Protein AF-A0A139XC52-F1 (afdb_monomer)

pLDDT: mean 80.67, std 18.05, range [28.86, 98.38]

Secondary structure (DSSP, 8-state):
-PPPPPPGGGTSPPPPTT-EEE-SS-EEEE--SS-SEE-SSEEEEEEEETTT--EEEEEEEE--TTT--HHHHHHHHHHHHHHTT-EE-----S---B---SEEE--TTSSEEEEEEPPPTT-EEHHHHHHHHTSPPPHHHHHHHHHHHHHHHHHHHHSEEEPTTS-EEE-------SSSSEEEEEETTEEEEEE---HHHHGGGS-TTSPPP---HHHHHHHHHHHHHHHHHTSSB-TTT--B--TT-GGGGTT---HHHHHHHHHHTTSSS--SSHHHHHHHHHHHHHHHHHHHHHHHHTTT-------------TTTTHHHHTSSSSSSSSSHHHHTTSSSS-----------PPPPPGGG---PPPSEEEEEEBGGG-HHHHHHH-TTSSSTT--HHHHHHTTT-SSEEEE--BS-HHHHHHHHHTTSSSEEEES--SSSS--TTTTTEEEEEEEEEEEEEEEE-S-TT-TT-HHHHTTTEEEHHHHHHHHTTS--BGGGT-TTS-S-BEEEEE-S-HHHHHHHHHHHSTT-HHHHHHHHHHHHTT-SEE--HHHIIIIIHHHHHHTTS-EEEEEEEHHHHTT-SSEEEPEEESTT--B-SEEETTSPBP-TTS-TTTTTTSEEE-HHHHHTT-STTEEEEEEEEESSTTTHHHHHHHHHHHHSHHHHHHHHHTTPEESS--

Sequence (686 aa):
MKSLPPSAKSAIPPLPKNQTLKSQKGTYRIISNVPFTELEKVRFYQGVQIVSHKSLVIKEYLLPEGEFNNTEVSDRKEKFEQLISINLKQKGGQDFRLVIPYDAIAPRDERRCYLINEPINNAITLREYLKQLNSPLTSKQVREVLKQVLQTLWFLHTQKVRLPNGQVLYGLAHGNLSLDSLLIVTNNHQFFIYLCDLAIWEDLFQSPTAKITTHSPEQDLQDLGKLSLYLLWGADRHPDNGKPIDHKNEQHWSQVKDITLKRFIRRILGMETPFADAREALHTLLATEFQSETQQAEQLIIQEVESEKKPATTTKNLLKVILICLSLGIFGSLSGRLVWSQISTAAEMSDGKTSQTAYSLIKDIINVPTGKFQYTSAKSEGTWDYLMTTPGLLSPNEKFGQVLSDREIKLQLSYKSVNSLNEALNQVENKKINFFITQHASNFGLPLQDKQLTSETIAYDGIVIFVPFSDAQRVGSIPQGLNGKISLEQLRRLYSGQITNWKELDDKLPDLPVKLYIPIEKAVVQRFKEIIFKNYPLEAERFQQLIDQKIITLQETINTLRSNILADFENRQNGGIGFGLLSKVYNQCSVYPLSVGEKGKEVQPLVQNNGEDINPQLDLCNDKGSYKPNAEAFSQKLYPFVSPIAVVYPNDEIRSQAGKSFAEILKTDEGQQLLKETGLIPQNKK

InterPro domains:
  IPR000719 Protein kinase domain [PS50011] (28-324)
  IPR011009 Protein kinase-like domain superfamily [SSF56112] (45-246)
  IPR024370 PBP domain [PF12849] (450-664)
  IPR050811 Phosphate-binding ABC transporter substrate-binding [PTHR30570] (448-684)

Radius of gyration: 31.06 Å; Cα contacts (8 Å, |Δi|>4): 1170; chains: 1; bounding box: 83×81×99 Å

Structure (mmCIF, N/CA/C/O backbone):
data_AF-A0A139XC52-F1
#
_entry.id   AF-A0A139XC52-F1
#
loop_
_atom_site.group_PDB
_atom_site.id
_atom_site.type_symbol
_atom_site.label_atom_id
_atom_site.label_alt_id
_atom_site.label_comp_id
_atom_site.label_asym_id
_atom_site.label_entity_id
_atom_site.label_seq_id
_atom_site.pdbx_PDB_ins_code
_atom_site.Cartn_x
_atom_site.Cartn_y
_atom_site.Cartn_z
_atom_site.occupancy
_atom_site.B_iso_or_equiv
_atom_site.auth_seq_id
_atom_site.auth_comp_id
_atom_site.auth_asym_id
_atom_site.auth_atom_id
_atom_site.pdbx_PDB_model_num
ATOM 1 N N . MET A 1 1 ? -9.567 26.899 -59.589 1.00 35.31 1 MET A N 1
ATOM 2 C CA . MET A 1 1 ? -8.915 26.876 -58.263 1.00 35.31 1 MET A CA 1
ATOM 3 C C . MET A 1 1 ? -9.888 26.252 -57.272 1.00 35.31 1 MET A C 1
ATOM 5 O O . MET A 1 1 ? -10.861 26.903 -56.922 1.00 35.31 1 MET A O 1
ATOM 9 N N . LYS A 1 2 ? -9.710 24.976 -56.902 1.00 31.66 2 LYS A N 1
ATOM 10 C CA . LYS A 1 2 ? -10.471 24.383 -55.790 1.00 31.66 2 LYS A CA 1
ATOM 11 C C . LYS A 1 2 ? -9.873 24.942 -54.499 1.00 31.66 2 LYS A C 1
ATOM 13 O O . LYS A 1 2 ? -8.674 24.787 -54.286 1.00 31.66 2 LYS A O 1
ATOM 18 N N . SER A 1 3 ? -10.677 25.651 -53.713 1.00 33.31 3 SER A N 1
ATOM 19 C CA . SER A 1 3 ? -10.283 26.163 -52.401 1.00 33.31 3 SER A CA 1
ATOM 20 C C . SER A 1 3 ? -9.828 25.001 -51.520 1.00 33.31 3 SER A C 1
ATOM 22 O O . SER A 1 3 ? -10.553 24.014 -51.387 1.00 33.31 3 SER A O 1
ATOM 24 N N . LEU A 1 4 ? -8.629 25.110 -50.947 1.00 36.91 4 LEU A N 1
ATOM 25 C CA . LEU A 1 4 ? -8.164 24.212 -49.890 1.00 36.91 4 LEU A CA 1
ATOM 26 C C . LEU A 1 4 ? -9.209 24.192 -48.761 1.00 36.91 4 LEU A C 1
ATOM 28 O O . LEU A 1 4 ? -9.724 25.261 -48.417 1.00 36.91 4 LEU A O 1
ATOM 32 N N . PRO A 1 5 ? -9.555 23.019 -48.202 1.00 45.38 5 PRO A N 1
ATOM 33 C CA . PRO A 1 5 ? -10.476 22.961 -47.081 1.00 45.38 5 PRO A CA 1
ATOM 34 C C . PRO A 1 5 ? -9.900 23.757 -45.895 1.00 45.38 5 PRO A C 1
ATOM 36 O O . PRO A 1 5 ? -8.685 23.716 -45.670 1.00 45.38 5 PRO A O 1
ATOM 39 N N . PRO A 1 6 ? -10.739 24.505 -45.155 1.00 44.91 6 PRO A N 1
ATOM 40 C CA . PRO A 1 6 ? -10.311 25.202 -43.948 1.00 44.91 6 PRO A CA 1
ATOM 41 C C . PRO A 1 6 ? -9.611 24.235 -42.983 1.00 44.91 6 PRO A C 1
ATOM 43 O O . PRO A 1 6 ? -10.045 23.094 -42.821 1.00 44.91 6 PRO A O 1
ATOM 46 N N . SER A 1 7 ? -8.533 24.681 -42.327 1.00 53.53 7 SER A N 1
ATOM 47 C CA . SER A 1 7 ? -7.872 23.878 -41.291 1.00 53.53 7 SER A CA 1
ATOM 48 C C . SER A 1 7 ? -8.874 23.535 -40.183 1.00 53.53 7 SER A C 1
ATOM 50 O O . SER A 1 7 ? -9.748 24.350 -39.869 1.00 53.53 7 SER A O 1
ATOM 52 N N . ALA A 1 8 ? -8.746 22.353 -39.565 1.00 52.78 8 ALA A N 1
ATOM 53 C CA . ALA A 1 8 ? -9.640 21.874 -38.500 1.00 52.78 8 ALA A CA 1
ATOM 54 C C . ALA A 1 8 ? -9.867 22.916 -37.383 1.00 52.78 8 ALA A C 1
ATOM 56 O O . ALA A 1 8 ? -10.970 23.040 -36.848 1.00 52.78 8 ALA A O 1
ATOM 57 N N . LYS A 1 9 ? -8.840 23.739 -37.115 1.00 52.78 9 LYS A N 1
ATOM 58 C CA . LYS A 1 9 ? -8.851 24.860 -36.163 1.00 52.78 9 LYS A CA 1
ATOM 59 C C . LYS A 1 9 ? -9.904 25.937 -36.463 1.00 52.78 9 LYS A C 1
ATOM 61 O O . LYS A 1 9 ? -10.324 26.626 -35.541 1.00 52.78 9 LYS A O 1
ATOM 66 N N . SER A 1 10 ? -10.329 26.089 -37.718 1.00 53.31 10 SER A N 1
ATOM 67 C CA . SER A 1 10 ? -11.256 27.148 -38.151 1.00 53.31 10 SER A CA 1
ATOM 68 C C . SER A 1 10 ? -12.729 26.726 -38.232 1.00 53.31 10 SER A C 1
ATOM 70 O O . SER A 1 10 ? -13.585 27.591 -38.387 1.00 53.31 10 SER A O 1
ATOM 72 N N . ALA A 1 11 ? -13.045 25.431 -38.085 1.00 67.75 11 ALA A N 1
ATOM 73 C CA . ALA A 1 11 ? -14.412 24.919 -38.249 1.00 67.75 11 ALA A CA 1
ATOM 74 C C . ALA A 1 11 ? -15.160 24.660 -36.924 1.00 67.75 11 ALA A C 1
ATOM 76 O O . ALA A 1 11 ? -16.384 24.753 -36.895 1.00 67.75 11 ALA A O 1
ATOM 77 N N . ILE A 1 12 ? -14.456 24.348 -35.824 1.00 84.38 12 ILE A N 1
ATOM 78 C CA . ILE A 1 12 ? -15.073 24.033 -34.519 1.00 84.38 12 ILE A CA 1
ATOM 79 C C . ILE A 1 12 ? -14.554 25.010 -33.446 1.00 84.38 12 ILE A C 1
ATOM 81 O O . ILE A 1 12 ? -13.367 24.945 -33.093 1.00 84.38 12 ILE A O 1
ATOM 85 N N . PRO A 1 13 ? -15.406 25.899 -32.891 1.00 87.88 13 PRO A N 1
ATOM 86 C CA . PRO A 1 13 ? -14.965 26.909 -31.934 1.00 87.88 13 PRO A CA 1
ATOM 87 C C . PRO A 1 13 ? -14.537 26.291 -30.585 1.00 87.88 13 PRO A C 1
ATOM 89 O O . PRO A 1 13 ? -15.092 25.256 -30.184 1.00 87.88 13 PRO A O 1
ATOM 92 N N . PRO A 1 14 ? -13.573 26.915 -29.874 1.00 90.88 14 PRO A N 1
ATOM 93 C CA . PRO A 1 14 ? -13.196 26.538 -28.511 1.00 90.88 14 PRO A CA 1
ATOM 94 C C . PRO A 1 14 ? -14.371 26.605 -27.528 1.00 90.88 14 PRO A C 1
ATOM 96 O O . PRO A 1 14 ? -15.288 27.410 -27.697 1.00 90.88 14 PRO A O 1
ATOM 99 N N . LEU A 1 15 ? -14.312 25.792 -26.473 1.00 91.38 15 LEU A N 1
ATOM 100 C CA . LEU A 1 15 ? -15.316 25.800 -25.407 1.00 91.38 15 LEU A CA 1
ATOM 101 C C . LEU A 1 15 ? -15.254 27.106 -24.590 1.00 91.38 15 LEU A C 1
ATOM 103 O O . LEU A 1 15 ? -14.171 27.455 -24.106 1.00 91.38 15 LEU A O 1
ATOM 107 N N . PRO A 1 16 ? -16.375 27.824 -24.382 1.00 91.75 16 PRO A N 1
ATOM 108 C CA . PRO A 1 16 ? -16.420 28.948 -23.455 1.00 91.75 16 PRO A CA 1
ATOM 109 C C . PRO A 1 16 ? -16.268 28.518 -21.990 1.00 91.75 16 PRO A C 1
ATOM 111 O O . PRO A 1 16 ? -16.703 27.444 -21.563 1.00 91.75 16 PRO A O 1
ATOM 114 N N . LYS A 1 17 ? -15.735 29.432 -21.172 1.00 92.50 17 LYS A N 1
ATOM 115 C CA . LYS A 1 17 ? -15.751 29.298 -19.711 1.00 92.50 17 LYS A CA 1
ATOM 116 C C . LYS A 1 17 ? -17.181 29.101 -19.203 1.00 92.50 17 LYS A C 1
ATOM 118 O O . LYS A 1 17 ? -18.123 29.711 -19.702 1.00 92.50 17 LYS A O 1
ATOM 123 N N . ASN A 1 18 ? -17.324 28.287 -18.162 1.00 91.94 18 ASN A N 1
ATOM 124 C CA . ASN A 1 18 ? -18.582 27.852 -17.555 1.00 91.94 18 ASN A CA 1
ATOM 125 C C . ASN A 1 18 ? -19.437 26.911 -18.413 1.00 91.94 18 ASN A C 1
ATOM 127 O O . ASN A 1 18 ? -20.492 26.477 -17.938 1.00 91.94 18 ASN A O 1
ATOM 131 N N . GLN A 1 19 ? -18.989 26.525 -19.614 1.00 93.56 19 GLN A N 1
ATOM 132 C CA . GLN A 1 19 ? -19.640 25.438 -20.335 1.00 93.56 19 GLN A CA 1
ATOM 133 C C . GLN A 1 19 ? -19.632 24.172 -19.481 1.00 93.56 19 GLN A C 1
ATOM 135 O O . GLN A 1 19 ? -18.656 23.859 -18.794 1.00 93.56 19 GLN A O 1
ATOM 140 N N . THR A 1 20 ? -20.762 23.473 -19.505 1.00 95.56 20 THR A N 1
ATOM 141 C CA . THR A 1 20 ? -20.988 22.274 -18.710 1.00 95.56 20 THR A CA 1
ATOM 142 C C . THR A 1 20 ? -21.022 21.047 -19.615 1.00 95.56 20 THR A C 1
ATOM 144 O O . THR A 1 20 ? -21.751 21.038 -20.602 1.00 95.56 20 THR A O 1
ATOM 147 N N . LEU A 1 21 ? -20.265 20.015 -19.253 1.00 94.00 21 LEU A N 1
ATOM 148 C CA . LEU A 1 21 ? -20.227 18.708 -19.908 1.00 94.00 21 LEU A CA 1
ATOM 149 C C . LEU A 1 21 ? -20.888 17.680 -18.985 1.00 94.00 21 LEU A C 1
ATOM 151 O O . LEU A 1 21 ? -20.667 17.708 -17.773 1.00 94.00 21 LEU A O 1
ATOM 155 N N . LYS A 1 22 ? -21.709 16.785 -19.534 1.00 91.69 22 LYS A N 1
ATOM 156 C CA . LYS A 1 22 ? -22.458 15.782 -18.762 1.00 91.69 22 LYS A CA 1
ATOM 157 C C . LYS A 1 22 ? -22.106 14.376 -19.224 1.00 91.69 22 LYS A C 1
ATOM 159 O O . LYS A 1 22 ? -22.011 14.137 -20.423 1.00 91.69 22 LYS A O 1
ATOM 164 N N . SER A 1 23 ? -21.993 13.463 -18.272 1.00 86.50 23 SER A N 1
ATOM 165 C CA . SER A 1 23 ? -21.788 12.034 -18.495 1.00 86.50 23 SER A CA 1
ATOM 166 C C . SER A 1 23 ? -22.594 11.208 -17.490 1.00 86.50 23 SER A C 1
ATOM 168 O O . SER A 1 23 ? -23.300 11.756 -16.640 1.00 86.50 23 SER A O 1
ATOM 170 N N . GLN A 1 24 ? -22.462 9.882 -17.554 1.00 76.00 24 GLN A N 1
ATOM 171 C CA . GLN A 1 24 ? -23.008 8.987 -16.530 1.00 76.00 24 GLN A CA 1
ATOM 172 C C . GLN A 1 24 ? -22.254 9.081 -15.191 1.00 76.00 24 GLN A C 1
ATOM 174 O O . GLN A 1 24 ? -22.846 8.824 -14.146 1.00 76.00 24 GLN A O 1
ATOM 179 N N . LYS A 1 25 ? -20.964 9.455 -15.201 1.00 77.44 25 LYS A N 1
ATOM 180 C CA . LYS A 1 25 ? -20.124 9.565 -13.995 1.00 77.44 25 LYS A CA 1
ATOM 181 C C . LYS A 1 25 ? -20.207 10.931 -13.315 1.00 77.44 25 LYS A C 1
ATOM 183 O O . LYS A 1 25 ? -19.831 11.060 -12.150 1.00 77.44 25 LYS A O 1
ATOM 188 N N . GLY A 1 26 ? -20.688 11.966 -14.004 1.00 87.19 26 GLY A N 1
ATOM 189 C CA . GLY A 1 26 ? -20.878 13.266 -13.380 1.00 87.19 26 GLY A CA 1
ATOM 190 C C . GLY A 1 26 ? -21.136 14.419 -14.336 1.00 87.19 26 GLY A C 1
ATOM 191 O O . GLY A 1 26 ? -21.448 14.268 -15.514 1.00 87.19 26 GLY A O 1
ATOM 192 N N . THR A 1 27 ? -21.039 15.622 -13.776 1.00 93.50 27 THR A N 1
ATOM 193 C CA . THR A 1 27 ? -21.154 16.877 -14.516 1.00 93.50 27 THR A CA 1
ATOM 194 C C . THR A 1 27 ? -19.910 17.722 -14.270 1.00 93.50 27 THR A C 1
ATOM 196 O O . THR A 1 27 ? -19.509 17.922 -13.120 1.00 93.50 27 THR A O 1
ATOM 199 N N . TYR A 1 28 ? -19.324 18.230 -15.348 1.00 94.94 28 TYR A N 1
ATOM 200 C CA . TYR A 1 28 ? -18.041 18.924 -15.365 1.00 94.94 28 TYR A CA 1
ATOM 201 C C . TYR A 1 28 ? -18.218 20.337 -15.901 1.00 94.94 28 TYR A C 1
ATOM 203 O O . TYR A 1 28 ? -19.003 20.553 -16.819 1.00 94.94 28 TYR A O 1
ATOM 211 N N . ARG A 1 29 ? -17.488 21.304 -15.349 1.00 96.25 29 ARG A N 1
ATOM 212 C CA . ARG A 1 29 ? -17.525 22.701 -15.785 1.00 96.25 29 ARG A CA 1
ATOM 213 C C . ARG A 1 29 ? -16.142 23.157 -16.225 1.00 96.25 29 ARG A C 1
ATOM 215 O O . ARG A 1 29 ? -15.188 23.001 -15.468 1.00 96.25 29 ARG A O 1
ATOM 222 N N . ILE A 1 30 ? -16.059 23.772 -17.402 1.00 96.06 30 ILE A N 1
ATOM 223 C CA . ILE A 1 30 ? -14.844 24.431 -17.896 1.00 96.06 30 ILE A CA 1
ATOM 224 C C . ILE A 1 30 ? -14.588 25.693 -17.067 1.00 96.06 30 ILE A C 1
ATOM 226 O O . ILE A 1 30 ? -15.473 26.544 -16.947 1.00 96.06 30 ILE A O 1
ATOM 230 N N . ILE A 1 31 ? -13.389 25.830 -16.500 1.00 92.81 31 ILE A N 1
ATOM 231 C CA . ILE A 1 31 ? -13.014 27.004 -15.694 1.00 92.81 31 ILE A CA 1
ATOM 232 C C . ILE A 1 31 ? -12.049 27.948 -16.416 1.00 92.81 31 ILE A C 1
ATOM 234 O O . ILE A 1 31 ? -12.020 29.139 -16.091 1.00 92.81 31 ILE A O 1
ATOM 238 N N . SER A 1 32 ? -11.296 27.455 -17.404 1.00 87.44 32 SER A N 1
ATOM 239 C CA . SER A 1 32 ? -10.387 28.280 -18.201 1.00 87.44 32 SER A CA 1
ATOM 240 C C . SER A 1 32 ? -11.132 29.066 -19.290 1.00 87.44 32 SER A C 1
ATOM 242 O O . SER A 1 32 ? -12.135 28.611 -19.831 1.00 87.44 32 SER A O 1
ATOM 244 N N . ASN A 1 33 ? -10.653 30.278 -19.597 1.00 81.56 33 ASN A N 1
ATOM 245 C CA . ASN A 1 33 ? -11.214 31.124 -20.666 1.00 81.56 33 ASN A CA 1
ATOM 246 C C . ASN A 1 33 ? -10.789 30.665 -22.068 1.00 81.56 33 ASN A C 1
ATOM 248 O O . ASN A 1 33 ? -11.481 30.928 -23.044 1.00 81.56 33 ASN A O 1
ATOM 252 N N . VAL A 1 34 ? -9.626 30.022 -22.151 1.00 87.62 34 VAL A N 1
ATOM 253 C CA . VAL A 1 34 ? -8.996 29.504 -23.366 1.00 87.62 34 VAL A CA 1
ATOM 254 C C . VAL A 1 34 ? -8.363 28.148 -23.038 1.00 87.62 34 VAL A C 1
ATOM 256 O O . VAL A 1 34 ? -8.114 27.871 -21.853 1.00 87.62 34 VAL A O 1
ATOM 259 N N . PRO A 1 35 ? -8.123 27.282 -24.035 1.00 88.69 35 PRO A N 1
ATOM 260 C CA . PRO A 1 35 ? -7.310 26.094 -23.819 1.00 88.69 35 PRO A CA 1
ATOM 261 C C . PRO A 1 35 ? -5.883 26.499 -23.428 1.00 88.69 35 PRO A C 1
ATOM 263 O O . PRO A 1 35 ? -5.330 27.444 -23.988 1.00 88.69 35 PRO A O 1
ATOM 266 N N . PHE A 1 36 ? -5.282 25.798 -22.466 1.00 86.31 36 PHE A N 1
ATOM 267 C CA . PHE A 1 36 ? -3.886 26.053 -22.078 1.00 86.31 36 PHE A CA 1
ATOM 268 C C . PHE A 1 36 ? -2.887 25.356 -23.014 1.00 86.31 36 PHE A C 1
ATOM 270 O O . PHE A 1 36 ? -1.748 25.799 -23.127 1.00 86.31 36 PHE A O 1
ATOM 277 N N . THR A 1 37 ? -3.345 24.327 -23.734 1.00 84.50 37 THR A N 1
ATOM 278 C CA . THR A 1 37 ? -2.614 23.669 -24.822 1.00 84.50 37 THR A CA 1
ATOM 279 C C . THR A 1 37 ? -3.559 23.475 -26.004 1.00 84.50 37 THR A C 1
ATOM 281 O O . THR A 1 37 ? -4.656 22.937 -25.839 1.00 84.50 37 THR A O 1
ATOM 284 N N . GLU A 1 38 ? -3.141 23.898 -27.199 1.00 85.81 38 GLU A N 1
ATOM 285 C CA . GLU A 1 38 ? -3.922 23.773 -28.435 1.00 85.81 38 GLU A CA 1
ATOM 286 C C . GLU A 1 38 ? -3.075 23.180 -29.569 1.00 85.81 38 GLU A C 1
ATOM 288 O O . GLU A 1 38 ? -2.155 23.805 -30.103 1.00 85.81 38 GLU A O 1
ATOM 293 N N . LEU A 1 39 ? -3.420 21.953 -29.949 1.00 84.00 39 LEU A N 1
ATOM 294 C CA . LEU A 1 39 ? -2.866 21.218 -31.081 1.00 84.00 39 LEU A CA 1
ATOM 295 C C . LEU A 1 39 ? -3.860 21.250 -32.252 1.00 84.00 39 LEU A C 1
ATOM 297 O O . LEU A 1 39 ? -4.905 21.892 -32.191 1.00 84.00 39 LEU A O 1
ATOM 301 N N . GLU A 1 40 ? -3.535 20.600 -33.369 1.00 81.69 40 GLU A N 1
ATOM 302 C CA . GLU A 1 40 ? -4.382 20.633 -34.571 1.00 81.69 40 GLU A CA 1
ATOM 303 C C . GLU A 1 40 ? -5.796 20.071 -34.343 1.00 81.69 40 GLU A C 1
ATOM 305 O O . GLU A 1 40 ? -6.765 20.646 -34.836 1.00 81.69 40 GLU A O 1
ATOM 310 N N . LYS A 1 41 ? -5.908 18.982 -33.572 1.00 87.12 41 LYS A N 1
ATOM 311 C CA . LYS A 1 41 ? -7.171 18.268 -33.302 1.00 87.12 41 LYS A CA 1
ATOM 312 C C . LYS A 1 41 ? -7.449 18.040 -31.820 1.00 87.12 41 LYS A C 1
ATOM 314 O O . LYS A 1 41 ? -8.416 17.364 -31.483 1.00 87.12 41 LYS A O 1
ATOM 319 N N . VAL A 1 42 ? -6.592 18.567 -30.948 1.00 91.25 42 VAL A N 1
ATOM 320 C CA . VAL A 1 42 ? -6.659 18.335 -29.505 1.00 91.25 42 VAL A CA 1
ATOM 321 C C . VAL A 1 42 ? -6.528 19.658 -28.773 1.00 91.25 42 VAL A C 1
ATOM 323 O O . VAL A 1 42 ? -5.641 20.454 -29.088 1.00 91.25 42 VAL A O 1
ATOM 326 N N . ARG A 1 43 ? -7.383 19.889 -27.780 1.00 93.94 43 ARG A N 1
ATOM 327 C CA . ARG A 1 43 ? -7.321 21.061 -26.901 1.00 93.94 43 ARG A CA 1
ATOM 328 C C . ARG A 1 43 ? -7.399 20.638 -25.443 1.00 93.94 43 ARG A C 1
ATOM 330 O O . ARG A 1 43 ? -8.124 19.708 -25.111 1.00 93.94 43 ARG A O 1
ATOM 337 N N . PHE A 1 44 ? -6.687 21.335 -24.566 1.00 92.69 44 PHE A N 1
ATOM 338 C CA . PHE A 1 44 ? -6.684 21.041 -23.135 1.00 92.69 44 PHE A CA 1
ATOM 339 C C . PHE A 1 44 ? -7.257 22.201 -22.333 1.00 92.69 44 PHE A C 1
ATOM 341 O O . PHE A 1 44 ? -6.839 23.349 -22.486 1.00 92.69 44 PHE A O 1
ATOM 348 N N . TYR A 1 45 ? -8.185 21.885 -21.437 1.00 94.62 45 TYR A N 1
ATOM 349 C CA . TYR A 1 45 ? -8.870 22.837 -20.574 1.00 94.62 45 TYR A CA 1
ATOM 350 C C . TYR A 1 45 ? -8.714 22.450 -19.110 1.00 94.62 45 TYR A C 1
ATOM 352 O O . TYR A 1 45 ? -8.628 21.270 -18.765 1.00 94.62 45 TYR A O 1
ATOM 360 N N . GLN A 1 46 ? -8.732 23.452 -18.237 1.00 93.19 46 GLN A N 1
ATOM 361 C CA . GLN A 1 46 ? -8.941 23.211 -16.814 1.00 93.19 46 GLN A CA 1
ATOM 362 C C . GLN A 1 46 ? -10.444 23.116 -16.549 1.00 93.19 46 GLN A C 1
ATOM 364 O O . GLN A 1 46 ? -11.226 23.938 -17.044 1.00 93.19 46 GLN A O 1
ATOM 369 N N . GLY A 1 47 ? -10.845 22.134 -15.747 1.00 92.69 47 GLY A N 1
ATOM 370 C CA . GLY A 1 47 ? -12.234 21.917 -15.369 1.00 92.69 47 GLY A CA 1
ATOM 371 C C . GLY A 1 47 ? -12.408 21.540 -13.905 1.00 92.69 47 GLY A C 1
ATOM 372 O O . GLY A 1 47 ? -11.449 21.254 -13.194 1.00 92.69 47 GLY A O 1
ATOM 373 N N . VAL A 1 48 ? -13.662 21.534 -13.459 1.00 90.88 48 VAL A N 1
ATOM 374 C CA . VAL A 1 48 ? -14.056 21.045 -12.132 1.00 90.88 48 VAL A CA 1
ATOM 375 C C . VAL A 1 48 ? -15.270 20.132 -12.229 1.00 90.88 48 VAL A C 1
ATOM 377 O O . VAL A 1 48 ? -16.187 20.402 -13.007 1.00 90.88 48 VAL A O 1
ATOM 380 N N . GLN A 1 49 ? -15.317 19.069 -11.430 1.00 91.38 49 GLN A N 1
ATOM 381 C CA . GLN A 1 49 ? -16.540 18.286 -11.245 1.00 91.38 49 GLN A CA 1
ATOM 382 C C . GLN A 1 49 ? -17.474 19.049 -10.300 1.00 91.38 49 GLN A C 1
ATOM 384 O O . GLN A 1 49 ? -17.076 19.425 -9.201 1.00 91.38 49 GLN A O 1
ATOM 389 N N . ILE A 1 50 ? -18.716 19.295 -10.720 1.00 88.38 50 ILE A N 1
ATOM 390 C CA . ILE A 1 50 ? -19.625 20.212 -10.012 1.00 88.38 50 ILE A CA 1
ATOM 391 C C . ILE A 1 50 ? -19.979 19.710 -8.606 1.00 88.38 50 ILE A C 1
ATOM 393 O O . ILE A 1 50 ? -20.061 20.519 -7.691 1.00 88.38 50 ILE A O 1
ATOM 397 N N . VAL A 1 51 ? -20.181 18.399 -8.436 1.00 79.12 51 VAL A N 1
ATOM 398 C CA . VAL A 1 51 ? -20.650 17.809 -7.167 1.00 79.12 51 VAL A CA 1
ATOM 399 C C . VAL A 1 51 ? -19.536 17.731 -6.121 1.00 79.12 51 VAL A C 1
ATOM 401 O O . VAL A 1 51 ? -19.743 18.098 -4.973 1.00 79.12 51 VAL A O 1
ATOM 404 N N . SER A 1 52 ? -18.352 17.257 -6.511 1.00 77.75 52 SER A N 1
ATOM 405 C CA . SER A 1 52 ? -17.222 17.034 -5.596 1.00 77.75 52 SER A CA 1
ATOM 406 C C . SER A 1 52 ? -16.275 18.233 -5.491 1.00 77.75 52 SER A C 1
ATOM 408 O O . SER A 1 52 ? -15.347 18.211 -4.688 1.00 77.75 52 SER A O 1
ATOM 410 N N . HIS A 1 53 ? -16.449 19.247 -6.347 1.00 80.38 53 HIS A N 1
ATOM 411 C CA . HIS A 1 53 ? -15.505 20.350 -6.554 1.00 80.38 53 HIS A CA 1
ATOM 412 C C . HIS A 1 53 ? -14.075 19.909 -6.922 1.00 80.38 53 HIS A C 1
ATOM 414 O O . HIS A 1 53 ? -13.129 20.691 -6.813 1.00 80.38 53 HIS A O 1
ATOM 420 N N . LYS A 1 54 ? -13.901 18.670 -7.396 1.00 82.44 54 LYS A N 1
ATOM 421 C CA . LYS A 1 54 ? -12.601 18.121 -7.789 1.00 82.44 54 LYS A CA 1
ATOM 422 C C . LYS A 1 54 ? -12.055 18.821 -9.037 1.00 82.44 54 LYS A C 1
ATOM 424 O O . LYS A 1 54 ? -12.774 18.939 -10.029 1.00 82.44 54 LYS A O 1
ATOM 429 N N . SER A 1 55 ? -10.791 19.251 -8.990 1.00 86.75 55 SER A N 1
ATOM 430 C CA . SER A 1 55 ? -10.065 19.823 -10.137 1.00 86.75 55 SER A CA 1
ATOM 431 C C . SER A 1 55 ? -9.679 18.739 -11.145 1.00 86.75 55 SER A C 1
ATOM 433 O O . SER A 1 55 ? -9.270 17.648 -10.747 1.00 86.75 55 SER A O 1
ATOM 435 N N . LEU A 1 56 ? -9.832 19.031 -12.437 1.00 90.31 56 LEU A N 1
ATOM 436 C CA . LEU A 1 56 ? -9.702 18.082 -13.543 1.00 90.31 56 LEU A CA 1
ATOM 437 C C . LEU A 1 56 ? -9.037 18.731 -14.765 1.00 90.31 56 LEU A C 1
ATOM 439 O O . LEU A 1 56 ? -9.144 19.940 -14.986 1.00 90.31 56 LEU A O 1
ATOM 443 N N . VAL A 1 57 ? -8.402 17.905 -15.596 1.00 92.00 57 VAL A N 1
ATOM 444 C CA . VAL A 1 57 ? -7.953 18.270 -16.945 1.00 92.00 57 VAL A CA 1
ATOM 445 C C . VAL A 1 57 ? -8.929 17.676 -17.951 1.00 92.00 57 VAL A C 1
ATOM 447 O O . VAL A 1 57 ? -9.237 16.487 -17.903 1.00 92.00 57 VAL A O 1
ATOM 450 N N . ILE A 1 58 ? -9.422 18.510 -18.861 1.00 95.00 58 ILE A N 1
ATOM 451 C CA . ILE A 1 58 ? -10.359 18.114 -19.912 1.00 95.00 58 ILE A CA 1
ATOM 452 C C . ILE A 1 58 ? -9.618 18.181 -21.241 1.00 95.00 58 ILE A C 1
ATOM 454 O O . ILE A 1 58 ? -9.267 19.268 -21.703 1.00 95.00 58 ILE A O 1
ATOM 458 N N . LYS A 1 59 ? -9.380 17.017 -21.844 1.00 95.12 59 LYS A N 1
ATOM 459 C CA . LYS A 1 59 ? -8.783 16.875 -23.172 1.00 95.12 59 LYS A CA 1
ATOM 460 C C . LYS A 1 59 ? -9.905 16.734 -24.200 1.00 95.12 59 LYS A C 1
ATOM 462 O O . LYS A 1 59 ? -10.632 15.746 -24.202 1.00 95.12 59 LYS A O 1
ATOM 467 N N . GLU A 1 60 ? -10.083 17.755 -25.027 1.00 96.00 60 GLU A N 1
ATOM 468 C CA . GLU A 1 60 ? -11.040 17.802 -26.133 1.00 96.00 60 GLU A CA 1
ATOM 469 C C . GLU A 1 60 ? -10.388 17.254 -27.405 1.00 96.00 60 GLU A C 1
ATOM 471 O O . GLU A 1 60 ? -9.318 17.719 -27.789 1.00 96.00 60 GLU A O 1
ATOM 476 N N . TYR A 1 61 ? -11.071 16.334 -28.085 1.00 95.19 61 TYR A N 1
ATOM 477 C CA . TYR A 1 61 ? -10.723 15.843 -29.417 1.00 95.19 61 TYR A CA 1
ATOM 478 C C . TYR A 1 61 ? -11.713 16.350 -30.463 1.00 95.19 61 TYR A C 1
ATOM 480 O O . TYR A 1 61 ? -12.923 16.334 -30.230 1.00 95.19 61 TYR A O 1
ATOM 488 N N . LEU A 1 62 ? -11.214 16.748 -31.633 1.00 93.69 62 LEU A N 1
ATOM 489 C CA . LEU A 1 62 ? -12.000 17.341 -32.719 1.00 93.69 62 LEU A CA 1
ATOM 490 C C . LEU A 1 62 ? -12.180 16.374 -33.900 1.00 93.69 62 LEU A C 1
ATOM 492 O O . LEU A 1 62 ? -11.228 15.722 -34.325 1.00 93.69 62 LEU A O 1
ATOM 496 N N . LEU A 1 63 ? -13.388 16.343 -34.477 1.00 92.88 63 LEU A N 1
ATOM 497 C CA . LEU A 1 63 ? -13.760 15.512 -35.634 1.00 92.88 63 LEU A CA 1
ATOM 498 C C . LEU A 1 63 ? -14.305 16.376 -36.802 1.00 92.88 63 LEU A C 1
ATOM 500 O O . LEU A 1 63 ? -15.514 16.391 -37.063 1.00 92.88 63 LEU A O 1
ATOM 504 N N . PRO A 1 64 ? -13.451 17.137 -37.511 1.00 90.50 64 PRO A N 1
ATOM 505 C CA . PRO A 1 64 ? -13.874 18.091 -38.544 1.00 90.50 64 PRO A CA 1
ATOM 506 C C . PRO A 1 64 ? -14.573 17.435 -39.753 1.00 90.50 64 PRO A C 1
ATOM 508 O O . PRO A 1 64 ? -14.217 16.339 -40.183 1.00 90.50 64 PRO A O 1
ATOM 511 N N . GLU A 1 65 ? -15.552 18.135 -40.340 1.00 85.31 65 GLU A N 1
ATOM 512 C CA . GLU A 1 65 ? -16.363 17.662 -41.487 1.00 85.31 65 GLU A CA 1
ATOM 513 C C . GLU A 1 65 ? -15.565 17.387 -42.760 1.00 85.31 65 GLU A C 1
ATOM 515 O O . GLU A 1 65 ? -15.908 16.476 -43.507 1.00 85.31 65 GLU A O 1
ATOM 520 N N . GLY A 1 66 ? -14.476 18.124 -42.988 1.00 83.19 66 GLY A N 1
ATOM 521 C CA . GLY A 1 66 ? -13.608 17.918 -44.150 1.00 83.19 66 GLY A CA 1
ATOM 522 C C . GLY A 1 66 ? -12.772 16.636 -44.097 1.00 83.19 66 GLY A C 1
ATOM 523 O O . GLY A 1 66 ? -12.121 16.311 -45.085 1.00 83.19 66 GLY A O 1
ATOM 524 N N . GLU A 1 67 ? -12.767 15.929 -42.965 1.00 86.25 67 GLU A N 1
ATOM 525 C CA . GLU A 1 67 ? -11.892 14.778 -42.740 1.00 86.25 67 GLU A CA 1
ATOM 526 C C . GLU A 1 67 ? -12.631 13.526 -42.266 1.00 86.25 67 GLU A C 1
ATOM 528 O O . GLU A 1 67 ? -12.259 12.431 -42.672 1.00 86.25 67 GLU A O 1
ATOM 533 N N . PHE A 1 68 ? -13.673 13.680 -41.444 1.00 88.75 68 PHE A N 1
ATOM 534 C CA . PHE A 1 68 ? -14.464 12.564 -40.927 1.00 88.75 68 PHE A CA 1
ATOM 535 C C . PHE A 1 68 ? -15.902 12.648 -41.429 1.00 88.75 68 PHE A C 1
ATOM 537 O O . PHE A 1 68 ? -16.602 13.638 -41.180 1.00 88.75 68 PHE A O 1
ATOM 544 N N . ASN A 1 69 ? -16.382 11.591 -42.080 1.00 91.00 69 ASN A N 1
ATOM 545 C CA . ASN A 1 69 ? -17.789 11.493 -42.464 1.00 91.00 69 ASN A CA 1
ATOM 546 C C . ASN A 1 69 ? -18.688 11.144 -41.254 1.00 91.00 69 ASN A C 1
ATOM 548 O O . ASN A 1 69 ? -18.208 10.820 -40.171 1.00 91.00 69 ASN A O 1
ATOM 552 N N . ASN A 1 70 ? -20.013 11.243 -41.403 1.00 90.06 70 ASN A N 1
ATOM 553 C CA . ASN A 1 70 ? -20.939 11.066 -40.273 1.00 90.06 70 ASN A CA 1
ATOM 554 C C . ASN A 1 70 ? -20.923 9.648 -39.681 1.00 90.06 70 ASN A C 1
ATOM 556 O O . ASN A 1 70 ? -21.012 9.500 -38.463 1.00 90.06 70 ASN A O 1
ATOM 560 N N . THR A 1 71 ? -20.775 8.622 -40.521 1.00 90.69 71 THR A N 1
ATOM 561 C CA . THR A 1 71 ? -20.659 7.228 -40.073 1.00 90.69 71 THR A CA 1
ATOM 562 C C . THR A 1 71 ? -19.381 7.038 -39.261 1.00 90.69 71 THR A C 1
ATOM 564 O O . THR A 1 71 ? -19.421 6.558 -38.134 1.00 90.69 71 THR A O 1
ATOM 567 N N . GLU A 1 72 ? -18.257 7.537 -39.774 1.00 91.06 72 GLU A N 1
ATOM 568 C CA . GLU A 1 72 ? -16.959 7.499 -39.102 1.00 91.06 72 GLU A CA 1
ATOM 569 C C . GLU A 1 72 ? -16.959 8.195 -37.741 1.00 91.06 72 GLU A C 1
ATOM 571 O O . GLU A 1 72 ? -16.312 7.705 -36.813 1.00 91.06 72 GLU A O 1
ATOM 576 N N . VAL A 1 73 ? -17.656 9.331 -37.632 1.00 92.38 73 VAL A N 1
ATOM 577 C CA . VAL A 1 73 ? -17.834 10.067 -36.375 1.00 92.38 73 VAL A CA 1
ATOM 578 C C . VAL A 1 73 ? -18.632 9.237 -35.378 1.00 92.38 73 VAL A C 1
ATOM 580 O O . VAL A 1 73 ? -18.212 9.121 -34.229 1.00 92.38 73 VAL A O 1
ATOM 583 N N . SER A 1 74 ? -19.751 8.646 -35.805 1.00 91.25 74 SER A N 1
ATOM 584 C CA . SER A 1 74 ? -20.583 7.806 -34.938 1.00 91.25 74 SER A CA 1
ATOM 585 C C . SER A 1 74 ? -19.795 6.610 -34.398 1.00 91.25 74 SER A C 1
ATOM 587 O O . SER A 1 74 ? -19.724 6.425 -33.184 1.00 91.25 74 SER A O 1
ATOM 589 N N . ASP A 1 75 ? -19.120 5.868 -35.279 1.00 90.12 75 ASP A N 1
ATOM 590 C CA . ASP A 1 75 ? -18.355 4.670 -34.915 1.00 90.12 75 ASP A CA 1
ATOM 591 C C . ASP A 1 75 ? -17.208 4.985 -33.942 1.00 90.12 75 ASP A C 1
ATOM 593 O O . ASP A 1 75 ? -16.927 4.226 -33.014 1.00 90.12 75 ASP A O 1
ATOM 597 N N . ARG A 1 76 ? -16.517 6.115 -34.144 1.00 91.56 76 ARG A N 1
ATOM 598 C CA . ARG A 1 76 ? -15.421 6.553 -33.265 1.00 91.56 76 ARG A CA 1
ATOM 599 C C . ARG A 1 76 ? -15.921 6.972 -31.897 1.00 91.56 76 ARG A C 1
ATOM 601 O O . ARG A 1 76 ? -15.295 6.612 -30.909 1.00 91.56 76 ARG A O 1
ATOM 608 N N . LYS A 1 77 ? -17.033 7.704 -31.837 1.00 92.81 77 LYS A N 1
ATOM 609 C CA . LYS A 1 77 ? -17.650 8.148 -30.581 1.00 92.81 77 LYS A CA 1
ATOM 610 C C . LYS A 1 77 ? -18.133 6.966 -29.751 1.00 92.81 77 LYS A C 1
ATOM 612 O O . LYS A 1 77 ? -17.862 6.920 -28.556 1.00 92.81 77 LYS A O 1
ATOM 617 N N . GLU A 1 78 ? -18.758 5.983 -30.396 1.00 88.75 78 GLU A N 1
ATOM 618 C CA . GLU A 1 78 ? -19.176 4.750 -29.732 1.00 88.75 78 GLU A CA 1
ATOM 619 C C . GLU A 1 78 ? -17.971 3.988 -29.164 1.00 88.75 78 GLU A C 1
ATOM 621 O O . GLU A 1 78 ? -17.956 3.651 -27.979 1.00 88.75 78 GLU A O 1
ATOM 626 N N . LYS A 1 79 ? -16.924 3.778 -29.975 1.00 87.94 79 LYS A N 1
ATOM 627 C CA . LYS A 1 79 ? -15.679 3.155 -29.501 1.00 87.94 79 LYS A CA 1
ATOM 628 C C . LYS A 1 79 ? -15.074 3.951 -28.346 1.00 87.94 79 LYS A C 1
ATOM 630 O O . LYS A 1 79 ? -14.761 3.371 -27.317 1.00 87.94 79 LYS A O 1
ATOM 635 N N . PHE A 1 80 ? -14.959 5.268 -28.477 1.00 90.31 80 PHE A N 1
ATOM 636 C CA . PHE A 1 80 ? -14.382 6.145 -27.459 1.00 90.31 80 PHE A CA 1
ATOM 637 C C . PHE A 1 80 ? -15.086 6.029 -26.098 1.00 90.31 80 PHE A C 1
ATOM 639 O O . PHE A 1 80 ? -14.421 5.930 -25.070 1.00 90.31 80 PHE A O 1
ATOM 646 N N . GLU A 1 81 ? -16.420 5.983 -26.072 1.00 84.69 81 GLU A N 1
ATOM 647 C CA . GLU A 1 81 ? -17.170 5.815 -24.820 1.00 84.69 81 GLU A CA 1
ATOM 648 C C . GLU A 1 81 ? -17.059 4.396 -24.256 1.00 84.69 81 GLU A C 1
ATOM 650 O O . GLU A 1 81 ? -16.922 4.229 -23.047 1.00 84.69 81 GLU A O 1
ATOM 655 N N . GLN A 1 82 ? -17.059 3.361 -25.100 1.00 80.62 82 GLN A N 1
ATOM 656 C CA . GLN A 1 82 ? -16.869 1.973 -24.655 1.00 80.62 82 GLN A CA 1
ATOM 657 C C . GLN A 1 82 ? -15.538 1.799 -23.910 1.00 80.62 82 GLN A C 1
ATOM 659 O O . GLN A 1 82 ? -15.440 1.104 -22.895 1.00 80.62 82 GLN A O 1
ATOM 664 N N . LEU A 1 83 ? -14.516 2.487 -24.388 1.00 79.38 83 LEU A N 1
ATOM 665 C CA . LEU A 1 83 ? -13.148 2.397 -23.924 1.00 79.38 83 LEU A CA 1
ATOM 666 C C . LEU A 1 83 ? -12.935 2.863 -22.464 1.00 79.38 83 LEU A C 1
ATOM 668 O O . LEU A 1 83 ? -12.053 2.337 -21.786 1.00 79.38 83 LEU A O 1
ATOM 672 N N . ILE A 1 84 ? -13.815 3.697 -21.890 1.00 73.25 84 ILE A N 1
ATOM 673 C CA . ILE A 1 84 ? -13.760 4.045 -20.451 1.00 73.25 84 ILE A CA 1
ATOM 674 C C . ILE A 1 84 ? -14.041 2.858 -19.520 1.00 73.25 84 ILE A C 1
ATOM 676 O O . ILE A 1 84 ? -13.673 2.876 -18.345 1.00 73.25 84 ILE A O 1
ATOM 680 N N . SER A 1 85 ? -14.712 1.826 -20.040 1.00 60.94 85 SER A N 1
ATOM 681 C CA . SER A 1 85 ? -15.011 0.593 -19.311 1.00 60.94 85 SER A CA 1
ATOM 682 C C . SER A 1 85 ? -13.881 -0.432 -19.421 1.00 60.94 85 SER A C 1
ATOM 684 O O . SER A 1 85 ? -14.029 -1.547 -18.913 1.00 60.94 85 SER A O 1
ATOM 686 N N . ILE A 1 86 ? -12.752 -0.077 -20.062 1.00 63.22 86 ILE A N 1
ATOM 687 C CA . ILE A 1 86 ? -11.538 -0.881 -19.971 1.00 63.22 86 ILE A CA 1
ATOM 688 C C . ILE A 1 86 ? -11.123 -0.935 -18.504 1.00 63.22 86 ILE A C 1
ATOM 690 O O . ILE A 1 86 ? -10.596 0.010 -17.919 1.00 63.22 86 ILE A O 1
ATOM 694 N N . ASN A 1 87 ? -11.350 -2.101 -17.913 1.00 52.69 87 ASN A N 1
ATOM 695 C CA . ASN A 1 87 ? -10.861 -2.415 -16.591 1.00 52.69 87 ASN A CA 1
ATOM 696 C C . ASN A 1 87 ? -9.405 -2.858 -16.743 1.00 52.69 87 ASN A C 1
ATOM 698 O O . ASN A 1 87 ? -9.108 -4.053 -16.833 1.00 52.69 87 ASN A O 1
ATOM 702 N N . LEU A 1 88 ? -8.498 -1.879 -16.801 1.00 55.16 88 LEU A N 1
ATOM 703 C CA . LEU A 1 88 ? -7.127 -2.092 -16.356 1.00 55.16 88 LEU A CA 1
ATOM 704 C C . LEU A 1 88 ? -7.264 -2.363 -14.866 1.00 55.16 88 LEU A C 1
ATOM 706 O O . LEU A 1 88 ? -7.342 -1.418 -14.083 1.00 55.16 88 LEU A O 1
ATOM 710 N N . LYS A 1 89 ? -7.452 -3.632 -14.481 1.00 41.59 89 LYS A N 1
ATOM 711 C CA . LYS A 1 89 ? -7.607 -3.989 -13.074 1.00 41.59 89 LYS A CA 1
ATOM 712 C C . LYS A 1 89 ? -6.476 -3.304 -12.317 1.00 41.59 89 LYS A C 1
ATOM 714 O O . LYS A 1 89 ? -5.343 -3.757 -12.393 1.00 41.59 89 LYS A O 1
ATOM 719 N N . GLN A 1 90 ? -6.805 -2.298 -11.506 1.00 43.19 90 GLN A N 1
ATOM 720 C CA . GLN A 1 90 ? -6.021 -1.930 -10.329 1.00 43.19 90 GLN A CA 1
ATOM 721 C C . GLN A 1 90 ? -6.172 -3.048 -9.284 1.00 43.19 90 GLN A C 1
ATOM 723 O O . GLN A 1 90 ? -6.420 -2.813 -8.104 1.00 43.19 90 GLN A O 1
ATOM 728 N N . LYS A 1 91 ? -6.023 -4.310 -9.708 1.00 33.25 91 LYS A N 1
ATOM 729 C CA . LYS A 1 91 ? -5.375 -5.273 -8.841 1.00 33.25 91 LYS A CA 1
ATOM 730 C C . LYS A 1 91 ? -3.986 -4.696 -8.748 1.00 33.25 91 LYS A C 1
ATOM 732 O O . LYS A 1 91 ? -3.301 -4.627 -9.766 1.00 33.25 91 LYS A O 1
ATOM 737 N N . GLY A 1 92 ? -3.745 -4.057 -7.600 1.00 33.84 92 GLY A N 1
ATOM 738 C CA . GLY A 1 92 ? -2.540 -3.295 -7.332 1.00 33.84 92 GLY A CA 1
ATOM 739 C C . GLY A 1 92 ? -1.350 -4.050 -7.868 1.00 33.84 92 GLY A C 1
ATOM 740 O O . GLY A 1 92 ? -1.411 -5.263 -7.935 1.00 33.84 92 GLY A O 1
ATOM 741 N N . GLY A 1 93 ? -0.351 -3.302 -8.291 1.00 34.62 93 GLY A N 1
ATOM 742 C CA . GLY A 1 93 ? 0.966 -3.744 -8.695 1.00 34.62 93 GLY A CA 1
ATOM 743 C C . GLY A 1 93 ? 1.957 -2.725 -8.181 1.00 34.62 93 GLY A C 1
ATOM 744 O O . GLY A 1 93 ? 1.562 -1.804 -7.462 1.00 34.62 93 GLY A O 1
ATOM 745 N N . GLN A 1 94 ? 3.234 -2.865 -8.519 1.00 36.44 94 GLN A N 1
ATOM 746 C CA . GLN A 1 94 ? 4.216 -1.795 -8.304 1.00 36.44 94 GLN A CA 1
ATOM 747 C C . GLN A 1 94 ? 3.664 -0.431 -8.764 1.00 36.44 94 GLN A C 1
ATOM 749 O O . GLN A 1 94 ? 2.750 -0.410 -9.578 1.00 36.44 94 GLN A O 1
ATOM 754 N N . ASP A 1 95 ? 4.195 0.683 -8.249 1.00 44.94 95 ASP A N 1
ATOM 755 C CA . ASP A 1 95 ? 3.804 2.061 -8.601 1.00 44.94 95 ASP A CA 1
ATOM 756 C C . ASP A 1 95 ? 3.890 2.291 -10.129 1.00 44.94 95 ASP A C 1
ATOM 758 O O . ASP A 1 95 ? 4.892 2.784 -10.647 1.00 44.94 95 ASP A O 1
ATOM 762 N N . PHE A 1 96 ? 2.877 1.833 -10.874 1.00 60.94 96 PHE A N 1
ATOM 763 C CA . PHE A 1 96 ? 2.780 1.948 -12.317 1.00 60.94 96 PHE A CA 1
ATOM 764 C C . PHE A 1 96 ? 2.116 3.287 -12.566 1.00 60.94 96 PHE A C 1
ATOM 766 O O . PHE A 1 96 ? 0.952 3.530 -12.243 1.00 60.94 96 PHE A O 1
ATOM 773 N N . ARG A 1 97 ? 2.916 4.209 -13.078 1.00 73.56 97 ARG A N 1
ATOM 774 C CA . ARG A 1 97 ? 2.583 5.627 -13.119 1.00 73.56 97 ARG A CA 1
ATOM 775 C C . ARG A 1 97 ? 1.781 5.928 -14.376 1.00 73.56 97 ARG A C 1
ATOM 777 O O . ARG A 1 97 ? 2.135 6.798 -15.154 1.00 73.56 97 ARG A O 1
ATOM 784 N N . LEU A 1 98 ? 0.721 5.163 -14.610 1.00 84.06 98 LEU A N 1
ATOM 785 C CA . LEU A 1 98 ? -0.158 5.337 -15.758 1.00 84.06 98 LEU A CA 1
ATOM 786 C C . LEU A 1 98 ? -1.304 6.285 -15.399 1.00 84.06 98 LEU A C 1
ATOM 788 O O . LEU A 1 98 ? -2.066 6.028 -14.468 1.00 84.06 98 LEU A O 1
ATOM 792 N N . VAL A 1 99 ? -1.460 7.358 -16.166 1.00 83.38 99 VAL A N 1
ATOM 793 C CA . VAL A 1 99 ? -2.604 8.265 -16.063 1.00 83.38 99 VAL A CA 1
ATOM 794 C C . VAL A 1 99 ? -3.803 7.610 -16.731 1.00 83.38 99 VAL A C 1
ATOM 796 O O . VAL A 1 99 ? -3.921 7.596 -17.956 1.00 83.38 99 VAL A O 1
ATOM 799 N N . ILE A 1 100 ? -4.697 7.058 -15.914 1.00 79.94 100 ILE A N 1
ATOM 800 C CA . ILE A 1 100 ? -5.946 6.462 -16.386 1.00 79.94 100 ILE A CA 1
ATOM 801 C C . ILE A 1 100 ? -7.033 7.544 -16.414 1.00 79.94 100 ILE A C 1
ATOM 803 O O . ILE A 1 100 ? -7.224 8.240 -15.412 1.00 79.94 100 ILE A O 1
ATOM 807 N N . PRO A 1 101 ? -7.774 7.683 -17.524 1.00 84.44 101 PRO A N 1
ATOM 808 C CA . PRO A 1 101 ? -8.888 8.614 -17.596 1.00 84.44 101 PRO A CA 1
ATOM 809 C C . PRO A 1 101 ? -9.977 8.319 -16.568 1.00 84.44 101 PRO A C 1
ATOM 811 O O . PRO A 1 101 ? -10.423 7.183 -16.403 1.00 84.44 101 PRO A O 1
ATOM 814 N N . TYR A 1 102 ? -10.434 9.373 -15.901 1.00 82.00 102 TYR A N 1
ATOM 815 C CA . TYR A 1 102 ? -11.539 9.331 -14.951 1.00 82.00 102 TYR A CA 1
ATOM 816 C C . TYR A 1 102 ? -12.874 9.109 -15.672 1.00 82.00 102 TYR A C 1
ATOM 818 O O . TYR A 1 102 ? -13.713 8.324 -15.214 1.00 82.00 102 TYR A O 1
ATOM 826 N N . ASP A 1 103 ? -13.067 9.770 -16.816 1.00 87.56 103 ASP A N 1
ATOM 827 C CA . ASP A 1 103 ? -14.304 9.707 -17.593 1.00 87.56 103 ASP A CA 1
ATOM 828 C C . ASP A 1 103 ? -14.092 9.988 -19.092 1.00 87.56 103 ASP A C 1
ATOM 830 O O . ASP A 1 103 ? -13.079 10.574 -19.480 1.00 87.56 103 ASP A O 1
ATOM 834 N N . ALA A 1 104 ? -15.052 9.582 -19.927 1.00 90.44 104 ALA A N 1
ATOM 835 C CA . ALA A 1 104 ? -15.072 9.823 -21.370 1.00 90.44 104 ALA A CA 1
ATOM 836 C C . ALA A 1 104 ? -16.478 10.251 -21.814 1.00 90.44 104 ALA A C 1
ATOM 838 O O . ALA A 1 104 ? -17.473 9.662 -21.399 1.00 90.44 104 ALA A O 1
ATOM 839 N N . ILE A 1 105 ? -16.563 11.287 -22.648 1.00 93.69 105 ILE A N 1
ATOM 840 C CA . ILE A 1 105 ? -17.828 11.911 -23.051 1.00 93.69 105 ILE A CA 1
ATOM 841 C C . ILE A 1 105 ? -17.832 12.119 -24.566 1.00 93.69 105 ILE A C 1
ATOM 843 O O . ILE A 1 105 ? -16.948 12.802 -25.085 1.00 93.69 105 ILE A O 1
ATOM 847 N N . ALA A 1 106 ? -18.842 11.611 -25.274 1.00 94.19 106 ALA A N 1
ATOM 848 C CA . ALA A 1 106 ? -19.019 11.847 -26.706 1.00 94.19 106 ALA A CA 1
ATOM 849 C C . ALA A 1 106 ? -20.450 12.337 -27.028 1.00 94.19 106 ALA A C 1
ATOM 851 O O . ALA A 1 106 ? -21.307 11.555 -27.449 1.00 94.19 106 ALA A O 1
ATOM 852 N N . PRO A 1 107 ? -20.745 13.646 -26.882 1.00 91.81 107 PRO A N 1
ATOM 853 C CA . PRO A 1 107 ? -22.105 14.168 -27.049 1.00 91.81 107 PRO A CA 1
ATOM 854 C C . PRO A 1 107 ? -22.623 13.929 -28.464 1.00 91.81 107 PRO A C 1
ATOM 856 O O . PRO A 1 107 ? -21.958 14.322 -29.415 1.00 91.81 107 PRO A O 1
ATOM 859 N N . ARG A 1 108 ? -23.807 13.324 -28.631 1.00 86.81 108 ARG A N 1
ATOM 860 C CA . ARG A 1 108 ? -24.338 12.869 -29.937 1.00 86.81 108 ARG A CA 1
ATOM 861 C C . ARG A 1 108 ? -24.347 13.948 -31.022 1.00 86.81 108 ARG A C 1
ATOM 863 O O . ARG A 1 108 ? -23.884 13.667 -32.124 1.00 86.81 108 ARG A O 1
ATOM 870 N N . ASP A 1 109 ? -24.740 15.165 -30.666 1.00 87.56 109 ASP A N 1
ATOM 871 C CA . ASP A 1 109 ? -24.939 16.275 -31.608 1.00 87.56 109 ASP A CA 1
ATOM 872 C C . ASP A 1 109 ? -23.670 17.105 -31.863 1.00 87.56 109 ASP A C 1
ATOM 874 O O . ASP A 1 109 ? -23.690 18.077 -32.614 1.00 87.56 109 ASP A O 1
ATOM 878 N N . GLU A 1 110 ? -22.544 16.725 -31.253 1.00 90.88 110 GLU A N 1
ATOM 879 C CA . GLU A 1 110 ? -21.279 17.438 -31.388 1.00 90.88 110 GLU A CA 1
ATOM 880 C C . GLU A 1 110 ? -20.229 16.625 -32.151 1.00 90.88 110 GLU A C 1
ATOM 882 O O . GLU A 1 110 ? -20.110 15.403 -32.018 1.00 90.88 110 GLU A O 1
ATOM 887 N N . ARG A 1 111 ? -19.395 17.325 -32.925 1.00 92.44 111 ARG A N 1
ATOM 888 C CA . ARG A 1 111 ? -18.233 16.761 -33.629 1.00 92.44 111 ARG A CA 1
ATOM 889 C C . ARG A 1 111 ? -16.960 16.811 -32.780 1.00 92.44 111 ARG A C 1
ATOM 891 O O . ARG A 1 111 ? -15.892 17.211 -33.242 1.00 92.44 111 ARG A O 1
ATOM 898 N N . ARG A 1 112 ? -17.096 16.414 -31.515 1.00 93.62 112 ARG A N 1
ATOM 899 C CA . ARG A 1 112 ? -16.004 16.340 -30.543 1.00 93.62 112 ARG A CA 1
ATOM 900 C C . ARG A 1 112 ? -16.251 15.304 -29.461 1.00 93.62 112 ARG A C 1
ATOM 902 O O . ARG A 1 112 ? -17.382 14.873 -29.251 1.00 93.62 112 ARG A O 1
ATOM 909 N N . CYS A 1 113 ? -15.165 14.915 -28.809 1.00 95.94 113 CYS A N 1
ATOM 910 C CA . CYS A 1 113 ? -15.148 14.019 -27.659 1.00 95.94 113 CYS A CA 1
ATOM 911 C C . CYS A 1 113 ? -14.309 14.636 -26.543 1.00 95.94 113 CYS A C 1
ATOM 913 O O . CYS A 1 113 ? -13.424 15.448 -26.811 1.00 95.94 113 CYS A O 1
ATOM 915 N N . TYR A 1 114 ? -14.551 14.223 -25.304 1.00 95.62 114 TYR A N 1
ATOM 916 C CA . TYR A 1 114 ? -13.830 14.719 -24.140 1.00 95.62 114 TYR A CA 1
ATOM 917 C C . TYR A 1 114 ? -13.325 13.567 -23.291 1.00 95.62 114 TYR A C 1
ATOM 919 O O . TYR A 1 114 ? -14.093 12.682 -22.918 1.00 95.62 114 TYR A O 1
ATOM 927 N N . LEU A 1 115 ? -12.045 13.617 -22.951 1.00 93.62 115 LEU A N 1
ATOM 928 C CA . LEU A 1 115 ? -11.424 12.726 -21.987 1.00 93.62 115 LEU A CA 1
ATOM 929 C C . LEU A 1 115 ? -11.109 13.516 -20.722 1.00 93.62 115 LEU A C 1
ATOM 931 O O . LEU A 1 115 ? -10.490 14.583 -20.778 1.00 93.62 115 LEU A O 1
ATOM 935 N N . ILE A 1 116 ? -11.582 13.013 -19.590 1.00 91.94 116 ILE A N 1
ATOM 936 C CA . ILE A 1 116 ? -11.483 13.682 -18.299 1.00 91.94 116 ILE A CA 1
ATOM 937 C C . ILE A 1 116 ? -10.403 12.984 -17.487 1.00 91.94 116 ILE A C 1
ATOM 939 O O . ILE A 1 116 ? -10.558 11.817 -17.138 1.00 91.94 116 ILE A O 1
ATOM 943 N N . ASN A 1 117 ? -9.338 13.705 -17.151 1.00 87.06 117 ASN A N 1
ATOM 944 C CA . ASN A 1 117 ? -8.206 13.178 -16.397 1.00 87.06 117 ASN A CA 1
ATOM 945 C C . ASN A 1 117 ? -8.047 13.931 -15.076 1.00 87.06 117 ASN A C 1
ATOM 947 O O . ASN A 1 117 ? -8.341 15.125 -14.971 1.00 87.06 117 ASN A O 1
ATOM 951 N N . GLU A 1 118 ? -7.537 13.240 -14.063 1.00 84.31 118 GLU A N 1
ATOM 952 C CA . GLU A 1 118 ? -7.106 13.895 -12.831 1.00 84.31 118 GLU A CA 1
ATOM 953 C C . GLU A 1 118 ? -5.745 14.568 -13.059 1.00 84.31 118 GLU A C 1
ATOM 955 O O . GLU A 1 118 ? -4.854 13.946 -13.644 1.00 84.31 118 GLU A O 1
ATOM 960 N N . PRO A 1 119 ? -5.559 15.833 -12.643 1.00 79.81 119 PRO A N 1
ATOM 961 C CA . PRO A 1 119 ? -4.274 16.494 -12.772 1.00 79.81 119 PRO A CA 1
ATOM 962 C C . PRO A 1 119 ? -3.258 15.839 -11.840 1.00 79.81 119 PRO A C 1
ATOM 964 O O . PRO A 1 119 ? -3.530 15.613 -10.660 1.00 79.81 119 PRO A O 1
ATOM 967 N N . ILE A 1 120 ? -2.053 15.610 -12.353 1.00 80.12 120 ILE A N 1
ATOM 968 C CA . ILE A 1 120 ? -0.897 15.302 -11.516 1.00 80.12 120 ILE A CA 1
ATOM 969 C C . ILE A 1 120 ? -0.276 16.635 -11.099 1.00 80.12 120 ILE A C 1
ATOM 971 O O . ILE A 1 120 ? 0.142 17.433 -11.940 1.00 80.12 120 ILE A O 1
ATOM 975 N N . ASN A 1 121 ? -0.236 16.894 -9.793 1.00 74.19 121 ASN A N 1
ATOM 976 C CA . ASN A 1 121 ? 0.296 18.147 -9.261 1.00 74.19 121 ASN A CA 1
ATOM 977 C C . ASN A 1 121 ? 1.760 18.343 -9.680 1.00 74.19 121 ASN A C 1
ATOM 979 O O . ASN A 1 121 ? 2.588 17.455 -9.481 1.00 74.19 121 ASN A O 1
ATOM 983 N N . ASN A 1 122 ? 2.075 19.531 -10.205 1.00 78.69 122 ASN A N 1
ATOM 984 C CA . ASN A 1 122 ? 3.416 19.931 -10.654 1.00 78.69 122 ASN A CA 1
ATOM 985 C C . ASN A 1 122 ? 4.018 19.046 -11.759 1.00 78.69 122 ASN A C 1
ATOM 987 O O . ASN A 1 122 ? 5.236 19.020 -11.923 1.00 78.69 122 ASN A O 1
ATOM 991 N N . ALA A 1 123 ? 3.184 18.319 -12.504 1.00 86.19 123 ALA A N 1
ATOM 992 C CA . ALA A 1 123 ? 3.633 17.569 -13.664 1.00 86.19 123 ALA A CA 1
ATOM 993 C C . ALA A 1 123 ? 3.753 18.477 -14.894 1.00 86.19 123 ALA A C 1
ATOM 995 O O . ALA A 1 123 ? 2.854 19.270 -15.176 1.00 86.19 123 ALA A O 1
ATOM 996 N N . ILE A 1 124 ? 4.838 18.312 -15.645 1.00 90.81 124 ILE A N 1
ATOM 997 C CA . ILE A 1 124 ? 5.017 18.864 -16.995 1.00 90.81 124 ILE A CA 1
ATOM 998 C C . ILE A 1 124 ? 5.472 17.751 -17.934 1.00 90.81 124 ILE A C 1
ATOM 1000 O O . ILE A 1 124 ? 5.956 16.717 -17.474 1.00 90.81 124 ILE A O 1
ATOM 1004 N N . THR A 1 125 ? 5.335 17.930 -19.244 1.00 93.94 125 THR A N 1
ATOM 1005 C CA . THR A 1 125 ? 5.844 16.934 -20.205 1.00 93.94 125 THR A CA 1
ATOM 1006 C C . THR A 1 125 ? 7.375 16.869 -20.167 1.00 93.94 125 THR A C 1
ATOM 1008 O O . THR A 1 125 ? 8.043 17.863 -19.869 1.00 93.94 125 THR A O 1
ATOM 1011 N N . LEU A 1 126 ? 7.973 15.727 -20.521 1.00 94.81 126 LEU A N 1
ATOM 1012 C CA . LEU A 1 126 ? 9.428 15.631 -20.683 1.00 94.81 126 LEU A CA 1
ATOM 1013 C C . LEU A 1 126 ? 9.941 16.618 -21.736 1.00 94.81 126 LEU A C 1
ATOM 1015 O O . LEU A 1 126 ? 11.038 17.152 -21.585 1.00 94.81 126 LEU A O 1
ATOM 1019 N N . ARG A 1 127 ? 9.143 16.924 -22.767 1.00 93.88 127 ARG A N 1
ATOM 1020 C CA . ARG A 1 127 ? 9.468 17.973 -23.740 1.00 93.88 127 ARG A CA 1
ATOM 1021 C C . ARG A 1 127 ? 9.603 19.344 -23.083 1.00 93.88 127 ARG A C 1
ATOM 1023 O O . ARG A 1 127 ? 10.568 20.058 -23.351 1.00 93.88 127 ARG A O 1
ATOM 1030 N N . GLU A 1 128 ? 8.633 19.740 -22.266 1.00 92.62 128 GLU A N 1
ATOM 1031 C CA . GLU A 1 128 ? 8.674 21.011 -21.538 1.00 92.62 128 GLU A CA 1
ATOM 1032 C C . GLU A 1 128 ? 9.819 21.037 -20.532 1.00 92.62 128 GLU A C 1
ATOM 1034 O O . GLU A 1 128 ? 10.531 22.035 -20.451 1.00 92.62 128 GLU A O 1
ATOM 1039 N N . TYR A 1 129 ? 10.052 19.929 -19.831 1.00 94.12 129 TYR A N 1
ATOM 1040 C CA . TYR A 1 129 ? 11.157 19.803 -18.891 1.00 94.12 129 TYR A CA 1
ATOM 1041 C C . TYR A 1 129 ? 12.517 19.985 -19.571 1.00 94.12 129 TYR A C 1
ATOM 1043 O O . TYR A 1 129 ? 13.328 20.774 -19.099 1.00 94.12 129 TYR A O 1
ATOM 1051 N N . LEU A 1 130 ? 12.747 19.338 -20.718 1.00 92.75 130 LEU A N 1
ATOM 1052 C CA . LEU A 1 130 ? 13.964 19.524 -21.516 1.00 92.75 130 LEU A CA 1
ATOM 1053 C C . LEU A 1 130 ? 14.146 20.979 -21.965 1.00 92.75 130 LEU A C 1
ATOM 1055 O O . LEU A 1 130 ? 15.243 21.528 -21.860 1.00 92.75 130 LEU A O 1
ATOM 1059 N N . LYS A 1 131 ? 13.063 21.626 -22.417 1.00 91.62 131 LYS A N 1
ATOM 1060 C CA . LYS A 1 131 ? 13.085 23.047 -22.797 1.00 91.62 131 LYS A CA 1
ATOM 1061 C C . LYS A 1 131 ? 13.442 23.954 -21.617 1.00 91.62 131 LYS A C 1
ATOM 1063 O O . LYS A 1 131 ? 14.188 24.907 -21.805 1.00 91.62 131 LYS A O 1
ATOM 1068 N N . GLN A 1 132 ? 12.918 23.673 -20.423 1.00 92.25 132 GLN A N 1
ATOM 1069 C CA . GLN A 1 132 ? 13.208 24.446 -19.210 1.00 92.25 132 GLN A CA 1
ATOM 1070 C C . GLN A 1 132 ? 14.630 24.204 -18.694 1.00 92.25 132 GLN A C 1
ATOM 1072 O O . GLN A 1 132 ? 15.299 25.142 -18.270 1.00 92.25 132 GLN A O 1
ATOM 1077 N N . LEU A 1 133 ? 15.095 22.954 -18.747 1.00 89.62 133 LEU A N 1
ATOM 1078 C CA . LEU A 1 133 ? 16.430 22.556 -18.312 1.00 89.62 133 LEU A CA 1
ATOM 1079 C C . LEU A 1 133 ? 17.525 23.093 -19.250 1.00 89.62 133 LEU A C 1
ATOM 1081 O O . LEU A 1 133 ? 18.661 23.287 -18.817 1.00 89.62 133 LEU A O 1
ATOM 1085 N N . ASN A 1 134 ? 17.186 23.316 -20.528 1.00 87.31 134 ASN A N 1
ATOM 1086 C CA . ASN A 1 134 ? 18.075 23.795 -21.592 1.00 87.31 134 ASN A CA 1
ATOM 1087 C C . ASN A 1 134 ? 19.412 23.029 -21.661 1.00 87.31 134 ASN A C 1
ATOM 1089 O O . ASN A 1 134 ? 20.465 23.583 -21.978 1.00 87.31 134 ASN A O 1
ATOM 1093 N N . SER A 1 135 ? 19.384 21.746 -21.300 1.00 89.19 135 SER A N 1
ATOM 1094 C CA . SER A 1 135 ? 20.534 20.851 -21.343 1.00 89.19 135 SER A CA 1
ATOM 1095 C C . SER A 1 135 ? 20.079 19.387 -21.402 1.00 89.19 135 SER A C 1
ATOM 1097 O O . SER A 1 135 ? 18.952 19.078 -21.001 1.00 89.19 135 SER A O 1
ATOM 1099 N N . PRO A 1 136 ? 20.924 18.476 -21.921 1.00 91.75 136 PRO A N 1
ATOM 1100 C CA . PRO A 1 136 ? 20.623 17.051 -21.931 1.00 91.75 136 PRO A CA 1
ATOM 1101 C C . PRO A 1 136 ? 20.585 16.451 -20.525 1.00 91.75 136 PRO A C 1
ATOM 1103 O O . PRO A 1 136 ? 21.287 16.904 -19.619 1.00 91.75 136 PRO A O 1
ATOM 1106 N N . LEU A 1 137 ? 19.826 15.369 -20.357 1.00 93.19 137 LEU A N 1
ATOM 1107 C CA . LEU A 1 137 ? 19.871 14.581 -19.129 1.00 93.19 137 LEU A CA 1
ATOM 1108 C C . LEU A 1 137 ? 21.183 13.795 -19.062 1.00 93.19 137 LEU A C 1
ATOM 1110 O O . LEU A 1 137 ? 21.686 13.268 -20.056 1.00 93.19 137 LEU A O 1
ATOM 1114 N N . THR A 1 138 ? 21.715 13.654 -17.851 1.00 92.81 138 THR A N 1
ATOM 1115 C CA . THR A 1 138 ? 22.866 12.782 -17.594 1.00 92.81 138 THR A CA 1
ATOM 1116 C C . THR A 1 138 ? 22.495 11.309 -17.778 1.00 92.81 138 THR A C 1
ATOM 1118 O O . THR A 1 138 ? 21.342 10.920 -17.587 1.00 92.81 138 THR A O 1
ATOM 1121 N N . SER A 1 139 ? 23.484 10.445 -18.040 1.00 93.50 139 SER A N 1
ATOM 1122 C CA . SER A 1 139 ? 23.269 8.992 -18.136 1.00 93.50 139 SER A CA 1
ATOM 1123 C C . SER A 1 139 ? 22.548 8.410 -16.915 1.00 93.50 139 SER A C 1
ATOM 1125 O O . SER A 1 139 ? 21.690 7.548 -17.068 1.00 93.50 139 SER A O 1
ATOM 1127 N N . LYS A 1 140 ? 22.838 8.914 -15.707 1.00 90.25 140 LYS A N 1
ATOM 1128 C CA . LYS A 1 140 ? 22.164 8.490 -14.470 1.00 90.25 140 LYS A CA 1
ATOM 1129 C C . LYS A 1 140 ? 20.677 8.852 -14.479 1.00 90.25 140 LYS A C 1
ATOM 1131 O O . LYS A 1 140 ? 19.841 8.024 -14.143 1.00 90.25 140 LYS A O 1
ATOM 1136 N N . GLN A 1 141 ? 20.340 10.069 -14.899 1.00 92.50 141 GLN A N 1
ATOM 1137 C CA . GLN A 1 141 ? 18.943 10.493 -15.007 1.00 92.50 141 GLN A CA 1
ATOM 1138 C C . GLN A 1 141 ? 18.205 9.706 -16.097 1.00 92.50 141 GLN A C 1
ATOM 1140 O O . GLN A 1 141 ? 17.066 9.306 -15.890 1.00 92.50 141 GLN A O 1
ATOM 1145 N N . VAL A 1 142 ? 18.850 9.418 -17.232 1.00 95.38 142 VAL A N 1
ATOM 1146 C CA . VAL A 1 142 ? 18.238 8.608 -18.300 1.00 95.38 142 VAL A CA 1
ATOM 1147 C C . VAL A 1 142 ? 18.008 7.162 -17.858 1.00 95.38 142 VAL A C 1
ATOM 1149 O O . VAL A 1 142 ? 16.959 6.607 -18.170 1.00 95.38 142 VAL A O 1
ATOM 1152 N N . ARG A 1 143 ? 18.922 6.565 -17.080 1.00 91.69 143 ARG A N 1
ATOM 1153 C CA . ARG A 1 143 ? 18.706 5.250 -16.446 1.00 91.69 143 ARG A CA 1
ATOM 1154 C C . ARG A 1 143 ? 17.499 5.260 -15.511 1.00 91.69 143 ARG A C 1
ATOM 1156 O O . ARG A 1 143 ? 16.690 4.341 -15.564 1.00 91.69 143 ARG A O 1
ATOM 1163 N N . GLU A 1 144 ? 17.327 6.324 -14.730 1.00 87.19 144 GLU A N 1
ATOM 1164 C CA . GLU A 1 144 ? 16.168 6.470 -13.845 1.00 87.19 144 GLU A CA 1
ATOM 1165 C C . GLU A 1 144 ? 14.850 6.598 -14.630 1.00 87.19 144 GLU A C 1
ATOM 1167 O O . GLU A 1 144 ? 13.873 5.930 -14.294 1.00 87.19 144 GLU A O 1
ATOM 1172 N N . VAL A 1 145 ? 14.829 7.373 -15.725 1.00 93.88 145 VAL A N 1
ATOM 1173 C CA . VAL A 1 145 ? 13.671 7.426 -16.639 1.00 93.88 145 VAL A CA 1
ATOM 1174 C C . VAL A 1 145 ? 13.382 6.041 -17.218 1.00 93.88 145 VAL A C 1
ATOM 1176 O O . VAL A 1 145 ? 12.253 5.563 -17.129 1.00 93.88 145 VAL A O 1
ATOM 1179 N N . LEU A 1 146 ? 14.401 5.373 -17.770 1.00 94.75 146 LEU A N 1
ATOM 1180 C CA . LEU A 1 146 ? 14.286 4.030 -18.339 1.00 94.75 146 LEU A CA 1
ATOM 1181 C C . LEU A 1 146 ? 13.710 3.038 -17.328 1.00 94.75 146 LEU A C 1
ATOM 1183 O O . LEU A 1 146 ? 12.785 2.308 -17.665 1.00 94.75 146 LEU A O 1
ATOM 1187 N N . LYS A 1 147 ? 14.203 3.048 -16.086 1.00 86.88 147 LYS A N 1
ATOM 1188 C CA . LYS A 1 147 ? 13.720 2.186 -15.003 1.00 86.88 147 LYS A CA 1
ATOM 1189 C C . LYS A 1 147 ? 12.218 2.368 -14.773 1.00 86.88 147 LYS A C 1
ATOM 1191 O O . LYS A 1 147 ? 11.474 1.392 -14.790 1.00 86.88 147 LYS A O 1
ATOM 1196 N N . GLN A 1 148 ? 11.767 3.611 -14.599 1.00 87.69 148 GLN A N 1
ATOM 1197 C CA . GLN A 1 148 ? 10.365 3.912 -14.289 1.00 87.69 148 GLN A CA 1
ATOM 1198 C C . GLN A 1 148 ? 9.418 3.645 -15.472 1.00 87.69 148 GLN A C 1
ATOM 1200 O O . GLN A 1 148 ? 8.305 3.147 -15.280 1.00 87.69 148 GLN A O 1
ATOM 1205 N N . VAL A 1 149 ? 9.855 3.938 -16.703 1.00 94.00 149 VAL A N 1
ATOM 1206 C CA . VAL A 1 149 ? 9.049 3.677 -17.904 1.00 94.00 149 VAL A CA 1
ATOM 1207 C C . VAL A 1 149 ? 8.978 2.178 -18.192 1.00 94.00 149 VAL A C 1
ATOM 1209 O O . VAL A 1 149 ? 7.879 1.667 -18.380 1.00 94.00 149 VAL A O 1
ATOM 1212 N N . LEU A 1 150 ? 10.098 1.445 -18.146 1.00 89.00 150 LEU A N 1
ATOM 1213 C CA . LEU A 1 150 ? 10.114 -0.014 -18.341 1.00 89.00 150 LEU A CA 1
ATOM 1214 C C . LEU A 1 150 ? 9.261 -0.744 -17.303 1.00 89.00 150 LEU A C 1
ATOM 1216 O O . LEU A 1 150 ? 8.580 -1.703 -17.647 1.00 89.00 150 LEU A O 1
ATOM 1220 N N . GLN A 1 151 ? 9.247 -0.268 -16.058 1.00 81.94 151 GLN A N 1
ATOM 1221 C CA . GLN A 1 151 ? 8.365 -0.785 -15.014 1.00 81.94 151 GLN A CA 1
ATOM 1222 C C . GLN A 1 151 ? 6.880 -0.627 -15.381 1.00 81.94 151 GLN A C 1
ATOM 1224 O O . GLN A 1 151 ? 6.103 -1.574 -15.260 1.00 81.94 151 GLN A O 1
ATOM 1229 N N . THR A 1 152 ? 6.484 0.546 -15.885 1.00 84.62 152 THR A N 1
ATOM 1230 C CA . THR A 1 152 ? 5.095 0.797 -16.306 1.00 84.62 152 THR A CA 1
ATOM 1231 C C . THR A 1 152 ? 4.738 0.024 -17.583 1.00 84.62 152 THR A C 1
ATOM 1233 O O . THR A 1 152 ? 3.630 -0.498 -17.697 1.00 84.62 152 THR A O 1
ATOM 1236 N N . LEU A 1 153 ? 5.674 -0.107 -18.528 1.00 90.38 153 LEU A N 1
ATOM 1237 C CA . LEU A 1 153 ? 5.487 -0.902 -19.743 1.00 90.38 153 LEU A CA 1
ATOM 1238 C C . LEU A 1 153 ? 5.383 -2.392 -19.443 1.00 90.38 153 LEU A C 1
ATOM 1240 O O . LEU A 1 153 ? 4.493 -3.043 -19.968 1.00 90.38 153 LEU A O 1
ATOM 1244 N N . TRP A 1 154 ? 6.212 -2.926 -18.545 1.00 83.88 154 TRP A N 1
ATOM 1245 C CA . TRP A 1 154 ? 6.097 -4.314 -18.108 1.00 83.88 154 TRP A CA 1
ATOM 1246 C C . TRP A 1 154 ? 4.698 -4.609 -17.559 1.00 83.88 154 TRP A C 1
ATOM 1248 O O . TRP A 1 154 ? 4.091 -5.611 -17.946 1.00 83.88 154 TRP A O 1
ATOM 1258 N N . PHE A 1 155 ? 4.147 -3.708 -16.738 1.00 77.81 155 PHE A N 1
ATOM 1259 C CA . PHE A 1 155 ? 2.758 -3.808 -16.295 1.00 77.81 155 PHE A CA 1
ATOM 1260 C C . PHE A 1 155 ? 1.798 -3.819 -17.494 1.00 77.81 155 PHE A C 1
ATOM 1262 O O . PHE A 1 155 ? 1.062 -4.783 -17.686 1.00 77.81 155 PHE A O 1
ATOM 1269 N N . LEU A 1 156 ? 1.839 -2.798 -18.350 1.00 82.44 156 LEU A N 1
ATOM 1270 C CA . LEU A 1 156 ? 0.951 -2.701 -19.512 1.00 82.44 156 LEU A CA 1
ATOM 1271 C C . LEU A 1 156 ? 1.011 -3.945 -20.415 1.00 82.44 156 LEU A C 1
ATOM 1273 O O . LEU A 1 156 ? -0.026 -4.501 -20.768 1.00 82.44 156 LEU A O 1
ATOM 1277 N N . HIS A 1 157 ? 2.209 -4.442 -20.715 1.00 86.62 157 HIS A N 1
ATOM 1278 C CA . HIS A 1 157 ? 2.460 -5.553 -21.637 1.00 86.62 157 HIS A CA 1
ATOM 1279 C C . HIS A 1 157 ? 2.051 -6.922 -21.091 1.00 86.62 157 HIS A C 1
ATOM 1281 O O . HIS A 1 157 ? 1.897 -7.856 -21.871 1.00 86.62 157 HIS A O 1
ATOM 1287 N N . THR A 1 158 ? 1.854 -7.065 -19.779 1.00 70.12 158 THR A N 1
ATOM 1288 C CA . THR A 1 158 ? 1.564 -8.369 -19.149 1.00 70.12 158 THR A CA 1
ATOM 1289 C C . THR A 1 158 ? 0.177 -8.461 -18.516 1.00 70.12 158 THR A C 1
ATOM 1291 O O . THR A 1 158 ? -0.295 -9.560 -18.209 1.00 70.12 158 THR A O 1
ATOM 1294 N N . GLN A 1 159 ? -0.514 -7.333 -18.350 1.00 65.62 159 GLN A N 1
ATOM 1295 C CA . GLN A 1 159 ? -1.819 -7.294 -17.698 1.00 65.62 159 GLN A CA 1
ATOM 1296 C C . GLN A 1 159 ? -2.947 -7.863 -18.558 1.00 65.62 159 GLN A C 1
ATOM 1298 O O . GLN A 1 159 ? -2.973 -7.747 -19.783 1.00 65.62 159 GLN A O 1
ATOM 1303 N N . LYS A 1 160 ? -3.939 -8.456 -17.884 1.00 60.38 160 LYS A N 1
ATOM 1304 C CA . LYS A 1 160 ? -5.179 -8.898 -18.532 1.00 60.38 160 LYS A CA 1
ATOM 1305 C C . LYS A 1 160 ? -6.147 -7.731 -18.614 1.00 60.38 160 LYS A C 1
ATOM 1307 O O . LYS A 1 160 ? -6.667 -7.280 -17.593 1.00 60.38 160 LYS A O 1
ATOM 1312 N N . VAL A 1 161 ? -6.443 -7.300 -19.829 1.00 63.66 161 VAL A N 1
ATOM 1313 C CA . VAL A 1 161 ? -7.347 -6.190 -20.102 1.00 63.66 161 VAL A CA 1
ATOM 1314 C C . VAL A 1 161 ? -8.685 -6.747 -20.556 1.00 63.66 161 VAL A C 1
ATOM 1316 O O . VAL A 1 161 ? -8.765 -7.453 -21.556 1.00 63.66 161 VAL A O 1
ATOM 1319 N N . ARG A 1 162 ? -9.757 -6.456 -19.816 1.00 54.28 162 ARG A N 1
ATOM 1320 C CA . ARG A 1 162 ? -11.107 -6.858 -20.226 1.00 54.28 162 ARG A CA 1
ATOM 1321 C C . ARG A 1 162 ? -11.763 -5.719 -20.994 1.00 54.28 162 ARG A C 1
ATOM 1323 O O . ARG A 1 162 ? -11.957 -4.638 -20.442 1.00 54.28 162 ARG A O 1
ATOM 1330 N N . LEU A 1 163 ? -12.103 -5.987 -22.248 1.00 55.75 163 LEU A N 1
ATOM 1331 C CA . LEU A 1 163 ? -12.863 -5.087 -23.099 1.00 55.75 163 LEU A CA 1
ATOM 1332 C C . LEU A 1 163 ? -14.366 -5.143 -22.760 1.00 55.75 163 LEU A C 1
ATOM 1334 O O . LEU A 1 163 ? -14.845 -6.147 -22.218 1.00 55.75 163 LEU A O 1
ATOM 1338 N N . PRO A 1 164 ? -15.138 -4.100 -23.112 1.00 50.66 164 PRO A N 1
ATOM 1339 C CA . PRO A 1 164 ? -16.575 -4.015 -22.819 1.00 50.66 164 PRO A CA 1
ATOM 1340 C C . PRO A 1 164 ? -17.410 -5.119 -23.476 1.00 50.66 164 PRO A C 1
ATOM 1342 O O . PRO A 1 164 ? -18.403 -5.567 -22.912 1.00 50.66 164 PRO A O 1
ATOM 1345 N N . ASN A 1 165 ? -16.969 -5.620 -24.633 1.00 51.84 165 ASN A N 1
ATOM 1346 C CA . ASN A 1 165 ? -17.576 -6.760 -25.329 1.00 51.84 165 ASN A CA 1
ATOM 1347 C C . ASN A 1 165 ? -17.313 -8.117 -24.632 1.00 51.84 165 ASN A C 1
ATOM 1349 O O . ASN A 1 165 ? -17.696 -9.163 -25.150 1.00 51.84 165 ASN A O 1
ATOM 1353 N N . GLY A 1 166 ? -16.632 -8.122 -23.480 1.00 46.69 166 GLY A N 1
ATOM 1354 C CA . GLY A 1 166 ? -16.288 -9.319 -22.718 1.00 46.69 166 GLY A CA 1
ATOM 1355 C C . GLY A 1 166 ? -14.993 -10.007 -23.157 1.00 46.69 166 GLY A C 1
ATOM 1356 O O . GLY A 1 166 ? -14.542 -10.910 -22.450 1.00 46.69 166 GLY A O 1
ATOM 1357 N N . GLN A 1 167 ? -14.370 -9.569 -24.256 1.00 49.59 167 GLN A N 1
ATOM 1358 C CA . GLN A 1 167 ? -13.082 -10.075 -24.724 1.00 49.59 167 GLN A CA 1
ATOM 1359 C C . GLN A 1 167 ? -11.980 -9.737 -23.715 1.00 49.59 167 GLN A C 1
ATOM 1361 O O . GLN A 1 167 ? -11.929 -8.638 -23.165 1.00 49.59 167 GLN A O 1
ATOM 1366 N N . VAL A 1 168 ? -11.084 -10.689 -23.469 1.00 54.12 168 VAL A N 1
ATOM 1367 C CA . VAL A 1 168 ? -9.906 -10.488 -22.622 1.00 54.12 168 VAL A CA 1
ATOM 1368 C C . VAL A 1 168 ? -8.686 -10.413 -23.528 1.00 54.12 168 VAL A C 1
ATOM 1370 O O . VAL A 1 168 ? -8.368 -11.380 -24.215 1.00 54.12 168 VAL A O 1
ATOM 1373 N N . LEU A 1 169 ? -8.021 -9.263 -23.532 1.00 57.75 169 LEU A N 1
ATOM 1374 C CA . LEU A 1 169 ? -6.711 -9.074 -24.137 1.00 57.75 169 LEU A CA 1
ATOM 1375 C C . LEU A 1 169 ? -5.625 -9.375 -23.102 1.00 57.75 169 LEU A C 1
ATOM 1377 O O . LEU A 1 169 ? -5.781 -9.085 -21.913 1.00 57.75 169 LEU A O 1
ATOM 1381 N N . TYR A 1 170 ? -4.536 -9.976 -23.562 1.00 63.28 170 TYR A N 1
ATOM 1382 C CA . TYR A 1 170 ? -3.343 -10.233 -22.765 1.00 63.28 170 TYR A CA 1
ATOM 1383 C C . TYR A 1 170 ? -2.261 -9.265 -23.219 1.00 63.28 170 TYR A C 1
ATOM 1385 O O . TYR A 1 170 ? -1.803 -9.358 -24.355 1.00 63.28 170 TYR A O 1
ATOM 1393 N N . GLY A 1 171 ? -1.894 -8.344 -22.335 1.00 71.50 171 GLY A N 1
ATOM 1394 C CA . GLY A 1 171 ? -1.014 -7.238 -22.660 1.00 71.50 171 GLY A CA 1
ATOM 1395 C C . GLY A 1 171 ? -1.708 -6.145 -23.469 1.00 71.50 171 GLY A C 1
ATOM 1396 O O . GLY A 1 171 ? -2.592 -6.389 -24.291 1.00 71.50 171 GLY A O 1
ATOM 1397 N N . LEU A 1 172 ? -1.293 -4.912 -23.217 1.00 83.81 172 LEU A N 1
ATOM 1398 C CA . LEU A 1 172 ? -1.682 -3.721 -23.950 1.00 83.81 172 LEU A CA 1
ATOM 1399 C C . LEU A 1 172 ? -0.413 -2.926 -24.245 1.00 83.81 172 LEU A C 1
ATOM 1401 O O . LEU A 1 172 ? 0.319 -2.585 -23.323 1.00 83.81 172 LEU A O 1
ATOM 1405 N N . ALA A 1 173 ? -0.147 -2.628 -25.513 1.00 90.75 173 ALA A N 1
ATOM 1406 C CA . ALA A 1 173 ? 0.900 -1.674 -25.861 1.00 90.75 173 ALA A CA 1
ATOM 1407 C C . ALA A 1 173 ? 0.462 -0.256 -25.459 1.00 90.75 173 ALA A C 1
ATOM 1409 O O . ALA A 1 173 ? -0.712 0.098 -25.594 1.00 90.75 173 ALA A O 1
ATOM 1410 N N . HIS A 1 174 ? 1.398 0.569 -24.995 1.00 93.69 174 HIS A N 1
ATOM 1411 C CA . HIS A 1 174 ? 1.175 2.000 -24.832 1.00 93.69 174 HIS A CA 1
ATOM 1412 C C . HIS A 1 174 ? 0.911 2.650 -26.198 1.00 93.69 174 HIS A C 1
ATOM 1414 O O . HIS A 1 174 ? -0.018 3.446 -26.336 1.00 93.69 174 HIS A O 1
ATOM 1420 N N . GLY A 1 175 ? 1.721 2.309 -27.206 1.00 93.12 175 GLY A N 1
ATOM 1421 C CA . GLY A 1 175 ? 1.556 2.654 -28.624 1.00 93.12 175 GLY A CA 1
ATOM 1422 C C . GLY A 1 175 ? 1.801 4.121 -28.990 1.00 93.12 175 GLY A C 1
ATOM 1423 O O . GLY A 1 175 ? 1.895 4.461 -30.163 1.00 93.12 175 GLY A O 1
ATOM 1424 N N . ASN A 1 176 ? 1.889 5.012 -28.002 1.00 94.38 176 ASN A N 1
ATOM 1425 C CA . ASN A 1 176 ? 2.080 6.449 -28.217 1.00 94.38 176 ASN A CA 1
ATOM 1426 C C . ASN A 1 176 ? 3.193 7.036 -27.330 1.00 94.38 176 ASN A C 1
ATOM 1428 O O . ASN A 1 176 ? 3.059 8.128 -26.788 1.00 94.38 176 ASN A O 1
ATOM 1432 N N . LEU A 1 177 ? 4.274 6.286 -27.090 1.00 95.50 177 LEU A N 1
ATOM 1433 C CA . LEU A 1 177 ? 5.380 6.786 -26.267 1.00 95.50 177 LEU A CA 1
ATOM 1434 C C . LEU A 1 177 ? 6.093 7.951 -26.963 1.00 95.50 177 LEU A C 1
ATOM 1436 O O . LEU A 1 177 ? 6.680 7.800 -28.033 1.00 95.50 177 LEU A O 1
ATOM 1440 N N . SER A 1 178 ? 6.083 9.120 -26.328 1.00 94.81 178 SER A N 1
ATOM 1441 C CA . SER A 1 178 ? 6.722 10.336 -26.826 1.00 94.81 178 SER A CA 1
ATOM 1442 C C . SER A 1 178 ? 7.216 11.228 -25.677 1.00 94.81 178 SER A C 1
ATOM 1444 O O . SER A 1 178 ? 6.924 10.983 -24.508 1.00 94.81 178 SER A O 1
ATOM 1446 N N . LEU A 1 179 ? 7.950 12.304 -25.990 1.00 94.94 179 LEU A N 1
ATOM 1447 C CA . LEU A 1 179 ? 8.318 13.317 -24.986 1.00 94.94 179 LEU A CA 1
ATOM 1448 C C . LEU A 1 179 ? 7.095 14.074 -24.436 1.00 94.94 179 LEU A C 1
ATOM 1450 O O . LEU A 1 179 ? 7.209 14.735 -23.406 1.00 94.94 179 LEU A O 1
ATOM 1454 N N . ASP A 1 180 ? 5.960 13.997 -25.132 1.00 92.94 180 ASP A N 1
ATOM 1455 C CA . ASP A 1 180 ? 4.709 14.670 -24.785 1.00 92.94 180 ASP A CA 1
ATOM 1456 C C . ASP A 1 180 ? 3.771 13.752 -23.978 1.00 92.94 180 ASP A C 1
ATOM 1458 O O . ASP A 1 180 ? 3.022 14.234 -23.136 1.00 92.94 180 ASP A O 1
ATOM 1462 N N . SER A 1 181 ? 3.870 12.430 -24.167 1.00 93.88 181 SER A N 1
ATOM 1463 C CA . SER A 1 181 ? 3.093 11.417 -23.431 1.00 93.88 181 SER A CA 1
ATOM 1464 C C . SER A 1 181 ? 3.761 10.948 -22.128 1.00 93.88 181 SER A C 1
ATOM 1466 O O . SER A 1 181 ? 3.243 10.068 -21.439 1.00 93.88 181 SER A O 1
ATOM 1468 N N . LEU A 1 182 ? 4.955 11.467 -21.825 1.00 96.06 182 LEU A N 1
ATOM 1469 C CA . LEU A 1 182 ? 5.690 11.210 -20.592 1.00 96.06 182 LEU A CA 1
ATOM 1470 C C . LEU A 1 182 ? 5.725 12.483 -19.753 1.00 96.06 182 LEU A C 1
ATOM 1472 O O . LEU A 1 182 ? 6.311 13.488 -20.156 1.00 96.06 182 LEU A O 1
ATOM 1476 N N . LEU A 1 183 ? 5.119 12.427 -18.573 1.00 92.69 183 LEU A N 1
ATOM 1477 C CA . LEU A 1 183 ? 5.058 13.528 -17.622 1.00 92.69 183 LEU A CA 1
ATOM 1478 C C . LEU A 1 183 ? 6.109 13.336 -16.533 1.00 92.69 183 LEU A C 1
ATOM 1480 O O . LEU A 1 183 ? 6.264 12.236 -16.013 1.00 92.69 183 LEU A O 1
ATOM 1484 N N . ILE A 1 184 ? 6.796 14.405 -16.148 1.00 91.06 184 ILE A N 1
ATOM 1485 C CA . ILE A 1 184 ? 7.775 14.410 -15.064 1.00 91.06 184 ILE A CA 1
ATOM 1486 C C . ILE A 1 184 ? 7.291 15.272 -13.899 1.00 91.06 184 ILE A C 1
ATOM 1488 O O . ILE A 1 184 ? 6.833 16.398 -14.089 1.00 91.06 184 ILE A O 1
ATOM 1492 N N . VAL A 1 185 ? 7.428 14.741 -12.684 1.00 86.00 185 VAL A N 1
ATOM 1493 C CA . VAL A 1 185 ? 7.208 15.460 -11.421 1.00 86.00 185 VAL A CA 1
ATOM 1494 C C . VAL A 1 185 ? 8.513 15.483 -10.643 1.00 86.00 185 VAL A C 1
ATOM 1496 O O . VAL A 1 185 ? 9.063 14.426 -10.342 1.00 86.00 185 VAL A O 1
ATOM 1499 N N . THR A 1 186 ? 9.006 16.665 -10.284 1.00 81.88 186 THR A N 1
ATOM 1500 C CA . THR A 1 186 ? 10.262 16.833 -9.534 1.00 81.88 186 THR A CA 1
ATOM 1501 C C . THR A 1 186 ? 10.001 17.181 -8.068 1.00 81.88 186 THR A C 1
ATOM 1503 O O . THR A 1 186 ? 9.226 18.092 -7.785 1.00 81.88 186 THR A O 1
ATOM 1506 N N . ASN A 1 187 ? 10.687 16.517 -7.135 1.00 69.00 187 ASN A N 1
ATOM 1507 C CA . ASN A 1 187 ? 10.651 16.817 -5.702 1.00 69.00 187 ASN A CA 1
ATOM 1508 C C . ASN A 1 187 ? 12.061 16.707 -5.097 1.00 69.00 187 ASN A C 1
ATOM 1510 O O . ASN A 1 187 ? 12.625 15.617 -5.073 1.00 69.00 187 ASN A O 1
ATOM 1514 N N . ASN A 1 188 ? 12.626 17.826 -4.624 1.00 49.41 188 ASN A N 1
ATOM 1515 C CA . ASN A 1 188 ? 13.846 17.896 -3.802 1.00 49.41 188 ASN A CA 1
ATOM 1516 C C . ASN A 1 188 ? 14.946 16.870 -4.178 1.00 49.41 188 ASN A C 1
ATOM 1518 O O . ASN A 1 188 ? 15.375 16.081 -3.341 1.00 49.41 188 ASN A O 1
ATOM 1522 N N . HIS A 1 189 ? 15.403 16.914 -5.440 1.00 54.88 189 HIS A N 1
ATOM 1523 C CA . HIS A 1 189 ? 16.447 16.071 -6.071 1.00 54.88 189 HIS A CA 1
ATOM 1524 C C . HIS A 1 189 ? 16.037 14.695 -6.624 1.00 54.88 189 HIS A C 1
ATOM 1526 O O . HIS A 1 189 ? 16.874 14.019 -7.223 1.00 54.88 189 HIS A O 1
ATOM 1532 N N . GLN A 1 190 ? 14.772 14.299 -6.512 1.00 73.06 190 GLN A N 1
ATOM 1533 C CA . GLN A 1 190 ? 14.223 13.100 -7.154 1.00 73.06 190 GLN A CA 1
ATOM 1534 C C . GLN A 1 190 ? 13.121 13.478 -8.148 1.00 73.06 190 GLN A C 1
ATOM 1536 O O . GLN A 1 190 ? 12.514 14.547 -8.042 1.00 73.06 190 GLN A O 1
ATOM 1541 N N . PHE A 1 191 ? 12.865 12.618 -9.135 1.00 81.56 191 PHE A N 1
ATOM 1542 C CA . PHE A 1 191 ? 11.764 12.816 -10.072 1.00 81.56 191 PHE A CA 1
ATOM 1543 C C . PHE A 1 191 ? 11.021 11.516 -10.373 1.00 81.56 191 PHE A C 1
ATOM 1545 O O . PHE A 1 191 ? 11.586 10.424 -10.298 1.00 81.56 191 PHE A O 1
ATOM 1552 N N . PHE A 1 192 ? 9.753 11.664 -10.744 1.00 85.75 192 PHE A N 1
ATOM 1553 C CA . PHE A 1 192 ? 8.857 10.574 -11.104 1.00 85.75 192 PHE A CA 1
ATOM 1554 C C . PHE A 1 192 ? 8.320 10.765 -12.519 1.00 85.75 192 PHE A C 1
ATOM 1556 O O . PHE A 1 192 ? 7.976 11.889 -12.886 1.00 85.75 192 PHE A O 1
ATOM 1563 N N . ILE A 1 193 ? 8.234 9.678 -13.286 1.00 89.94 193 ILE A N 1
ATOM 1564 C CA . ILE A 1 193 ? 7.753 9.654 -14.669 1.00 89.94 193 ILE A CA 1
ATOM 1565 C C . ILE A 1 193 ? 6.393 8.972 -14.742 1.00 89.94 193 ILE A C 1
ATOM 1567 O O . ILE A 1 193 ? 6.270 7.818 -14.342 1.00 89.94 193 ILE A O 1
ATOM 1571 N N . TYR A 1 194 ? 5.403 9.670 -15.293 1.00 90.19 194 TYR A N 1
ATOM 1572 C CA . TYR A 1 194 ? 4.062 9.157 -15.550 1.00 90.19 194 TYR A CA 1
ATOM 1573 C C . TYR A 1 194 ? 3.808 9.024 -17.053 1.00 90.19 194 TYR A C 1
ATOM 1575 O O . TYR A 1 194 ? 4.221 9.880 -17.830 1.00 90.19 194 TYR A O 1
ATOM 1583 N N . LEU A 1 195 ? 3.126 7.957 -17.458 1.00 93.38 195 LEU A N 1
ATOM 1584 C CA . LEU A 1 195 ? 2.725 7.676 -18.835 1.00 93.38 195 LEU A CA 1
ATOM 1585 C C . LEU A 1 195 ? 1.262 8.090 -19.019 1.00 93.38 195 LEU A C 1
ATOM 1587 O O . LEU A 1 195 ? 0.418 7.756 -18.187 1.00 93.38 195 LEU A O 1
ATOM 1591 N N . CYS A 1 196 ? 0.945 8.791 -20.099 1.00 91.06 196 CYS A N 1
ATOM 1592 C CA . CYS A 1 196 ? -0.417 9.180 -20.463 1.00 91.06 196 CYS A CA 1
ATOM 1593 C C . CYS A 1 196 ? -0.662 8.999 -21.968 1.00 91.06 196 CYS A C 1
ATOM 1595 O O . CYS A 1 196 ? 0.231 8.596 -22.702 1.00 91.06 196 CYS A O 1
ATOM 1597 N N . ASP A 1 197 ? -1.876 9.313 -22.429 1.00 90.88 197 ASP A N 1
ATOM 1598 C CA . ASP A 1 197 ? -2.206 9.376 -23.859 1.00 90.88 197 ASP A CA 1
ATOM 1599 C C . ASP A 1 197 ? -1.964 8.056 -24.614 1.00 90.88 197 ASP A C 1
ATOM 1601 O O . ASP A 1 197 ? -1.309 8.037 -25.654 1.00 90.88 197 ASP A O 1
ATOM 1605 N N . LEU A 1 198 ? -2.481 6.934 -24.094 1.00 91.44 198 LEU A N 1
ATOM 1606 C CA . LEU A 1 198 ? -2.347 5.631 -24.756 1.00 91.44 198 LEU A CA 1
ATOM 1607 C C . LEU A 1 198 ? -2.951 5.670 -26.168 1.00 91.44 198 LEU A C 1
ATOM 1609 O O . LEU A 1 198 ? -4.070 6.155 -26.362 1.00 91.44 198 LEU A O 1
ATOM 1613 N N . ALA A 1 199 ? -2.265 5.053 -27.131 1.00 91.94 199 ALA A N 1
ATOM 1614 C CA . ALA A 1 199 ? -2.665 5.053 -28.539 1.00 91.94 199 ALA A CA 1
ATOM 1615 C C . ALA A 1 199 ? -4.077 4.523 -28.773 1.00 91.94 199 ALA A C 1
ATOM 1617 O O . ALA A 1 199 ? -4.774 4.989 -29.665 1.00 91.94 199 ALA A O 1
ATOM 1618 N N . ILE A 1 200 ? -4.537 3.595 -27.931 1.00 87.44 200 ILE A N 1
ATOM 1619 C CA . ILE A 1 200 ? -5.888 3.054 -28.028 1.00 87.44 200 ILE A CA 1
ATOM 1620 C C . ILE A 1 200 ? -6.958 4.167 -28.011 1.00 87.44 200 ILE A C 1
ATOM 1622 O O . ILE A 1 200 ? -7.991 4.007 -28.663 1.00 87.44 200 ILE A O 1
ATOM 1626 N N . TRP A 1 201 ? -6.721 5.296 -27.318 1.00 89.12 201 TRP A N 1
ATOM 1627 C CA . TRP A 1 201 ? -7.605 6.475 -27.340 1.00 89.12 201 TRP A CA 1
ATOM 1628 C C . TRP A 1 201 ? -7.211 7.460 -28.438 1.00 89.12 201 TRP A C 1
ATOM 1630 O O . TRP A 1 201 ? -8.085 7.955 -29.148 1.00 89.12 201 TRP A O 1
ATOM 1640 N N . GLU A 1 202 ? -5.916 7.748 -28.583 1.00 91.38 202 GLU A N 1
ATOM 1641 C CA . GLU A 1 202 ? -5.429 8.765 -29.525 1.00 91.38 202 GLU A CA 1
ATOM 1642 C C . GLU A 1 202 ? -5.710 8.395 -30.991 1.00 91.38 202 GLU A C 1
ATOM 1644 O O . GLU A 1 202 ? -6.091 9.250 -31.794 1.00 91.38 202 GLU A O 1
ATOM 1649 N N . ASP A 1 203 ? -5.590 7.113 -31.342 1.00 90.88 203 ASP A N 1
ATOM 1650 C CA . ASP A 1 203 ? -5.760 6.611 -32.709 1.00 90.88 203 ASP A CA 1
ATOM 1651 C C . ASP A 1 203 ? -7.180 6.802 -33.242 1.00 90.88 203 ASP A C 1
ATOM 1653 O O . ASP A 1 203 ? -7.378 6.930 -34.452 1.00 90.88 203 ASP A O 1
ATOM 1657 N N . LEU A 1 204 ? -8.180 6.886 -32.357 1.00 90.69 204 LEU A N 1
ATOM 1658 C CA . LEU A 1 204 ? -9.563 7.145 -32.760 1.00 90.69 204 LEU A CA 1
ATOM 1659 C C . LEU A 1 204 ? -9.721 8.495 -33.468 1.00 90.69 204 LEU A C 1
ATOM 1661 O O . LEU A 1 204 ? -10.654 8.662 -34.254 1.00 90.69 204 LEU A O 1
ATOM 1665 N N . PHE A 1 205 ? -8.807 9.435 -33.230 1.00 91.25 205 PHE A N 1
ATOM 1666 C CA . PHE A 1 205 ? -8.858 10.796 -33.764 1.00 91.25 205 PHE A CA 1
ATOM 1667 C C . PHE A 1 205 ? -7.802 11.056 -34.849 1.00 91.25 205 PHE A C 1
ATOM 1669 O O . PHE A 1 205 ? -7.674 12.181 -35.348 1.00 91.25 205 PHE A O 1
ATOM 1676 N N . GLN A 1 206 ? -7.075 10.017 -35.271 1.00 88.06 206 GLN A N 1
ATOM 1677 C CA . GLN A 1 206 ? -6.233 10.079 -36.462 1.00 88.06 206 GLN A CA 1
ATOM 1678 C C . GLN A 1 206 ? -7.078 10.141 -37.740 1.00 88.06 206 GLN A C 1
ATOM 1680 O O . GLN A 1 206 ? -8.234 9.710 -37.779 1.00 88.06 206 GLN A O 1
ATOM 1685 N N . SER A 1 207 ? -6.489 10.700 -38.803 1.00 84.88 207 SER A N 1
ATOM 1686 C CA . SER A 1 207 ? -7.144 10.791 -40.111 1.00 84.88 207 SER A CA 1
ATOM 1687 C C . SER A 1 207 ? -7.597 9.409 -40.588 1.00 84.88 207 SER A C 1
ATOM 1689 O O . SER A 1 207 ? -6.804 8.473 -40.493 1.00 84.88 207 SER A O 1
ATOM 1691 N N . PRO A 1 208 ? -8.788 9.250 -41.193 1.00 82.00 208 PRO A N 1
ATOM 1692 C CA . PRO A 1 208 ? -9.177 7.979 -41.813 1.00 82.00 208 PRO A CA 1
ATOM 1693 C C . PRO A 1 208 ? -8.213 7.530 -42.923 1.00 82.00 208 PRO A C 1
ATOM 1695 O O . PRO A 1 208 ? -8.125 6.346 -43.231 1.00 82.00 208 PRO A O 1
ATOM 1698 N N . THR A 1 209 ? -7.477 8.479 -43.513 1.00 82.38 209 THR A N 1
ATOM 1699 C CA . THR A 1 209 ? -6.444 8.221 -44.530 1.00 82.38 209 THR A CA 1
ATOM 1700 C C . THR A 1 209 ? -5.065 7.910 -43.941 1.00 82.38 209 THR A C 1
ATOM 1702 O O . THR A 1 209 ? -4.147 7.553 -44.684 1.00 82.38 209 THR A O 1
ATOM 1705 N N . ALA A 1 210 ? -4.896 8.042 -42.621 1.00 82.50 210 ALA A N 1
ATOM 1706 C CA . ALA A 1 210 ? -3.658 7.681 -41.950 1.00 82.50 210 ALA A CA 1
ATOM 1707 C C . ALA A 1 210 ? -3.445 6.166 -42.028 1.00 82.50 210 ALA A C 1
ATOM 1709 O O . ALA A 1 210 ? -4.386 5.371 -42.019 1.00 82.50 210 ALA A O 1
ATOM 1710 N N . LYS A 1 211 ? -2.180 5.753 -42.109 1.00 78.94 211 LYS A N 1
ATOM 1711 C CA . LYS A 1 211 ? -1.843 4.332 -42.064 1.00 78.94 211 LYS A CA 1
ATOM 1712 C C . LYS A 1 211 ? -2.220 3.782 -40.692 1.00 78.94 211 LYS A C 1
ATOM 1714 O O . LYS A 1 211 ? -1.740 4.286 -39.680 1.00 78.94 211 LYS A O 1
ATOM 1719 N N . ILE A 1 212 ? -3.033 2.727 -40.685 1.00 72.94 212 ILE A N 1
ATOM 1720 C CA . ILE A 1 212 ? -3.331 1.968 -39.471 1.00 72.94 212 ILE A CA 1
ATOM 1721 C C . ILE A 1 212 ? -2.003 1.446 -38.926 1.00 72.94 212 ILE A C 1
ATOM 1723 O O . ILE A 1 212 ? -1.306 0.683 -39.599 1.00 72.94 212 ILE A O 1
ATOM 1727 N N . THR A 1 213 ? -1.648 1.894 -37.728 1.00 76.44 213 THR A N 1
ATOM 1728 C CA . THR A 1 213 ? -0.433 1.466 -37.043 1.00 76.44 213 THR A CA 1
ATOM 1729 C C . THR A 1 213 ? -0.814 0.357 -36.076 1.00 76.44 213 THR A C 1
ATOM 1731 O O . THR A 1 213 ? -1.684 0.530 -35.229 1.00 76.44 213 THR A O 1
ATOM 1734 N N . THR A 1 214 ? -0.213 -0.817 -36.237 1.00 80.38 214 THR A N 1
ATOM 1735 C CA . THR A 1 214 ? -0.356 -1.904 -35.267 1.00 80.38 214 THR A CA 1
ATOM 1736 C C . THR A 1 214 ? 0.645 -1.682 -34.145 1.00 80.38 214 THR A C 1
ATOM 1738 O O . THR A 1 214 ? 1.851 -1.755 -34.382 1.00 80.38 214 THR A O 1
ATOM 1741 N N . HIS A 1 215 ? 0.148 -1.417 -32.941 1.00 89.44 215 HIS A N 1
ATOM 1742 C CA . HIS A 1 215 ? 0.986 -1.210 -31.761 1.00 89.44 215 HIS A CA 1
ATOM 1743 C C . HIS A 1 215 ? 1.359 -2.538 -31.121 1.00 89.44 215 HIS A C 1
ATOM 1745 O O . HIS A 1 215 ? 0.514 -3.426 -30.992 1.00 89.44 215 HIS A O 1
ATOM 1751 N N . SER A 1 216 ? 2.615 -2.665 -30.700 1.00 91.25 216 SER A N 1
ATOM 1752 C CA . SER A 1 216 ? 3.111 -3.864 -30.034 1.00 91.25 216 SER A CA 1
ATOM 1753 C C . SER A 1 216 ? 4.055 -3.514 -28.878 1.00 91.25 216 SER A C 1
ATOM 1755 O O . SER A 1 216 ? 4.671 -2.443 -28.896 1.00 91.25 216 SER A O 1
ATOM 1757 N N . PRO A 1 217 ? 4.194 -4.403 -27.878 1.00 90.69 217 PRO A N 1
ATOM 1758 C CA . PRO A 1 217 ? 5.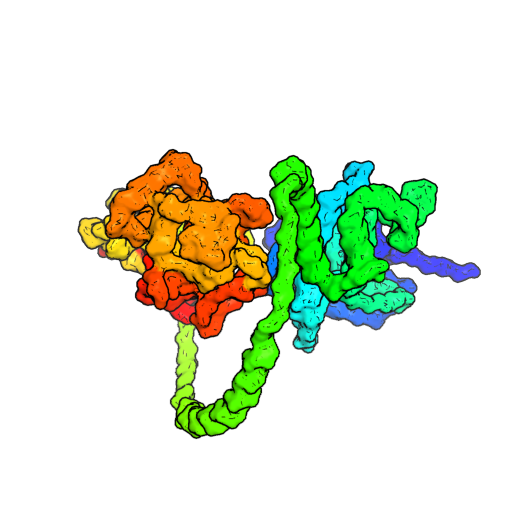186 -4.262 -26.814 1.00 90.69 217 PRO A CA 1
ATOM 1759 C C . PRO A 1 217 ? 6.610 -3.996 -27.319 1.00 90.69 217 PRO A C 1
ATOM 1761 O O . PRO A 1 217 ? 7.343 -3.192 -26.747 1.00 90.69 217 PRO A O 1
ATOM 1764 N N . GLU A 1 218 ? 6.997 -4.629 -28.424 1.00 92.69 218 GLU A N 1
ATOM 1765 C CA . GLU A 1 218 ? 8.309 -4.450 -29.044 1.00 92.69 218 GLU A CA 1
ATOM 1766 C C . GLU A 1 218 ? 8.471 -3.037 -29.615 1.00 92.69 218 GLU A C 1
ATOM 1768 O O . GLU A 1 218 ? 9.547 -2.445 -29.501 1.00 92.69 218 GLU A O 1
ATOM 1773 N N . GLN A 1 219 ? 7.406 -2.473 -30.196 1.00 93.88 219 GLN A N 1
ATOM 1774 C CA . GLN A 1 219 ? 7.422 -1.100 -30.696 1.00 93.88 219 GLN A CA 1
ATOM 1775 C C . GLN A 1 219 ? 7.564 -0.092 -29.549 1.00 93.88 219 GLN A C 1
ATOM 1777 O O . GLN A 1 219 ? 8.356 0.842 -29.670 1.00 93.88 219 GLN A O 1
ATOM 1782 N N . ASP A 1 220 ? 6.895 -0.325 -28.414 1.00 96.19 220 ASP A N 1
ATOM 1783 C CA . ASP A 1 220 ? 7.047 0.510 -27.215 1.00 96.19 220 ASP A CA 1
ATOM 1784 C C . ASP A 1 220 ? 8.496 0.528 -26.711 1.00 96.19 220 ASP A C 1
ATOM 1786 O O . ASP A 1 220 ? 9.018 1.582 -26.343 1.00 96.19 220 ASP A O 1
ATOM 1790 N N . LEU A 1 221 ? 9.178 -0.624 -26.720 1.00 96.50 221 LEU A N 1
ATOM 1791 C CA . LEU A 1 221 ? 10.598 -0.676 -26.377 1.00 96.50 221 LEU A CA 1
ATOM 1792 C C . LEU A 1 221 ? 11.416 0.165 -27.355 1.00 96.50 221 LEU A C 1
ATOM 1794 O O . LEU A 1 221 ? 12.159 1.043 -26.927 1.00 96.50 221 LEU A O 1
ATOM 1798 N N . GLN A 1 222 ? 11.241 -0.020 -28.662 1.00 95.69 222 GLN A N 1
ATOM 1799 C CA . GLN A 1 222 ? 11.975 0.773 -29.650 1.00 95.69 222 GLN A CA 1
ATOM 1800 C C . GLN A 1 222 ? 11.731 2.279 -29.493 1.00 95.69 222 GLN A C 1
ATOM 1802 O O . GLN A 1 222 ? 12.673 3.069 -29.598 1.00 95.69 222 GLN A O 1
ATOM 1807 N N . ASP A 1 223 ? 10.497 2.691 -29.213 1.00 95.81 223 ASP A N 1
ATOM 1808 C CA . ASP A 1 223 ? 10.154 4.096 -29.002 1.00 95.81 223 ASP A CA 1
ATOM 1809 C C . ASP A 1 223 ? 10.770 4.641 -27.712 1.00 95.81 223 ASP A C 1
ATOM 1811 O O . ASP A 1 223 ? 11.346 5.731 -27.723 1.00 95.81 223 ASP A O 1
ATOM 1815 N N . LEU A 1 224 ? 10.805 3.849 -26.637 1.00 97.44 224 LEU A N 1
ATOM 1816 C CA . LEU A 1 224 ? 11.563 4.179 -25.430 1.00 97.44 224 LEU A CA 1
ATOM 1817 C C . LEU A 1 224 ? 13.072 4.307 -25.701 1.00 97.44 224 LEU A C 1
ATOM 1819 O O . LEU A 1 224 ? 13.739 5.186 -25.148 1.00 97.44 224 LEU A O 1
ATOM 1823 N N . GLY A 1 225 ? 13.624 3.477 -26.585 1.00 96.19 225 GLY A N 1
ATOM 1824 C CA . GLY A 1 225 ? 15.009 3.580 -27.037 1.00 96.19 225 GLY A CA 1
ATOM 1825 C C . GLY A 1 225 ? 15.292 4.903 -27.755 1.00 96.19 225 GLY A C 1
ATOM 1826 O O . GLY A 1 225 ? 16.283 5.575 -27.455 1.00 96.19 225 GLY A O 1
ATOM 1827 N N . LYS A 1 226 ? 14.391 5.328 -28.652 1.00 95.38 226 LYS A N 1
ATOM 1828 C CA . LYS A 1 226 ? 14.481 6.631 -29.340 1.00 95.38 226 LYS A CA 1
ATOM 1829 C C . LYS A 1 226 ? 14.382 7.781 -28.339 1.00 95.38 226 LYS A C 1
ATOM 1831 O O . LYS A 1 226 ? 15.203 8.693 -28.380 1.00 95.38 226 LYS A O 1
ATOM 1836 N N . LEU A 1 227 ? 13.435 7.706 -27.401 1.00 96.31 227 LEU A N 1
ATOM 1837 C CA . LEU A 1 227 ? 13.267 8.705 -26.345 1.00 96.31 227 LEU A CA 1
ATOM 1838 C C . LEU A 1 227 ? 14.506 8.824 -25.466 1.00 96.31 227 LEU A C 1
ATOM 1840 O O . LEU A 1 227 ? 14.933 9.931 -25.162 1.00 96.31 227 LEU A O 1
ATOM 1844 N N . SER A 1 228 ? 15.130 7.703 -25.114 1.00 95.75 228 SER A N 1
ATOM 1845 C CA . SER A 1 228 ? 16.370 7.699 -24.332 1.00 95.75 228 SER A CA 1
ATOM 1846 C C . SER A 1 228 ? 17.492 8.441 -25.052 1.00 95.75 228 SER A C 1
ATOM 1848 O O . SER A 1 228 ? 18.224 9.207 -24.427 1.00 95.75 228 SER A O 1
ATOM 1850 N N . LEU A 1 229 ? 17.592 8.275 -26.376 1.00 93.44 229 LEU A N 1
ATOM 1851 C CA . LEU A 1 229 ? 18.522 9.052 -27.186 1.00 93.44 229 LEU A CA 1
ATOM 1852 C C . LEU A 1 229 ? 18.163 10.544 -27.170 1.00 93.44 229 LEU A C 1
ATOM 1854 O O . LEU A 1 229 ? 19.058 11.355 -26.970 1.00 93.44 229 LEU A O 1
ATOM 1858 N N . TYR A 1 230 ? 16.884 10.915 -27.298 1.00 94.06 230 TYR A N 1
ATOM 1859 C CA . TYR A 1 230 ? 16.446 12.319 -27.227 1.00 94.06 230 TYR A CA 1
ATOM 1860 C C . TYR A 1 230 ? 16.753 12.962 -25.872 1.00 94.06 230 TYR A C 1
ATOM 1862 O O . TYR A 1 230 ? 17.185 14.109 -25.823 1.00 94.06 230 TYR A O 1
ATOM 1870 N N . LEU A 1 231 ? 16.597 12.223 -24.772 1.00 94.81 231 LEU A N 1
ATOM 1871 C CA . LEU A 1 231 ? 16.927 12.702 -23.427 1.00 94.81 231 LEU A CA 1
ATOM 1872 C C . LEU A 1 231 ? 18.434 12.928 -23.256 1.00 94.81 231 LEU A C 1
ATOM 1874 O O . LEU A 1 231 ? 18.832 13.944 -22.691 1.00 94.81 231 LEU A O 1
ATOM 1878 N N . LEU A 1 232 ? 19.267 12.029 -23.795 1.00 93.00 232 LEU A N 1
ATOM 1879 C CA . LEU A 1 232 ? 20.730 12.188 -23.838 1.00 93.00 232 LEU A CA 1
ATOM 1880 C C . LEU A 1 232 ? 21.183 13.307 -24.784 1.00 93.00 232 LEU A C 1
ATOM 1882 O O . LEU A 1 232 ? 22.309 13.788 -24.670 1.00 93.00 232 LEU A O 1
ATOM 1886 N N . TRP A 1 233 ? 20.324 13.701 -25.721 1.00 89.88 233 TRP A N 1
ATOM 1887 C CA . TRP A 1 233 ? 20.563 14.788 -26.664 1.00 89.88 233 TRP A CA 1
ATOM 1888 C C . TRP A 1 233 ? 20.057 16.144 -26.168 1.00 89.88 233 TRP A C 1
ATOM 1890 O O . TRP A 1 233 ? 20.537 17.188 -26.596 1.00 89.88 233 TRP A O 1
ATOM 1900 N N . GLY A 1 234 ? 19.066 16.131 -25.278 1.00 89.69 234 GLY A N 1
ATOM 1901 C CA . GLY A 1 234 ? 18.335 17.313 -24.831 1.00 89.69 234 GLY A CA 1
ATOM 1902 C C . GLY A 1 234 ? 17.215 17.765 -25.778 1.00 89.69 234 GLY A C 1
ATOM 1903 O O . GLY A 1 234 ? 16.487 18.695 -25.441 1.00 89.69 234 GLY A O 1
ATOM 1904 N N . ALA A 1 235 ? 17.045 17.123 -26.941 1.00 87.62 235 ALA A N 1
ATOM 1905 C CA . ALA A 1 235 ? 15.981 17.416 -27.904 1.00 87.62 235 ALA A CA 1
ATOM 1906 C C . ALA A 1 235 ? 15.734 16.245 -28.876 1.00 87.62 235 ALA A C 1
ATOM 1908 O O . ALA A 1 235 ? 16.568 15.357 -29.039 1.00 87.62 235 ALA A O 1
ATOM 1909 N N . ASP A 1 236 ? 14.595 16.269 -29.571 1.00 87.75 236 ASP A N 1
ATOM 1910 C CA . ASP A 1 236 ? 14.236 15.318 -30.635 1.00 87.75 236 ASP A CA 1
ATOM 1911 C C . ASP A 1 236 ? 14.670 15.772 -32.043 1.00 87.75 236 ASP A C 1
ATOM 1913 O O . ASP A 1 236 ? 14.561 15.012 -33.010 1.00 87.75 236 ASP A O 1
ATOM 1917 N N . ARG A 1 237 ? 15.192 16.999 -32.177 1.00 87.56 237 ARG A N 1
ATOM 1918 C CA . ARG A 1 237 ? 15.657 17.599 -33.437 1.00 87.56 237 ARG A CA 1
ATOM 1919 C C . ARG A 1 237 ? 16.949 18.379 -33.251 1.00 87.56 237 ARG A C 1
ATOM 1921 O O . ARG A 1 237 ? 17.133 19.027 -32.228 1.00 87.56 237 ARG A O 1
ATOM 1928 N N . HIS A 1 238 ? 17.782 18.390 -34.288 1.00 80.81 238 HIS A N 1
ATOM 1929 C CA . HIS A 1 238 ? 19.038 19.130 -34.312 1.00 80.81 238 HIS A CA 1
ATOM 1930 C C . HIS A 1 238 ? 18.825 20.654 -34.278 1.00 80.81 238 HIS A C 1
ATOM 1932 O O . HIS A 1 238 ? 18.004 21.131 -35.065 1.00 80.81 238 HIS A O 1
ATOM 1938 N N . PRO A 1 239 ? 19.558 21.446 -33.462 1.00 72.88 239 PRO A N 1
ATOM 1939 C CA . PRO A 1 239 ? 19.341 22.884 -33.375 1.00 72.88 239 PRO A CA 1
ATOM 1940 C C . PRO A 1 239 ? 19.741 23.582 -34.680 1.00 72.88 239 PRO A C 1
ATOM 1942 O O . PRO A 1 239 ? 19.023 24.465 -35.131 1.00 72.88 239 PRO A O 1
ATOM 1945 N N . ASP A 1 240 ? 20.814 23.129 -35.340 1.00 75.75 240 ASP A N 1
ATOM 1946 C CA . ASP A 1 240 ? 21.338 23.819 -36.532 1.00 75.75 240 ASP A CA 1
ATOM 1947 C C . ASP A 1 240 ? 20.533 23.587 -37.820 1.00 75.75 240 ASP A C 1
ATOM 1949 O O . ASP A 1 240 ? 20.520 24.439 -38.704 1.00 75.75 240 ASP A O 1
ATOM 1953 N N . ASN A 1 241 ? 19.891 22.424 -37.978 1.00 81.06 241 ASN A N 1
ATOM 1954 C CA . ASN A 1 241 ? 19.233 22.049 -39.240 1.00 81.06 241 ASN A CA 1
ATOM 1955 C C . ASN A 1 241 ? 17.788 21.549 -39.072 1.00 81.06 241 ASN A C 1
ATOM 1957 O O . ASN A 1 241 ? 17.140 21.213 -40.064 1.00 81.06 241 ASN A O 1
ATOM 1961 N N . GLY A 1 242 ? 17.287 21.465 -37.835 1.00 81.00 242 GLY A N 1
ATOM 1962 C CA . GLY A 1 242 ? 15.923 21.045 -37.515 1.00 81.00 242 GLY A CA 1
ATOM 1963 C C . GLY A 1 242 ? 15.583 19.592 -37.864 1.00 81.00 242 GLY A C 1
ATOM 1964 O O . GLY A 1 242 ? 14.417 19.198 -37.726 1.00 81.00 242 GLY A O 1
ATOM 1965 N N . LYS A 1 243 ? 16.551 18.787 -38.329 1.00 85.88 243 LYS A N 1
ATOM 1966 C CA . LYS A 1 243 ? 16.328 17.382 -38.686 1.00 85.88 243 LYS A CA 1
ATOM 1967 C C . LYS A 1 243 ? 16.139 16.537 -37.424 1.00 85.88 243 LYS A C 1
ATOM 1969 O O . LYS A 1 243 ? 16.804 16.803 -36.423 1.00 85.88 243 LYS A O 1
ATOM 1974 N N . PRO A 1 244 ? 15.262 15.518 -37.456 1.00 85.25 244 PRO A N 1
ATOM 1975 C CA . PRO A 1 244 ? 15.095 14.599 -36.337 1.00 85.25 244 PRO A CA 1
ATOM 1976 C C . PRO A 1 244 ? 16.398 13.891 -35.971 1.00 85.25 244 PRO A C 1
ATOM 1978 O O . PRO A 1 244 ? 17.188 13.537 -36.851 1.00 85.25 244 PRO A O 1
ATOM 1981 N N . ILE A 1 245 ? 16.593 13.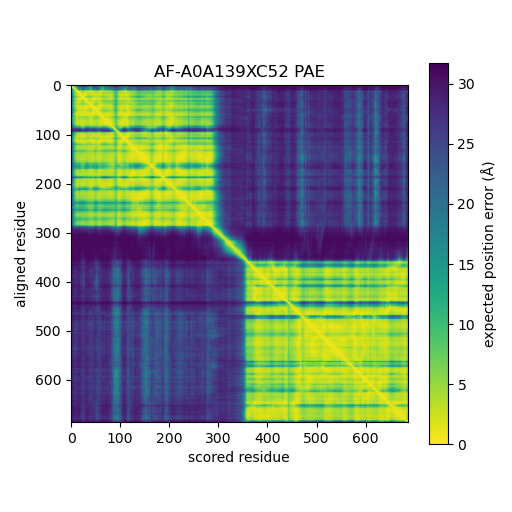645 -34.678 1.00 87.38 245 ILE A N 1
ATOM 1982 C CA . ILE A 1 245 ? 17.700 12.814 -34.209 1.00 87.38 245 ILE A CA 1
ATOM 1983 C C . ILE A 1 245 ? 17.450 11.368 -34.637 1.00 87.38 245 ILE A C 1
ATOM 1985 O O . ILE A 1 245 ? 16.495 10.716 -34.215 1.00 87.38 245 ILE A O 1
ATOM 1989 N N . ASP A 1 246 ? 18.315 10.886 -35.525 1.00 86.94 246 ASP A N 1
ATOM 1990 C CA . ASP A 1 246 ? 18.254 9.538 -36.080 1.00 86.94 246 ASP A CA 1
ATOM 1991 C C . ASP A 1 246 ? 19.160 8.586 -35.294 1.00 86.94 246 ASP A C 1
ATOM 1993 O O . ASP A 1 246 ? 20.379 8.761 -35.264 1.00 86.94 246 ASP A O 1
ATOM 1997 N N . HIS A 1 247 ? 18.561 7.561 -34.692 1.00 86.56 247 HIS A N 1
ATOM 1998 C CA . HIS A 1 247 ? 19.264 6.517 -33.951 1.00 86.56 247 HIS A CA 1
ATOM 1999 C C . HIS A 1 247 ? 20.132 5.623 -34.850 1.00 86.56 247 HIS A C 1
ATOM 2001 O O . HIS A 1 247 ? 21.045 4.972 -34.348 1.00 86.56 247 HIS A O 1
ATOM 2007 N N . LYS A 1 248 ? 19.899 5.599 -36.169 1.00 87.94 248 LYS A N 1
ATOM 2008 C CA . LYS A 1 248 ? 20.729 4.851 -37.127 1.00 87.94 248 LYS A CA 1
ATOM 2009 C C . LYS A 1 248 ? 22.002 5.596 -37.527 1.00 87.94 248 LYS A C 1
ATOM 2011 O O . LYS A 1 248 ? 22.914 4.982 -38.076 1.00 87.94 248 LYS A O 1
ATOM 2016 N N . ASN A 1 249 ? 22.091 6.898 -37.251 1.00 88.06 249 ASN A N 1
ATOM 2017 C CA . ASN A 1 249 ? 23.288 7.681 -37.532 1.00 88.06 249 ASN A CA 1
ATOM 2018 C C . ASN A 1 249 ? 24.279 7.593 -36.359 1.00 88.06 249 ASN A C 1
ATOM 2020 O O . ASN A 1 249 ? 24.051 8.175 -35.299 1.00 88.06 249 ASN A O 1
ATOM 2024 N N . GLU A 1 250 ? 25.417 6.923 -36.560 1.00 86.62 250 GLU A N 1
ATOM 2025 C CA . GLU A 1 250 ? 26.465 6.772 -35.536 1.00 86.62 250 GLU A CA 1
ATOM 2026 C C . GLU A 1 250 ? 27.019 8.110 -35.018 1.00 86.62 250 GLU A C 1
ATOM 2028 O O . GLU A 1 250 ? 27.428 8.199 -33.858 1.00 86.62 250 GLU A O 1
ATOM 2033 N N . GLN A 1 251 ? 26.963 9.186 -35.813 1.00 84.56 251 GLN A N 1
ATOM 2034 C CA . GLN A 1 251 ? 27.388 10.514 -35.358 1.00 84.56 251 GLN A CA 1
ATOM 2035 C C . GLN A 1 251 ? 26.522 11.038 -34.205 1.00 84.56 251 GLN A C 1
ATOM 2037 O O . GLN A 1 251 ? 27.041 11.702 -33.308 1.00 84.56 251 GLN A O 1
ATOM 2042 N N . HIS A 1 252 ? 25.234 10.688 -34.161 1.00 86.19 252 HIS A N 1
ATOM 2043 C CA . HIS A 1 252 ? 24.330 11.098 -33.081 1.00 86.19 252 HIS A CA 1
ATOM 2044 C C . HIS A 1 252 ? 24.593 10.357 -31.760 1.00 86.19 252 HIS A C 1
ATOM 2046 O O . HIS A 1 252 ? 24.114 10.771 -30.707 1.00 86.19 252 HIS A O 1
ATOM 2052 N N . TRP A 1 253 ? 25.408 9.301 -31.774 1.00 86.06 253 TRP A N 1
ATOM 2053 C CA . TRP A 1 253 ? 25.824 8.586 -30.567 1.00 86.06 253 TRP A CA 1
ATOM 2054 C C . TRP A 1 253 ? 27.145 9.088 -29.980 1.00 86.06 253 TRP A C 1
ATOM 2056 O O . TRP A 1 253 ? 27.546 8.621 -28.914 1.00 86.06 253 TRP A O 1
ATOM 2066 N N . SER A 1 254 ? 27.835 10.005 -30.662 1.00 80.81 254 SER A N 1
ATOM 2067 C CA . SER A 1 254 ? 29.186 10.456 -30.298 1.00 80.81 254 SER A CA 1
ATOM 2068 C C . SER A 1 254 ? 29.263 11.139 -28.926 1.00 80.81 254 SER A C 1
ATOM 2070 O O . SER A 1 254 ? 30.279 11.022 -28.246 1.00 80.81 254 SER A O 1
ATOM 2072 N N . GLN A 1 255 ? 28.182 11.784 -28.473 1.00 75.81 255 GLN A N 1
ATOM 2073 C CA . GLN A 1 255 ? 28.131 12.428 -27.154 1.00 75.81 255 GLN A CA 1
ATOM 2074 C C . GLN A 1 255 ? 27.808 11.475 -25.992 1.00 75.81 255 GLN A C 1
ATOM 2076 O O . GLN A 1 255 ? 27.955 11.851 -24.828 1.00 75.81 255 GLN A O 1
ATOM 2081 N N . VAL A 1 256 ? 27.366 10.243 -26.278 1.00 84.75 256 VAL A N 1
ATOM 2082 C CA . VAL A 1 256 ? 26.978 9.275 -25.244 1.00 84.75 256 VAL A CA 1
ATOM 2083 C C . VAL A 1 256 ? 28.234 8.576 -24.725 1.00 84.75 256 VAL A C 1
ATOM 2085 O O . VAL A 1 256 ? 28.675 7.569 -25.274 1.00 84.75 256 VAL A O 1
ATOM 2088 N N . LYS A 1 257 ? 28.822 9.134 -23.661 1.00 85.88 257 LYS A N 1
ATOM 2089 C CA . LYS A 1 257 ? 30.072 8.634 -23.053 1.00 85.88 257 LYS A CA 1
ATOM 2090 C C . LYS A 1 257 ? 29.901 7.318 -22.290 1.00 85.88 257 LYS A C 1
ATOM 2092 O O . LYS A 1 257 ? 30.843 6.539 -22.194 1.00 85.88 257 LYS A O 1
ATOM 2097 N N . ASP A 1 258 ? 28.713 7.071 -21.741 1.00 90.12 258 ASP A N 1
ATOM 2098 C CA . ASP A 1 258 ? 28.398 5.830 -21.027 1.00 90.12 258 ASP A CA 1
ATOM 2099 C C . ASP A 1 258 ? 28.180 4.697 -22.044 1.00 90.12 258 ASP A C 1
ATOM 2101 O O . ASP A 1 258 ? 27.093 4.531 -22.600 1.00 90.12 258 ASP A O 1
ATOM 2105 N N . ILE A 1 259 ? 29.246 3.936 -22.307 1.00 89.12 259 ILE A N 1
ATOM 2106 C CA . ILE A 1 259 ? 29.271 2.818 -23.267 1.00 89.12 259 ILE A CA 1
ATOM 2107 C C . ILE A 1 259 ? 28.225 1.762 -22.903 1.00 89.12 259 ILE A C 1
ATOM 2109 O O . ILE A 1 259 ? 27.586 1.168 -23.773 1.00 89.12 259 ILE A O 1
ATOM 2113 N N . THR A 1 260 ? 28.044 1.543 -21.608 1.00 90.06 260 THR A N 1
ATOM 2114 C CA . THR A 1 260 ? 27.162 0.528 -21.061 1.00 90.06 260 THR A CA 1
ATOM 2115 C C . THR A 1 260 ? 25.695 0.905 -21.278 1.00 90.06 260 THR A C 1
ATOM 2117 O O . THR A 1 260 ? 24.916 0.095 -21.783 1.00 90.06 260 THR A O 1
ATOM 2120 N N . LEU A 1 261 ? 25.327 2.156 -20.988 1.00 92.81 261 LEU A N 1
ATOM 2121 C CA . LEU A 1 261 ? 24.004 2.696 -21.304 1.00 92.81 261 LEU A CA 1
ATOM 2122 C C . LEU A 1 261 ? 23.775 2.748 -22.817 1.00 92.81 261 LEU A C 1
ATOM 2124 O O . LEU A 1 261 ? 22.708 2.363 -23.285 1.00 92.81 261 LEU A O 1
ATOM 2128 N N . LYS A 1 262 ? 24.781 3.164 -23.598 1.00 93.25 262 LYS A N 1
ATOM 2129 C CA . LYS A 1 262 ? 24.710 3.173 -25.067 1.00 93.25 262 LYS A CA 1
ATOM 2130 C C . LYS A 1 262 ? 24.357 1.786 -25.606 1.00 93.25 262 LYS A C 1
ATOM 2132 O O . LYS A 1 262 ? 23.435 1.669 -26.408 1.00 93.25 262 LYS A O 1
ATOM 2137 N N . ARG A 1 263 ? 25.046 0.738 -25.144 1.00 92.12 263 ARG A N 1
ATOM 2138 C CA . ARG A 1 263 ? 24.757 -0.653 -25.525 1.00 92.12 263 ARG A CA 1
ATOM 2139 C C . ARG A 1 263 ? 23.337 -1.058 -25.135 1.00 92.12 263 ARG A C 1
ATOM 2141 O O . ARG A 1 263 ? 22.606 -1.613 -25.948 1.00 92.12 263 ARG A O 1
ATOM 2148 N N . PHE A 1 264 ? 22.924 -0.732 -23.912 1.00 94.81 264 PHE A N 1
ATOM 2149 C CA . PHE A 1 264 ? 21.574 -1.017 -23.433 1.00 94.81 264 PHE A CA 1
ATOM 2150 C C . PHE A 1 264 ? 20.491 -0.383 -24.325 1.00 94.81 264 PHE A C 1
ATOM 2152 O O . PHE A 1 264 ? 19.584 -1.079 -24.780 1.00 94.81 264 PHE A O 1
ATOM 2159 N N . ILE A 1 265 ? 20.622 0.907 -24.653 1.00 95.12 265 ILE A N 1
ATOM 2160 C CA . ILE A 1 265 ? 19.668 1.615 -25.522 1.00 95.12 265 ILE A CA 1
ATOM 2161 C C . ILE A 1 265 ? 19.668 1.009 -26.935 1.00 95.12 265 ILE A C 1
ATOM 2163 O O . ILE A 1 265 ? 18.606 0.837 -27.525 1.00 95.12 265 ILE A O 1
ATOM 2167 N N . ARG A 1 266 ? 20.830 0.622 -27.478 1.00 93.88 266 ARG A N 1
ATOM 2168 C CA . ARG A 1 266 ? 20.922 -0.038 -28.795 1.00 93.88 266 ARG A CA 1
ATOM 2169 C C . ARG A 1 266 ? 20.227 -1.400 -28.834 1.00 93.88 266 ARG A C 1
ATOM 2171 O O . ARG A 1 266 ? 19.606 -1.720 -29.846 1.00 93.88 266 ARG A O 1
ATOM 2178 N N . ARG A 1 267 ? 20.274 -2.172 -27.743 1.00 94.81 267 ARG A N 1
ATOM 2179 C CA . ARG A 1 267 ? 19.485 -3.409 -27.597 1.00 94.81 267 ARG A CA 1
ATOM 2180 C C . ARG A 1 267 ? 17.984 -3.121 -27.568 1.00 94.81 267 ARG A C 1
ATOM 2182 O O . ARG A 1 267 ? 17.244 -3.765 -28.301 1.00 94.81 267 ARG A O 1
ATOM 2189 N N . ILE A 1 268 ? 17.543 -2.120 -26.799 1.00 93.94 268 ILE A N 1
ATOM 2190 C CA . ILE A 1 268 ? 16.135 -1.676 -26.777 1.00 93.94 268 ILE A CA 1
ATOM 2191 C C . ILE A 1 268 ? 15.655 -1.239 -28.176 1.00 93.94 268 ILE A C 1
ATOM 2193 O O . ILE A 1 268 ? 14.537 -1.545 -28.575 1.00 93.94 268 ILE A O 1
ATOM 2197 N N . LEU A 1 269 ? 16.512 -0.568 -28.948 1.00 93.88 269 LEU A N 1
ATOM 2198 C CA . LEU A 1 269 ? 16.232 -0.151 -30.327 1.00 93.88 269 LEU A CA 1
ATOM 2199 C C . LEU A 1 269 ? 16.219 -1.305 -31.346 1.00 93.88 269 LEU A C 1
ATOM 2201 O O . LEU A 1 269 ? 15.932 -1.064 -32.517 1.00 93.88 269 LEU A O 1
ATOM 2205 N N . GLY A 1 270 ? 16.579 -2.530 -30.949 1.00 90.94 270 GLY A N 1
ATOM 2206 C CA . GLY A 1 270 ? 16.729 -3.669 -31.861 1.00 90.94 270 GLY A CA 1
ATOM 2207 C C . GLY A 1 270 ? 17.920 -3.559 -32.821 1.00 90.94 270 GLY A C 1
ATOM 2208 O O . GLY A 1 270 ? 17.957 -4.244 -33.839 1.00 90.94 270 GLY A O 1
ATOM 2209 N N . MET A 1 271 ? 18.891 -2.689 -32.525 1.00 88.19 271 MET A N 1
ATOM 2210 C CA . MET A 1 271 ? 20.136 -2.554 -33.300 1.00 88.19 271 MET A CA 1
ATOM 2211 C C . MET A 1 271 ? 21.198 -3.585 -32.892 1.00 88.19 271 MET A C 1
ATOM 2213 O O . MET A 1 271 ? 22.174 -3.801 -33.605 1.00 88.19 271 MET A O 1
ATOM 2217 N N . GLU A 1 272 ? 21.013 -4.192 -31.725 1.00 88.81 272 GLU A N 1
ATOM 2218 C CA . GLU A 1 272 ? 21.773 -5.323 -31.194 1.00 88.81 272 GLU A CA 1
ATOM 2219 C C . GLU A 1 272 ? 20.780 -6.423 -30.796 1.00 88.81 272 GLU A C 1
ATOM 2221 O O . GLU A 1 272 ? 19.596 -6.301 -31.102 1.00 88.81 272 GLU A O 1
ATOM 2226 N N . THR A 1 273 ? 21.226 -7.479 -30.106 1.00 89.00 273 THR A N 1
ATOM 2227 C CA . THR A 1 273 ? 20.330 -8.535 -29.609 1.00 89.00 273 THR A CA 1
ATOM 2228 C C . THR A 1 273 ? 19.200 -7.918 -28.770 1.00 89.00 273 THR A C 1
ATOM 2230 O O . THR A 1 273 ? 19.477 -7.433 -27.660 1.00 89.00 273 THR A O 1
ATOM 2233 N N . PRO A 1 274 ? 17.956 -7.897 -29.290 1.00 90.81 274 PRO A N 1
ATOM 2234 C CA . PRO A 1 274 ? 16.855 -7.202 -28.646 1.00 90.81 274 PRO A CA 1
ATOM 2235 C C . PRO A 1 274 ? 16.444 -7.924 -27.367 1.00 90.81 274 PRO A C 1
ATOM 2237 O O . PRO A 1 274 ? 16.747 -9.102 -27.175 1.00 90.81 274 PRO A O 1
ATOM 2240 N N . PHE A 1 275 ? 15.762 -7.198 -26.490 1.00 90.38 275 PHE A N 1
ATOM 2241 C CA . PHE A 1 275 ? 15.074 -7.801 -25.354 1.00 90.38 275 PHE A CA 1
ATOM 2242 C C . PHE A 1 275 ? 13.788 -8.473 -25.831 1.00 90.38 275 PHE A C 1
ATOM 2244 O O . PHE A 1 275 ? 13.129 -7.958 -26.735 1.00 90.38 275 PHE A O 1
ATOM 2251 N N . ALA A 1 276 ? 13.435 -9.599 -25.219 1.00 83.50 276 ALA A N 1
ATOM 2252 C CA . ALA A 1 276 ? 12.182 -10.290 -25.486 1.00 83.50 276 ALA A CA 1
ATOM 2253 C C . ALA A 1 276 ? 10.973 -9.462 -25.028 1.00 83.50 276 ALA A C 1
ATOM 2255 O O . ALA A 1 276 ? 9.949 -9.452 -25.702 1.00 83.50 276 ALA A O 1
ATOM 2256 N N . ASP A 1 277 ? 11.092 -8.759 -23.898 1.00 82.81 277 ASP A N 1
ATOM 2257 C CA . ASP A 1 277 ? 10.031 -7.929 -23.332 1.00 82.81 277 ASP A CA 1
ATOM 2258 C C . ASP A 1 277 ? 10.583 -6.817 -22.410 1.00 82.81 277 ASP A C 1
ATOM 2260 O O . ASP A 1 277 ? 11.787 -6.713 -22.139 1.00 82.81 277 ASP A O 1
ATOM 2264 N N . ALA A 1 278 ? 9.685 -5.957 -21.915 1.00 86.19 278 ALA A N 1
ATOM 2265 C CA . ALA A 1 278 ? 10.031 -4.879 -20.988 1.00 86.19 278 ALA A CA 1
ATOM 2266 C C . ALA A 1 278 ? 10.587 -5.380 -19.643 1.00 86.19 278 ALA A C 1
ATOM 2268 O O . ALA A 1 278 ? 11.352 -4.660 -18.995 1.00 86.19 278 ALA A O 1
ATOM 2269 N N . ARG A 1 279 ? 10.261 -6.614 -19.238 1.00 81.75 279 ARG A N 1
ATOM 2270 C CA . ARG A 1 279 ? 10.767 -7.228 -18.007 1.00 81.75 279 ARG A CA 1
ATOM 2271 C C . ARG A 1 279 ? 12.244 -7.587 -18.152 1.00 81.75 279 ARG A C 1
ATOM 2273 O O . ARG A 1 279 ? 13.039 -7.253 -17.274 1.00 81.75 279 ARG A O 1
ATOM 2280 N N . GLU A 1 280 ? 12.631 -8.231 -19.250 1.00 82.75 280 GLU A N 1
ATOM 2281 C CA . GLU A 1 280 ? 14.029 -8.565 -19.540 1.00 82.75 280 GLU A CA 1
ATOM 2282 C C . GLU A 1 280 ? 14.887 -7.296 -19.652 1.00 82.75 280 GLU A C 1
ATOM 2284 O O . GLU A 1 280 ? 15.989 -7.229 -19.092 1.00 82.75 280 GLU A O 1
ATOM 2289 N N . ALA A 1 281 ? 14.358 -6.265 -20.319 1.00 86.94 281 ALA A N 1
ATOM 2290 C CA . ALA A 1 281 ? 15.005 -4.962 -20.411 1.00 86.94 281 ALA A CA 1
ATOM 2291 C C . ALA A 1 281 ? 15.210 -4.336 -19.019 1.00 86.94 281 ALA A C 1
ATOM 2293 O O . ALA A 1 281 ? 16.327 -3.929 -18.691 1.00 86.94 281 ALA A O 1
ATOM 2294 N N . LEU A 1 282 ? 14.177 -4.312 -18.168 1.00 83.38 282 LEU A N 1
ATOM 2295 C CA . LEU A 1 282 ? 14.265 -3.768 -16.809 1.00 83.38 282 LEU A CA 1
ATOM 2296 C C . LEU A 1 282 ? 15.290 -4.521 -15.950 1.00 83.38 282 LEU A C 1
ATOM 2298 O O . LEU A 1 282 ? 16.166 -3.898 -15.351 1.00 83.38 282 LEU A O 1
ATOM 2302 N N . HIS A 1 283 ? 15.233 -5.856 -15.918 1.00 74.12 283 HIS A N 1
ATOM 2303 C CA . HIS A 1 283 ? 16.193 -6.657 -15.152 1.00 74.12 283 HIS A CA 1
ATOM 2304 C C . HIS A 1 283 ? 17.632 -6.437 -15.625 1.00 74.12 283 HIS A C 1
ATOM 2306 O O . HIS A 1 283 ? 18.541 -6.319 -14.803 1.00 74.12 283 HIS A O 1
ATOM 2312 N N . THR A 1 284 ? 17.845 -6.341 -16.940 1.00 82.50 284 THR A N 1
ATOM 2313 C CA . THR A 1 284 ? 19.176 -6.090 -17.500 1.00 82.50 284 THR A CA 1
ATOM 2314 C C . THR A 1 284 ? 19.696 -4.710 -17.105 1.00 82.50 284 THR A C 1
ATOM 2316 O O . THR A 1 284 ? 20.868 -4.590 -16.745 1.00 82.50 284 THR A O 1
ATOM 2319 N N . LEU A 1 285 ? 18.848 -3.676 -17.127 1.00 83.69 285 LEU A N 1
ATOM 2320 C CA . LEU A 1 285 ? 19.226 -2.322 -16.715 1.00 83.69 285 LEU A CA 1
ATOM 2321 C C . LEU A 1 285 ? 19.739 -2.301 -15.270 1.00 83.69 285 LEU A C 1
ATOM 2323 O O . LEU A 1 285 ? 20.831 -1.794 -15.015 1.00 83.69 285 LEU A O 1
ATOM 2327 N N . LEU A 1 286 ? 18.993 -2.933 -14.360 1.00 72.44 286 LEU A N 1
ATOM 2328 C CA . LEU A 1 286 ? 19.309 -3.009 -12.930 1.00 72.44 286 LEU A CA 1
ATOM 2329 C C . LEU A 1 286 ? 20.565 -3.851 -12.647 1.00 72.44 286 LEU A C 1
ATOM 2331 O O . LEU A 1 286 ? 21.394 -3.490 -11.814 1.00 72.44 286 LEU A O 1
ATOM 2335 N N . ALA A 1 287 ? 20.747 -4.967 -13.360 1.00 67.12 287 ALA A N 1
ATOM 2336 C CA . ALA A 1 287 ? 21.940 -5.809 -13.229 1.00 67.12 287 ALA A CA 1
ATOM 2337 C C . ALA A 1 287 ? 23.220 -5.098 -13.703 1.00 67.12 287 ALA A C 1
ATOM 2339 O O . ALA A 1 287 ? 24.318 -5.368 -13.221 1.00 67.12 287 ALA A O 1
ATOM 2340 N N . THR A 1 288 ? 23.078 -4.175 -14.649 1.00 63.19 288 THR A N 1
ATOM 2341 C CA . THR A 1 288 ? 24.191 -3.447 -15.253 1.00 63.19 288 THR A CA 1
ATOM 2342 C C . THR A 1 288 ? 24.715 -2.315 -14.357 1.00 63.19 288 THR A C 1
ATOM 2344 O O . THR A 1 288 ? 25.915 -2.032 -14.353 1.00 63.19 288 THR A O 1
ATOM 2347 N N . GLU A 1 289 ? 23.840 -1.695 -13.561 1.00 58.34 289 GLU A N 1
ATOM 2348 C CA . GLU A 1 289 ? 24.229 -0.734 -12.515 1.00 58.34 289 GLU A CA 1
ATOM 2349 C C . GLU A 1 289 ? 25.086 -1.414 -11.439 1.00 58.34 289 GLU A C 1
ATOM 2351 O O . GLU A 1 289 ? 26.132 -0.892 -11.058 1.00 58.34 289 GLU A O 1
ATOM 2356 N N . PHE A 1 290 ? 24.737 -2.655 -11.086 1.00 42.62 290 PHE A N 1
ATOM 2357 C CA . PHE A 1 290 ? 25.498 -3.470 -10.143 1.00 42.62 290 PHE A CA 1
ATOM 2358 C C . PHE A 1 290 ? 26.942 -3.740 -10.613 1.00 42.62 290 PHE A C 1
ATOM 2360 O O . PHE A 1 290 ? 27.873 -3.672 -9.817 1.00 42.62 290 PHE A O 1
ATOM 2367 N N . GLN A 1 291 ? 27.175 -3.985 -11.909 1.00 44.22 291 GLN A N 1
ATOM 2368 C CA . GLN A 1 291 ? 28.528 -4.253 -12.428 1.00 44.22 291 GLN A CA 1
ATOM 2369 C C . GLN A 1 291 ? 29.423 -3.008 -12.489 1.00 44.22 291 GLN A C 1
ATOM 2371 O O . GLN A 1 291 ? 30.630 -3.125 -12.297 1.00 44.22 291 GLN A O 1
ATOM 2376 N N . SER A 1 292 ? 28.858 -1.821 -12.727 1.00 44.78 292 SER A N 1
ATOM 2377 C CA . SER A 1 292 ? 29.642 -0.576 -12.816 1.00 44.78 292 SER A CA 1
ATOM 2378 C C . SER A 1 292 ? 30.114 -0.093 -11.436 1.00 44.78 292 SER A C 1
ATOM 2380 O O . SER A 1 292 ? 31.217 0.437 -11.316 1.00 44.78 292 SER A O 1
ATOM 2382 N N . GLU A 1 293 ? 29.325 -0.343 -10.386 1.00 44.59 293 GLU A N 1
ATOM 2383 C CA . GLU A 1 293 ? 29.703 -0.082 -8.989 1.00 44.59 293 GLU A CA 1
ATOM 2384 C C . GLU A 1 293 ? 30.684 -1.138 -8.455 1.00 44.59 293 GLU A C 1
ATOM 2386 O O . GLU A 1 293 ? 31.657 -0.799 -7.781 1.00 44.59 293 GLU A O 1
ATOM 2391 N N . THR A 1 294 ? 30.502 -2.409 -8.840 1.00 37.22 294 THR A N 1
ATOM 2392 C CA . THR A 1 294 ? 31.436 -3.485 -8.470 1.00 37.22 294 THR A CA 1
ATOM 2393 C C . THR A 1 294 ? 32.795 -3.308 -9.152 1.00 37.22 294 THR A C 1
ATOM 2395 O O . THR A 1 294 ? 33.804 -3.534 -8.507 1.00 37.22 294 THR A O 1
ATOM 2398 N N . GLN A 1 295 ? 32.863 -2.818 -10.397 1.00 39.69 295 GLN A N 1
ATOM 2399 C CA . GLN A 1 295 ? 34.139 -2.552 -11.084 1.00 39.69 295 GLN A CA 1
ATOM 2400 C C . GLN A 1 295 ? 34.914 -1.360 -10.500 1.00 39.69 295 GLN A C 1
ATOM 2402 O O . GLN A 1 295 ? 36.142 -1.373 -10.522 1.00 39.69 295 GLN A O 1
ATOM 2407 N N . GLN A 1 296 ? 34.231 -0.354 -9.940 1.00 40.97 296 GLN A N 1
ATOM 2408 C CA . GLN A 1 296 ? 34.890 0.731 -9.198 1.00 40.97 296 GLN A CA 1
ATOM 2409 C C . GLN A 1 296 ? 35.391 0.268 -7.819 1.00 40.97 296 GLN A C 1
ATOM 2411 O O . GLN A 1 296 ? 36.438 0.730 -7.370 1.00 40.97 296 GLN A O 1
ATOM 2416 N N . ALA A 1 297 ? 34.698 -0.681 -7.180 1.00 42.91 297 ALA A N 1
ATOM 2417 C CA . ALA A 1 297 ? 35.143 -1.315 -5.937 1.00 42.91 297 ALA A CA 1
ATOM 2418 C C . ALA A 1 297 ? 36.255 -2.362 -6.167 1.00 42.91 297 ALA A C 1
ATOM 2420 O O . ALA A 1 297 ? 37.217 -2.415 -5.408 1.00 42.91 297 ALA A O 1
ATOM 2421 N N . GLU A 1 298 ? 36.188 -3.148 -7.245 1.00 39.00 298 GLU A N 1
ATOM 2422 C CA . GLU A 1 298 ? 37.212 -4.127 -7.629 1.00 39.00 298 GLU A CA 1
ATOM 2423 C C . GLU A 1 298 ? 38.495 -3.451 -8.111 1.00 39.00 298 GLU A C 1
ATOM 2425 O O . GLU A 1 298 ? 39.570 -3.954 -7.818 1.00 39.00 298 GLU A O 1
ATOM 2430 N N . GLN A 1 299 ? 38.447 -2.287 -8.768 1.00 38.31 299 GLN A N 1
ATOM 2431 C CA . GLN A 1 299 ? 39.672 -1.557 -9.131 1.00 38.31 299 GLN A CA 1
ATOM 2432 C C . GLN A 1 299 ? 40.459 -1.039 -7.915 1.00 38.31 299 GLN A C 1
ATOM 2434 O O . GLN A 1 299 ? 41.672 -0.875 -8.017 1.00 38.31 299 GLN A O 1
ATOM 2439 N N . LEU A 1 300 ? 39.804 -0.845 -6.764 1.00 46.03 300 LEU A N 1
ATOM 2440 C CA . LEU A 1 300 ? 40.469 -0.545 -5.490 1.00 46.03 300 LEU A CA 1
ATOM 2441 C C . LEU A 1 300 ? 41.028 -1.805 -4.804 1.00 46.03 300 LEU A C 1
ATOM 2443 O O . LEU A 1 300 ? 41.982 -1.703 -4.044 1.00 46.03 300 LEU A O 1
ATOM 2447 N N . ILE A 1 301 ? 40.475 -2.986 -5.099 1.00 45.38 301 ILE A N 1
ATOM 2448 C CA . ILE A 1 301 ? 40.864 -4.269 -4.484 1.00 45.38 301 ILE A CA 1
ATOM 2449 C C . ILE A 1 301 ? 41.919 -5.011 -5.332 1.00 45.38 301 ILE A C 1
ATOM 2451 O O . ILE A 1 301 ? 42.767 -5.725 -4.802 1.00 45.38 301 ILE A O 1
ATOM 2455 N N . ILE A 1 302 ? 41.943 -4.800 -6.651 1.00 43.25 302 ILE A N 1
ATOM 2456 C CA . ILE A 1 302 ? 42.890 -5.436 -7.586 1.00 43.25 302 ILE A CA 1
ATOM 2457 C C . ILE A 1 302 ? 44.319 -4.874 -7.444 1.00 43.25 302 ILE A C 1
ATOM 2459 O O . ILE A 1 302 ? 45.266 -5.519 -7.884 1.00 43.25 302 ILE A O 1
ATOM 2463 N N . GLN A 1 303 ? 44.521 -3.743 -6.755 1.00 38.16 303 GLN A N 1
ATOM 2464 C CA . GLN A 1 303 ? 45.869 -3.312 -6.355 1.00 38.16 303 GLN A CA 1
ATOM 2465 C C . GLN A 1 303 ? 46.458 -4.110 -5.178 1.00 38.16 303 GLN A C 1
ATOM 2467 O O . GLN A 1 303 ? 47.657 -3.994 -4.937 1.00 38.16 303 GLN A O 1
ATOM 2472 N N . GLU A 1 304 ? 45.672 -4.939 -4.480 1.00 45.25 304 GLU A N 1
ATOM 2473 C CA . GLU A 1 304 ? 46.130 -5.629 -3.263 1.00 45.25 304 GLU A CA 1
ATOM 2474 C C . GLU A 1 304 ? 46.152 -7.166 -3.365 1.00 45.25 304 GLU A C 1
ATOM 2476 O O . GLU A 1 304 ? 46.644 -7.834 -2.460 1.00 45.25 304 GLU A O 1
ATOM 2481 N N . VAL A 1 305 ? 45.700 -7.757 -4.479 1.00 39.28 305 VAL A N 1
ATOM 2482 C CA . VAL A 1 305 ? 45.681 -9.223 -4.653 1.00 39.28 305 VAL A CA 1
ATOM 2483 C C . VAL A 1 305 ? 46.285 -9.632 -5.998 1.00 39.28 305 VAL A C 1
ATOM 2485 O O . VAL A 1 305 ? 45.627 -10.200 -6.867 1.00 39.28 305 VAL A O 1
ATOM 2488 N N . GLU A 1 306 ? 47.578 -9.358 -6.173 1.00 37.50 306 GLU A N 1
ATOM 2489 C CA . GLU A 1 306 ? 48.413 -10.021 -7.184 1.00 37.50 306 GLU A CA 1
ATOM 2490 C C . GLU A 1 306 ? 49.462 -10.929 -6.514 1.00 37.50 306 GLU A C 1
ATOM 2492 O O . GLU A 1 306 ? 50.668 -10.782 -6.668 1.00 37.50 306 GLU A O 1
ATOM 2497 N N . SER A 1 307 ? 48.980 -11.901 -5.742 1.00 33.34 307 SER A N 1
ATOM 2498 C CA . SER A 1 307 ? 49.611 -13.203 -5.480 1.00 33.34 307 SER A CA 1
ATOM 2499 C C . SER A 1 307 ? 48.468 -14.113 -4.996 1.00 33.34 307 SER A C 1
ATOM 2501 O O . SER A 1 307 ? 47.634 -13.689 -4.213 1.00 33.34 307 SER A O 1
ATOM 2503 N N . GLU A 1 308 ? 48.190 -15.316 -5.481 1.00 31.67 308 GLU A N 1
ATOM 2504 C CA . GLU A 1 308 ? 48.945 -16.338 -6.185 1.00 31.67 308 GLU A CA 1
ATOM 2505 C C . GLU A 1 308 ? 48.004 -17.041 -7.193 1.00 31.67 308 GLU A C 1
ATOM 2507 O O . GLU A 1 308 ? 46.803 -17.183 -6.965 1.00 31.67 308 GLU A O 1
ATOM 2512 N N . LYS A 1 309 ? 48.542 -17.545 -8.308 1.00 30.89 309 LYS A N 1
ATOM 2513 C CA . LYS A 1 309 ? 47.844 -18.471 -9.222 1.00 30.89 309 LYS A CA 1
ATOM 2514 C C . LYS A 1 309 ? 48.606 -19.787 -9.290 1.00 30.89 309 LYS A C 1
ATOM 2516 O O . LYS A 1 309 ? 49.806 -19.729 -9.553 1.00 30.89 309 LYS A O 1
ATOM 2521 N N . LYS A 1 310 ? 47.890 -20.929 -9.252 1.00 28.86 310 LYS A N 1
ATOM 2522 C CA . LYS A 1 310 ? 48.022 -22.082 -10.189 1.00 28.86 310 LYS A CA 1
ATOM 2523 C C . LYS A 1 310 ? 47.027 -23.238 -9.892 1.00 28.86 310 LYS A C 1
ATOM 2525 O O . LYS A 1 310 ? 46.335 -23.161 -8.887 1.00 28.86 310 LYS A O 1
ATOM 2530 N N . PRO A 1 311 ? 46.812 -24.212 -10.815 1.00 32.91 311 PRO A N 1
ATOM 2531 C CA . PRO A 1 311 ? 45.516 -24.374 -11.481 1.00 32.91 311 PRO A CA 1
ATOM 2532 C C . PRO A 1 311 ? 44.842 -25.754 -11.307 1.00 32.91 311 PRO A C 1
ATOM 2534 O O . PRO A 1 311 ? 45.407 -26.703 -10.772 1.00 32.91 311 PRO A O 1
ATOM 2537 N N . ALA A 1 312 ? 43.615 -25.843 -11.828 1.00 33.00 312 ALA A N 1
ATOM 2538 C CA . ALA A 1 312 ? 42.725 -27.004 -11.828 1.00 33.00 312 ALA A CA 1
ATOM 2539 C C . ALA A 1 312 ? 43.152 -28.163 -12.756 1.00 33.00 312 ALA A C 1
ATOM 2541 O O . ALA A 1 312 ? 43.710 -27.936 -13.830 1.00 33.00 312 ALA A O 1
ATOM 2542 N N . THR A 1 313 ? 42.753 -29.394 -12.395 1.00 30.23 313 THR A N 1
ATOM 2543 C CA . THR A 1 313 ? 42.631 -30.548 -13.311 1.00 30.23 313 THR A CA 1
ATOM 2544 C C . THR A 1 313 ? 41.345 -31.369 -13.062 1.00 30.23 313 THR A C 1
ATOM 2546 O O . THR A 1 313 ? 41.125 -31.933 -11.999 1.00 30.23 313 THR A O 1
ATOM 2549 N N . THR A 1 314 ? 40.484 -31.375 -14.085 1.00 33.00 314 THR A N 1
ATOM 2550 C CA . THR A 1 314 ? 39.903 -32.529 -14.810 1.00 33.00 314 THR A CA 1
ATOM 2551 C C . THR A 1 314 ? 39.101 -33.641 -14.097 1.00 33.00 314 THR A C 1
ATOM 2553 O O . THR A 1 314 ? 39.629 -34.589 -13.529 1.00 33.00 314 THR A O 1
ATOM 2556 N N . THR A 1 315 ? 37.781 -33.548 -14.304 1.00 41.88 315 THR A N 1
ATOM 2557 C CA . THR A 1 315 ? 36.772 -34.568 -14.682 1.00 41.88 315 THR A CA 1
ATOM 2558 C C . THR A 1 315 ? 37.127 -36.069 -14.711 1.00 41.88 315 THR A C 1
ATOM 2560 O O . THR A 1 315 ? 38.005 -36.508 -15.448 1.00 41.88 315 THR A O 1
ATOM 2563 N N . LYS A 1 316 ? 36.277 -36.875 -14.045 1.00 40.56 316 LYS A N 1
ATOM 2564 C CA . LYS A 1 316 ? 35.705 -38.176 -14.491 1.00 40.56 316 LYS A CA 1
ATOM 2565 C C . LYS A 1 316 ? 34.888 -38.790 -13.342 1.00 40.56 316 LYS A C 1
ATOM 2567 O O . LYS A 1 316 ? 35.480 -39.428 -12.487 1.00 40.56 316 LYS A O 1
ATOM 2572 N N . ASN A 1 317 ? 33.560 -38.590 -13.301 1.00 46.59 317 ASN A N 1
ATOM 2573 C CA . ASN A 1 317 ? 32.619 -39.478 -12.568 1.00 46.59 317 ASN A CA 1
ATOM 2574 C C . ASN A 1 317 ? 31.107 -39.199 -12.768 1.00 46.59 317 ASN A C 1
ATOM 2576 O O . ASN A 1 317 ? 30.283 -39.846 -12.128 1.00 46.59 317 ASN A O 1
ATOM 2580 N N . LEU A 1 318 ? 30.691 -38.317 -13.686 1.00 44.38 318 LEU A N 1
ATOM 2581 C CA . LEU A 1 318 ? 29.264 -37.985 -13.862 1.00 44.38 318 LEU A CA 1
ATOM 2582 C C . LEU A 1 318 ? 28.459 -39.019 -14.686 1.00 44.38 318 LEU A C 1
ATOM 2584 O O . LEU A 1 318 ? 27.233 -39.009 -14.679 1.00 44.38 318 LEU A O 1
ATOM 2588 N N . LEU A 1 319 ? 29.128 -39.950 -15.374 1.00 44.41 319 LEU A N 1
ATOM 2589 C CA . LEU A 1 319 ? 28.480 -40.862 -16.332 1.00 44.41 319 LEU A CA 1
ATOM 2590 C C . LEU A 1 319 ? 27.942 -42.166 -15.704 1.00 44.41 319 LEU A C 1
ATOM 2592 O O . LEU A 1 319 ? 27.212 -42.902 -16.357 1.00 44.41 319 LEU A O 1
ATOM 2596 N N . LYS A 1 320 ? 28.249 -42.443 -14.426 1.00 46.34 320 LYS A N 1
ATOM 2597 C CA . LYS A 1 320 ? 27.730 -43.622 -13.697 1.00 46.34 320 LYS A CA 1
ATOM 2598 C C . LYS A 1 320 ? 26.411 -43.366 -12.955 1.00 46.34 320 LYS A C 1
ATOM 2600 O O . LYS A 1 320 ? 25.694 -44.316 -12.667 1.00 46.34 320 LYS A O 1
ATOM 2605 N N . VAL A 1 321 ? 26.059 -42.105 -12.690 1.00 52.69 321 VAL A N 1
ATOM 2606 C CA . VAL A 1 321 ? 24.834 -41.740 -11.948 1.00 52.69 321 VAL A CA 1
ATOM 2607 C C . VAL A 1 321 ? 23.599 -41.725 -12.861 1.00 52.69 321 VAL A C 1
ATOM 2609 O O . VAL A 1 321 ? 22.511 -42.104 -12.442 1.00 52.69 321 VAL A O 1
ATOM 2612 N N . ILE A 1 322 ? 23.774 -41.404 -14.147 1.00 52.53 322 ILE A N 1
ATOM 2613 C CA . ILE A 1 322 ? 22.671 -41.308 -15.120 1.00 52.53 322 ILE A CA 1
ATOM 2614 C C . ILE A 1 322 ? 22.103 -42.692 -15.505 1.00 52.53 322 ILE A C 1
ATOM 2616 O O . ILE A 1 322 ? 20.920 -42.812 -15.812 1.00 52.53 322 ILE A O 1
ATOM 2620 N N . LEU A 1 323 ? 22.899 -43.763 -15.409 1.00 48.78 323 LEU A N 1
ATOM 2621 C CA . LEU A 1 323 ? 22.464 -45.131 -15.737 1.00 48.78 323 LEU A CA 1
ATOM 2622 C C . LEU A 1 323 ? 21.643 -45.813 -14.626 1.00 48.78 323 LEU A C 1
ATOM 2624 O O . LEU A 1 323 ? 20.883 -46.732 -14.915 1.00 48.78 323 LEU A O 1
ATOM 2628 N N . ILE A 1 324 ? 21.731 -45.345 -13.376 1.00 54.62 324 ILE A N 1
ATOM 2629 C CA . ILE A 1 324 ? 20.963 -45.908 -12.250 1.00 54.62 324 ILE A CA 1
ATOM 2630 C C . ILE A 1 324 ? 19.534 -45.335 -12.226 1.00 54.62 324 ILE A C 1
ATOM 2632 O O . ILE A 1 324 ? 18.576 -46.072 -11.984 1.00 54.62 324 ILE A O 1
ATOM 2636 N N . CYS A 1 325 ? 19.356 -44.061 -12.593 1.00 49.69 325 CYS A N 1
ATOM 2637 C CA . CYS A 1 325 ? 18.048 -43.394 -12.610 1.00 49.69 325 CYS A CA 1
ATOM 2638 C C . CYS A 1 325 ? 17.088 -43.892 -13.708 1.00 49.69 325 CYS A C 1
ATOM 2640 O O . CYS A 1 325 ? 15.879 -43.726 -13.571 1.00 49.69 325 CYS A O 1
ATOM 2642 N N . LEU A 1 326 ? 17.586 -44.551 -14.760 1.00 47.22 326 LEU A N 1
ATOM 2643 C CA . LEU A 1 326 ? 16.744 -45.095 -15.837 1.00 47.22 326 LEU A CA 1
ATOM 2644 C C . LEU A 1 326 ? 16.128 -46.469 -15.513 1.00 47.22 326 LEU A C 1
ATOM 2646 O O . LEU A 1 326 ? 15.185 -46.882 -16.181 1.00 47.22 326 LEU A O 1
ATOM 2650 N N . SER A 1 327 ? 16.593 -47.155 -14.461 1.00 48.50 327 SER A N 1
ATOM 2651 C CA . SER A 1 327 ? 16.067 -48.473 -14.055 1.00 48.50 327 SER A CA 1
ATOM 2652 C C . SER A 1 327 ? 14.922 -48.416 -13.028 1.00 48.50 327 SER A C 1
ATOM 2654 O O . SER A 1 327 ? 14.202 -49.396 -12.854 1.00 48.50 327 SER A O 1
ATOM 2656 N N . LEU A 1 328 ? 14.687 -47.260 -12.394 1.00 49.84 328 LEU A N 1
ATOM 2657 C CA . LEU A 1 328 ? 13.635 -47.067 -11.380 1.00 49.84 328 LEU A CA 1
ATOM 2658 C C . LEU A 1 328 ? 12.352 -46.407 -11.927 1.00 49.84 328 LEU A C 1
ATOM 2660 O O . LEU A 1 328 ? 11.363 -46.286 -11.209 1.00 49.84 328 LEU A O 1
ATOM 2664 N N . GLY A 1 329 ? 12.327 -46.037 -13.212 1.00 50.28 329 GLY A N 1
ATOM 2665 C CA . GLY A 1 329 ? 11.188 -45.383 -13.872 1.00 50.28 329 GLY A CA 1
ATOM 2666 C C . GLY A 1 329 ? 10.063 -46.311 -14.352 1.00 50.28 329 GLY A C 1
ATOM 2667 O O . GLY A 1 329 ? 9.090 -45.823 -14.917 1.00 50.28 329 GLY A O 1
ATOM 2668 N N . ILE A 1 330 ? 10.169 -47.630 -14.148 1.00 50.72 330 ILE A N 1
ATOM 2669 C CA . ILE A 1 330 ? 9.205 -48.611 -14.693 1.00 50.72 330 ILE A CA 1
ATOM 2670 C C . ILE A 1 330 ? 8.332 -49.273 -13.603 1.00 50.72 330 ILE A C 1
ATOM 2672 O O . ILE A 1 330 ? 7.297 -49.848 -13.921 1.00 50.72 330 ILE A O 1
ATOM 2676 N N . PHE A 1 331 ? 8.635 -49.101 -12.308 1.00 47.00 331 PHE A N 1
ATOM 2677 C CA . PHE A 1 331 ? 7.822 -49.673 -11.213 1.00 47.00 331 PHE A CA 1
ATOM 2678 C C . PHE A 1 331 ? 6.893 -48.676 -10.485 1.00 47.00 331 PHE A C 1
ATOM 2680 O O . PHE A 1 331 ? 6.066 -49.095 -9.680 1.00 47.00 331 PHE A O 1
ATOM 2687 N N . GLY A 1 332 ? 6.960 -47.373 -10.787 1.00 48.38 332 GLY A N 1
ATOM 2688 C CA . GLY A 1 332 ? 6.131 -46.338 -10.138 1.00 48.38 332 GLY A CA 1
ATOM 2689 C C . GLY A 1 332 ? 4.768 -46.056 -10.790 1.00 48.38 332 GLY A C 1
ATOM 2690 O O . GLY A 1 332 ? 3.961 -45.325 -10.225 1.00 48.38 332 GLY A O 1
ATOM 2691 N N . SER A 1 333 ? 4.483 -46.615 -11.971 1.00 50.78 333 SER A N 1
ATOM 2692 C CA . SER A 1 333 ? 3.281 -46.283 -12.759 1.00 50.78 333 SER A CA 1
ATOM 2693 C C . SER A 1 333 ? 2.096 -47.242 -12.568 1.00 50.78 333 SER A C 1
ATOM 2695 O O . SER A 1 333 ? 1.021 -46.998 -13.119 1.00 50.78 333 SER A O 1
ATOM 2697 N N . LEU A 1 334 ? 2.247 -48.297 -11.758 1.00 47.91 334 LEU A N 1
ATOM 2698 C CA . LEU A 1 334 ? 1.208 -49.316 -11.532 1.00 47.91 334 LEU A CA 1
ATOM 2699 C C . LEU A 1 334 ? 0.517 -49.244 -10.156 1.00 47.91 334 LEU A C 1
ATOM 2701 O O . LEU A 1 334 ? -0.569 -49.795 -10.010 1.00 47.91 334 LEU A O 1
ATOM 2705 N N . SER A 1 335 ? 1.048 -48.503 -9.176 1.00 49.06 335 SER A N 1
ATOM 2706 C CA . SER A 1 335 ? 0.412 -48.319 -7.854 1.00 49.06 335 SER A CA 1
ATOM 2707 C C . SER A 1 335 ? -0.451 -47.049 -7.735 1.00 49.06 335 SER A C 1
ATOM 2709 O O . SER A 1 335 ? -1.313 -46.973 -6.864 1.00 49.06 335 SER A O 1
ATOM 2711 N N . GLY A 1 336 ? -0.301 -46.077 -8.643 1.00 49.19 336 GLY A N 1
ATOM 2712 C CA . GLY A 1 336 ? -1.066 -44.818 -8.627 1.00 49.19 336 GLY A CA 1
ATOM 2713 C C . GLY A 1 336 ? -2.503 -44.909 -9.164 1.00 49.19 336 GLY A C 1
ATOM 2714 O O . GLY A 1 336 ? -3.302 -44.007 -8.931 1.00 49.19 336 GLY A O 1
ATOM 2715 N N . ARG A 1 337 ? -2.867 -45.994 -9.863 1.00 52.62 337 ARG A N 1
ATOM 2716 C CA . ARG A 1 337 ? -4.207 -46.154 -10.467 1.00 52.62 337 ARG A CA 1
ATOM 2717 C C . ARG A 1 337 ? -5.231 -46.863 -9.577 1.00 52.62 337 ARG A C 1
ATOM 2719 O O . ARG A 1 337 ? -6.421 -46.744 -9.840 1.00 52.62 337 ARG A O 1
ATOM 2726 N N . LEU A 1 338 ? -4.801 -47.533 -8.507 1.00 48.88 338 LEU A N 1
ATOM 2727 C CA . LEU A 1 338 ? -5.711 -48.209 -7.571 1.00 48.88 338 LEU A CA 1
ATOM 2728 C C . LEU A 1 338 ? -6.185 -47.302 -6.421 1.00 48.88 338 LEU A C 1
ATOM 2730 O O . LEU A 1 338 ? -7.265 -47.523 -5.887 1.00 48.88 338 LEU A O 1
ATOM 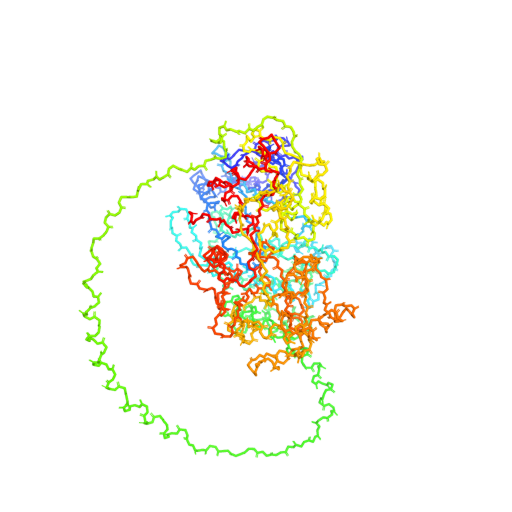2734 N N . VAL A 1 339 ? -5.450 -46.230 -6.101 1.00 54.19 339 VAL A N 1
ATOM 2735 C CA . VAL A 1 339 ? -5.825 -45.280 -5.031 1.00 54.19 339 VAL A CA 1
ATOM 2736 C C . VAL A 1 339 ? -6.820 -44.211 -5.516 1.00 54.19 339 VAL A C 1
ATOM 2738 O O . VAL A 1 339 ? -7.636 -43.726 -4.740 1.00 54.19 339 VAL A O 1
ATOM 2741 N N . TRP A 1 340 ? -6.847 -43.899 -6.817 1.00 43.06 340 TRP A N 1
ATOM 2742 C CA . TRP A 1 340 ? -7.785 -42.916 -7.389 1.00 43.06 340 TRP A CA 1
ATOM 2743 C C . TRP A 1 340 ? -9.206 -43.477 -7.621 1.00 43.06 340 TRP A C 1
ATOM 2745 O O . TRP A 1 340 ? -10.149 -42.723 -7.837 1.00 43.06 340 TRP A O 1
ATOM 2755 N N . SER A 1 341 ? -9.389 -44.800 -7.546 1.00 46.12 341 SER A N 1
ATOM 2756 C CA . SER A 1 341 ? -10.680 -45.464 -7.795 1.00 46.12 341 SER A CA 1
ATOM 2757 C C . SER A 1 341 ? -11.581 -45.588 -6.557 1.00 46.12 341 SER A C 1
ATOM 2759 O O . SER A 1 341 ? -12.727 -46.001 -6.705 1.00 46.12 341 SER A O 1
ATOM 2761 N N . GLN A 1 342 ? -11.097 -45.263 -5.351 1.00 44.59 342 GLN A N 1
ATOM 2762 C CA . GLN A 1 342 ? -11.883 -45.369 -4.107 1.00 44.59 342 GLN A CA 1
ATOM 2763 C C . GLN A 1 342 ? -12.248 -44.019 -3.465 1.00 44.59 342 GLN A C 1
ATOM 2765 O O . GLN A 1 342 ? -12.893 -43.999 -2.422 1.00 44.59 342 GLN A O 1
ATOM 2770 N N . ILE A 1 343 ? -11.892 -42.890 -4.090 1.00 49.22 343 ILE A N 1
ATOM 2771 C CA . ILE A 1 343 ? -12.165 -41.537 -3.560 1.00 49.22 343 ILE A CA 1
ATOM 2772 C C . ILE A 1 343 ? -13.296 -40.822 -4.337 1.00 49.22 343 ILE A C 1
ATOM 2774 O O . ILE A 1 343 ? -13.745 -39.750 -3.947 1.00 49.22 343 ILE A O 1
ATOM 2778 N N . SER A 1 344 ? -13.845 -41.426 -5.397 1.00 46.41 344 SER A N 1
ATOM 2779 C CA . SER A 1 344 ? -14.872 -40.810 -6.259 1.00 46.41 344 SER A CA 1
ATOM 2780 C C . SER A 1 344 ? -16.331 -41.205 -5.960 1.00 46.41 344 SER A C 1
ATOM 2782 O O . SER A 1 344 ? -17.208 -40.937 -6.774 1.00 46.41 344 SER A O 1
ATOM 2784 N N . THR A 1 345 ? -16.637 -41.759 -4.782 1.00 43.22 345 THR A N 1
ATOM 2785 C CA . THR A 1 345 ? -18.022 -42.092 -4.365 1.00 43.22 345 THR A CA 1
ATOM 2786 C C . THR A 1 345 ? -18.383 -41.568 -2.973 1.00 43.22 345 THR A C 1
ATOM 2788 O O . THR A 1 345 ? -18.884 -42.305 -2.129 1.00 43.22 345 THR A O 1
ATOM 2791 N N . ALA A 1 346 ? -18.142 -40.279 -2.728 1.00 39.09 346 ALA A N 1
ATOM 2792 C CA . ALA A 1 346 ? -18.721 -39.550 -1.595 1.00 39.09 346 ALA A CA 1
ATOM 2793 C C . ALA A 1 346 ? -18.797 -38.043 -1.896 1.00 39.09 346 ALA A C 1
ATOM 2795 O O . ALA A 1 346 ? -18.130 -37.234 -1.259 1.00 39.09 346 ALA A O 1
ATOM 2796 N N . ALA A 1 347 ? -19.573 -37.661 -2.911 1.00 35.31 347 ALA A N 1
ATOM 2797 C CA . ALA A 1 347 ? -19.903 -36.258 -3.162 1.00 35.31 347 ALA A CA 1
ATOM 2798 C C . ALA A 1 347 ? -21.269 -36.123 -3.846 1.00 35.31 347 ALA A C 1
ATOM 2800 O O . ALA A 1 347 ? -21.395 -35.475 -4.877 1.00 35.31 347 ALA A O 1
ATOM 2801 N N . GLU A 1 348 ? -22.301 -36.727 -3.261 1.00 38.62 348 GLU A N 1
ATOM 2802 C CA . GLU A 1 348 ? -23.681 -36.303 -3.491 1.00 38.62 348 GLU A CA 1
ATOM 2803 C C . GLU A 1 348 ? -24.404 -36.206 -2.144 1.00 38.62 348 GLU A C 1
ATOM 2805 O O . GLU A 1 348 ? -24.204 -37.038 -1.261 1.00 38.62 348 GLU A O 1
ATOM 2810 N N . MET A 1 349 ? -25.253 -35.179 -2.032 1.00 39.91 349 MET A N 1
ATOM 2811 C CA . MET A 1 349 ? -26.135 -34.811 -0.911 1.00 39.91 349 MET A CA 1
ATOM 2812 C C . MET A 1 349 ? -25.549 -33.877 0.163 1.00 39.91 349 MET A C 1
ATOM 2814 O O . MET A 1 349 ? -25.212 -34.268 1.275 1.00 39.91 349 MET A O 1
ATOM 2818 N N . SER A 1 350 ? -25.590 -32.578 -0.140 1.00 31.47 350 SER A N 1
ATOM 2819 C CA . SER A 1 350 ? -26.091 -31.576 0.809 1.00 31.47 350 SER A CA 1
ATOM 2820 C C . SER A 1 350 ? -26.694 -30.418 0.017 1.00 31.47 350 SER A C 1
ATOM 2822 O O . SER A 1 350 ? -26.017 -29.459 -0.349 1.00 31.47 350 SER A O 1
ATOM 2824 N N . ASP A 1 351 ? -27.982 -30.552 -0.294 1.00 34.62 351 ASP A N 1
ATOM 2825 C CA . ASP A 1 351 ? -28.827 -29.453 -0.751 1.00 34.62 351 ASP A CA 1
ATOM 2826 C C . ASP A 1 351 ? -29.150 -28.573 0.469 1.00 34.62 351 ASP A C 1
ATOM 2828 O O . ASP A 1 351 ? -30.155 -28.729 1.168 1.00 34.62 351 ASP A O 1
ATOM 2832 N N . GLY A 1 352 ? -28.191 -27.717 0.815 1.00 32.50 352 GLY A N 1
ATOM 2833 C CA . GLY A 1 352 ? -28.306 -26.754 1.897 1.00 32.50 352 GLY A CA 1
ATOM 2834 C C . GLY A 1 352 ? -29.012 -25.501 1.404 1.00 32.50 352 GLY A C 1
ATOM 2835 O O . GLY A 1 352 ? -28.361 -24.589 0.896 1.00 32.50 352 GLY A O 1
ATOM 2836 N N . LYS A 1 353 ? -30.335 -25.440 1.604 1.00 30.06 353 LYS A N 1
ATOM 2837 C CA . LYS A 1 353 ? -31.136 -24.207 1.545 1.00 30.06 353 LYS A CA 1
ATOM 2838 C C . LYS A 1 353 ? -30.357 -23.053 2.177 1.00 30.06 353 LYS A C 1
ATOM 2840 O O . LYS A 1 353 ? -30.222 -22.975 3.398 1.00 30.06 353 LYS A O 1
ATOM 2845 N N . THR A 1 354 ? -29.857 -22.145 1.347 1.00 29.05 354 THR A N 1
ATOM 2846 C CA . THR A 1 354 ? -29.221 -20.916 1.808 1.00 29.05 354 THR A CA 1
ATOM 2847 C C . THR A 1 354 ? -30.331 -20.005 2.314 1.00 29.05 354 THR A C 1
ATOM 2849 O O . THR A 1 354 ? -30.968 -19.278 1.556 1.00 29.05 354 THR A O 1
ATOM 2852 N N . SER A 1 355 ? -30.620 -20.093 3.610 1.00 30.41 355 SER A N 1
ATOM 2853 C CA . SER A 1 355 ? -31.412 -19.087 4.303 1.00 30.41 355 SER A CA 1
ATOM 2854 C C . SER A 1 355 ? -30.645 -17.770 4.197 1.00 30.41 355 SER A C 1
ATOM 2856 O O . SER A 1 355 ? -29.633 -17.587 4.871 1.00 30.41 355 SER A O 1
ATOM 2858 N N . GLN A 1 356 ? -31.093 -16.875 3.315 1.00 32.47 356 GLN A N 1
ATOM 2859 C CA . GLN A 1 356 ? -30.646 -15.486 3.263 1.00 32.47 356 GLN A CA 1
ATOM 2860 C C . GLN A 1 356 ? -30.974 -14.836 4.614 1.00 32.47 356 GLN A C 1
ATOM 2862 O O . GLN A 1 356 ? -32.066 -14.319 4.828 1.00 32.47 356 GLN A O 1
ATOM 2867 N N . THR A 1 357 ? -30.048 -14.907 5.570 1.00 41.00 357 THR A N 1
ATOM 2868 C CA . THR A 1 357 ? -30.106 -14.065 6.766 1.00 41.00 357 THR A CA 1
ATOM 2869 C C . THR A 1 357 ? -30.036 -12.617 6.302 1.00 41.00 357 THR A C 1
ATOM 2871 O O . THR A 1 357 ? -29.066 -12.258 5.631 1.00 41.00 357 THR A O 1
ATOM 2874 N N . ALA A 1 358 ? -31.054 -11.821 6.630 1.00 49.56 358 ALA A N 1
ATOM 2875 C CA . ALA A 1 358 ? -31.095 -10.393 6.344 1.00 49.56 358 ALA A CA 1
ATOM 2876 C C . ALA A 1 358 ? -29.784 -9.716 6.788 1.00 49.56 358 ALA A C 1
ATOM 2878 O O . ALA A 1 358 ? -29.310 -9.947 7.900 1.00 49.56 358 ALA A O 1
ATOM 2879 N N . TYR A 1 359 ? -29.187 -8.938 5.886 1.00 59.16 359 TYR A N 1
ATOM 2880 C CA . TYR A 1 359 ? -27.998 -8.127 6.143 1.00 59.16 359 TYR A CA 1
ATOM 2881 C C . TYR A 1 359 ? -28.368 -6.999 7.114 1.00 59.16 359 TYR A C 1
ATOM 2883 O O . TYR A 1 359 ? -29.291 -6.238 6.833 1.00 59.16 359 TYR A O 1
ATOM 2891 N N . SER A 1 360 ? -27.690 -6.919 8.257 1.00 73.81 360 SER A N 1
ATOM 2892 C CA . SER A 1 360 ? -27.965 -5.925 9.303 1.00 73.81 360 SER A CA 1
ATOM 2893 C C . SER A 1 360 ? -27.278 -4.589 9.003 1.00 73.81 360 SER A C 1
ATOM 2895 O O . SER A 1 360 ? -26.050 -4.522 8.910 1.00 73.81 360 SER A O 1
ATOM 2897 N N . LEU A 1 361 ? -28.068 -3.521 8.853 1.00 78.69 361 LEU A N 1
ATOM 2898 C CA . LEU A 1 361 ? -27.568 -2.169 8.582 1.00 78.69 361 LEU A CA 1
ATOM 2899 C C . LEU A 1 361 ? -27.453 -1.347 9.866 1.00 78.69 361 LEU A C 1
ATOM 2901 O O . LEU A 1 361 ? -28.189 -1.560 10.831 1.00 78.69 361 LEU A O 1
ATOM 2905 N N . ILE A 1 362 ? -26.576 -0.342 9.858 1.00 80.19 362 ILE A N 1
ATOM 2906 C CA . ILE A 1 362 ? -26.371 0.553 11.007 1.00 80.19 362 ILE A CA 1
ATOM 2907 C C . ILE A 1 362 ? -27.667 1.289 11.386 1.00 80.19 362 ILE A C 1
ATOM 2909 O O . ILE A 1 362 ? -27.983 1.441 12.568 1.00 80.19 362 ILE A O 1
ATOM 2913 N N . LYS A 1 363 ? -28.453 1.701 10.387 1.00 74.88 363 LYS A N 1
ATOM 2914 C CA . LYS A 1 363 ? -29.730 2.408 10.583 1.00 74.88 363 LYS A CA 1
ATOM 2915 C C . LYS A 1 363 ? -30.818 1.562 11.260 1.00 74.88 363 LYS A C 1
ATOM 2917 O O . LYS A 1 363 ? -31.779 2.127 11.779 1.00 74.88 363 LYS A O 1
ATOM 2922 N N . ASP A 1 364 ? -30.675 0.234 11.251 1.00 74.69 364 ASP A N 1
ATOM 2923 C CA . ASP A 1 364 ? -31.682 -0.694 11.775 1.00 74.69 364 ASP A CA 1
ATOM 2924 C C . ASP A 1 364 ? -31.584 -0.855 13.304 1.00 74.69 364 ASP A C 1
ATOM 2926 O O . ASP A 1 364 ? -32.412 -1.535 13.910 1.00 74.69 364 ASP A O 1
ATOM 2930 N N . ILE A 1 365 ? -30.611 -0.211 13.965 1.00 77.94 365 ILE A N 1
ATOM 2931 C CA . ILE A 1 365 ? -30.507 -0.212 15.429 1.00 77.94 365 ILE A CA 1
ATOM 2932 C C . ILE A 1 365 ? -31.562 0.720 16.042 1.00 77.94 365 ILE A C 1
ATOM 2934 O O . ILE A 1 365 ? -31.522 1.945 15.909 1.00 77.94 365 ILE A O 1
ATOM 2938 N N . ILE A 1 366 ? -32.522 0.118 16.750 1.00 60.19 366 ILE A N 1
ATOM 2939 C CA . ILE A 1 366 ? -33.763 0.776 17.195 1.00 60.19 366 ILE A CA 1
ATOM 2940 C C . ILE A 1 366 ? -33.602 1.490 18.559 1.00 60.19 366 ILE A C 1
ATOM 2942 O O . ILE A 1 366 ? -34.374 2.393 18.868 1.00 60.19 366 ILE A O 1
ATOM 2946 N N . ASN A 1 367 ? -32.552 1.183 19.337 1.00 68.62 367 ASN A N 1
ATOM 2947 C CA . ASN A 1 367 ? -32.370 1.643 20.729 1.00 68.62 367 ASN A CA 1
ATOM 2948 C C . ASN A 1 367 ? -31.132 2.535 20.949 1.00 68.62 367 ASN A C 1
ATOM 2950 O O . ASN A 1 367 ? -30.395 2.365 21.918 1.00 68.62 367 ASN A O 1
ATOM 2954 N N . VAL A 1 368 ? -30.888 3.493 20.054 1.00 77.75 368 VAL A N 1
ATOM 2955 C CA . VAL A 1 368 ? -29.749 4.419 20.178 1.00 77.75 368 VAL A CA 1
ATOM 2956 C C . VAL A 1 368 ? -30.103 5.589 21.114 1.00 77.75 368 VAL A C 1
ATOM 2958 O O . VAL A 1 368 ? -31.082 6.291 20.842 1.00 77.75 368 VAL A O 1
ATOM 2961 N N . PRO A 1 369 ? -29.334 5.852 22.190 1.00 81.00 369 PRO A N 1
ATOM 2962 C CA . PRO A 1 369 ? -29.628 6.932 23.122 1.00 81.00 369 PRO A CA 1
ATOM 2963 C C . PRO A 1 369 ? -29.450 8.301 22.458 1.00 81.00 369 PRO A C 1
ATOM 2965 O O . PRO A 1 369 ? -28.518 8.534 21.687 1.00 81.00 369 PRO A O 1
ATOM 2968 N N . THR A 1 370 ? -30.333 9.238 22.797 1.00 77.06 370 THR A N 1
ATOM 2969 C CA . THR A 1 370 ? -30.264 10.622 22.320 1.00 77.06 370 THR A CA 1
ATOM 2970 C C . THR A 1 370 ? -29.335 11.448 23.204 1.00 77.06 370 THR A C 1
ATOM 2972 O O . THR A 1 370 ? -29.503 11.474 24.422 1.00 77.06 370 THR A O 1
ATOM 2975 N N . GLY A 1 371 ? -28.388 12.169 22.609 1.00 77.62 371 GLY A N 1
ATOM 2976 C CA . GLY A 1 371 ? -27.476 13.048 23.342 1.00 77.62 371 GLY A CA 1
ATOM 2977 C C . GLY A 1 371 ? -26.112 13.166 22.674 1.00 77.62 371 GLY A C 1
ATOM 2978 O O . GLY A 1 371 ? -25.837 12.488 21.685 1.00 77.62 371 GLY A O 1
ATOM 2979 N N . LYS A 1 372 ? -25.265 14.041 23.225 1.00 86.88 372 LYS A N 1
ATOM 2980 C CA . LYS A 1 372 ? -23.858 14.181 22.831 1.00 86.88 372 LYS A CA 1
ATOM 2981 C C . LYS A 1 372 ? -22.995 13.356 23.770 1.00 86.88 372 LYS A C 1
ATOM 2983 O O . LYS A 1 372 ? -22.986 13.612 24.972 1.00 86.88 372 LYS A O 1
ATOM 2988 N N . PHE A 1 373 ? -22.244 12.418 23.214 1.00 91.50 373 PHE A N 1
ATOM 2989 C CA . PHE A 1 373 ? -21.392 11.511 23.970 1.00 91.50 373 PHE A CA 1
ATOM 2990 C C . PHE A 1 373 ? -19.932 11.709 23.579 1.00 91.50 373 PHE A C 1
ATOM 2992 O O . PHE A 1 373 ? -19.596 11.865 22.404 1.00 91.50 373 PHE A O 1
ATOM 2999 N N . GLN A 1 374 ? -19.054 11.719 24.575 1.00 94.12 374 GLN A N 1
ATOM 3000 C CA . GLN A 1 374 ? -17.616 11.851 24.386 1.00 94.12 374 GLN A CA 1
ATOM 3001 C C . GLN A 1 374 ? -16.938 10.510 24.624 1.00 94.12 374 GLN A C 1
ATOM 3003 O O . GLN A 1 374 ? -17.256 9.809 25.586 1.00 94.12 374 GLN A O 1
ATOM 3008 N N . TYR A 1 375 ? -15.978 10.172 23.772 1.00 95.88 375 TYR A N 1
ATOM 3009 C CA . TYR A 1 375 ? -15.187 8.958 23.925 1.00 95.88 375 TYR A CA 1
ATOM 3010 C C . TYR A 1 375 ? -13.739 9.170 23.488 1.00 95.88 375 TYR A C 1
ATOM 3012 O O . TYR A 1 375 ? -13.404 10.135 22.791 1.00 95.88 375 TYR A O 1
ATOM 3020 N N . THR A 1 376 ? -12.866 8.266 23.925 1.00 96.69 376 THR A N 1
ATOM 3021 C CA . THR A 1 376 ? -11.424 8.364 23.682 1.00 96.69 376 THR A CA 1
ATOM 3022 C C . THR A 1 376 ? -10.794 7.027 23.306 1.00 96.69 376 THR A C 1
ATOM 3024 O O . THR A 1 376 ? -11.405 5.966 23.421 1.00 96.69 376 THR A O 1
ATOM 3027 N N . SER A 1 377 ? -9.537 7.089 22.883 1.00 96.06 377 SER A N 1
ATOM 3028 C CA . SER A 1 377 ? -8.612 5.963 22.824 1.00 96.06 377 SER A CA 1
ATOM 3029 C C . SER A 1 377 ? -7.193 6.465 23.096 1.00 96.06 377 SER A C 1
ATOM 3031 O O . SER A 1 377 ? -6.895 7.655 22.938 1.00 96.06 377 SER A O 1
ATOM 3033 N N . ALA A 1 378 ? -6.311 5.560 23.512 1.00 94.12 378 ALA A N 1
ATOM 3034 C CA . ALA A 1 378 ? -4.928 5.895 23.823 1.00 94.12 378 ALA A CA 1
ATOM 3035 C C . ALA A 1 378 ? -4.041 5.883 22.568 1.00 94.12 378 ALA A C 1
ATOM 3037 O O . ALA A 1 378 ? -3.919 4.857 21.897 1.00 94.12 378 ALA A O 1
ATOM 3038 N N . LYS A 1 379 ? -3.336 6.989 22.301 1.00 93.50 379 LYS A N 1
ATOM 3039 C CA . LYS A 1 379 ? -2.322 7.081 21.232 1.00 93.50 379 LYS A CA 1
ATOM 3040 C C . LYS A 1 379 ? -1.220 6.038 21.381 1.00 93.50 379 LYS A C 1
ATOM 3042 O O . LYS A 1 379 ? -0.707 5.539 20.388 1.00 93.50 379 LYS A O 1
ATOM 3047 N N . SER A 1 380 ? -0.886 5.671 22.620 1.00 91.00 380 SER A N 1
ATOM 3048 C CA . SER A 1 380 ? 0.116 4.644 22.918 1.00 91.00 380 SER A CA 1
ATOM 3049 C C . SER A 1 380 ? -0.211 3.258 22.348 1.00 91.00 380 SER A C 1
ATOM 3051 O O . SER A 1 380 ? 0.704 2.445 22.257 1.00 91.00 380 SER A O 1
ATOM 3053 N N . GLU A 1 381 ? -1.475 2.983 21.999 1.00 91.06 381 GLU A N 1
ATOM 3054 C CA . GLU A 1 381 ? -1.931 1.719 21.394 1.00 91.06 381 GLU A CA 1
ATOM 3055 C C . GLU A 1 381 ? -2.050 1.773 19.863 1.00 91.06 381 GLU A C 1
ATOM 3057 O O . GLU A 1 381 ? -2.037 0.738 19.204 1.00 91.06 381 GLU A O 1
ATOM 3062 N N . GLY A 1 382 ? -2.164 2.965 19.276 1.00 87.94 382 GLY A N 1
ATOM 3063 C CA . GLY A 1 382 ? -2.112 3.175 17.828 1.00 87.94 382 GLY A CA 1
ATOM 3064 C C . GLY A 1 382 ? -3.399 2.897 17.054 1.00 87.94 382 GLY A C 1
ATOM 3065 O O . GLY A 1 382 ? -3.845 3.785 16.338 1.00 87.94 382 GLY A O 1
ATOM 3066 N N . THR A 1 383 ? -4.008 1.710 17.157 1.00 92.56 383 THR A N 1
ATOM 3067 C CA . THR A 1 383 ? -5.017 1.253 16.170 1.00 92.56 383 THR A CA 1
ATOM 3068 C C . THR A 1 383 ? -6.241 2.159 16.056 1.00 92.56 383 THR A C 1
ATOM 3070 O O . THR A 1 383 ? -6.560 2.626 14.965 1.00 92.56 383 THR A O 1
ATOM 3073 N N . TRP A 1 384 ? -6.935 2.443 17.165 1.00 95.00 384 TRP A N 1
ATOM 3074 C CA . TRP A 1 384 ? -8.166 3.238 17.094 1.00 95.00 384 TRP A CA 1
ATOM 3075 C C . TRP A 1 384 ? -7.895 4.725 16.827 1.00 95.00 384 TR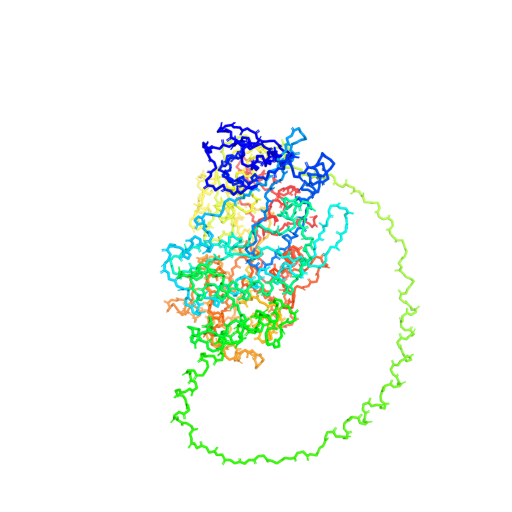P A C 1
ATOM 3077 O O . TRP A 1 384 ? -8.641 5.375 16.101 1.00 95.00 384 TRP A O 1
ATOM 3087 N N . ASP A 1 385 ? -6.799 5.266 17.367 1.00 93.81 385 ASP A N 1
ATOM 3088 C CA . ASP A 1 385 ? -6.382 6.644 17.076 1.00 93.81 385 ASP A CA 1
ATOM 3089 C C . ASP A 1 385 ? -6.025 6.809 15.591 1.00 93.81 385 ASP A C 1
ATOM 3091 O O . ASP A 1 385 ? -6.495 7.742 14.942 1.00 93.81 385 ASP A O 1
ATOM 3095 N N . TYR A 1 386 ? -5.299 5.845 15.017 1.00 90.81 386 TYR A N 1
ATOM 3096 C CA . TYR A 1 386 ? -4.998 5.784 13.588 1.00 90.81 386 TYR A CA 1
ATOM 3097 C C . TYR A 1 386 ? -6.272 5.770 12.737 1.00 90.81 386 TYR A C 1
ATOM 3099 O O . TYR A 1 386 ? -6.392 6.585 11.822 1.00 90.81 386 TYR A O 1
ATOM 3107 N N . LEU A 1 387 ? -7.239 4.915 13.080 1.00 91.12 387 LEU A N 1
ATOM 3108 C CA . LEU A 1 387 ? -8.526 4.813 12.389 1.00 91.12 387 LEU A CA 1
ATOM 3109 C C . LEU A 1 387 ? -9.296 6.146 12.383 1.00 91.12 387 LEU A C 1
ATOM 3111 O O . LEU A 1 387 ? -9.833 6.565 11.359 1.00 91.12 387 LEU A O 1
ATOM 3115 N N . MET A 1 388 ? -9.334 6.835 13.527 1.00 91.94 388 MET A N 1
ATOM 3116 C CA . MET A 1 388 ? -10.098 8.076 13.690 1.00 91.94 388 MET A CA 1
ATOM 3117 C C . MET A 1 388 ? -9.412 9.308 13.093 1.00 91.94 388 MET A C 1
ATOM 3119 O O . MET A 1 388 ? -10.087 10.286 12.763 1.00 91.94 388 MET A O 1
ATOM 3123 N N . THR A 1 389 ? -8.083 9.303 12.991 1.00 87.38 389 THR A N 1
ATOM 3124 C CA . THR A 1 389 ? -7.302 10.483 12.591 1.00 87.38 389 THR A CA 1
ATOM 3125 C C . THR A 1 389 ? -6.826 10.440 11.144 1.00 87.38 389 THR A C 1
ATOM 3127 O O . THR A 1 389 ? -6.621 11.511 10.564 1.00 87.38 389 THR A O 1
ATOM 3130 N N . THR A 1 390 ? -6.713 9.251 10.545 1.00 81.69 390 THR A N 1
ATOM 3131 C CA . THR A 1 390 ? -6.190 9.064 9.185 1.00 81.69 390 THR A CA 1
ATOM 3132 C C . THR A 1 390 ? -7.298 9.227 8.141 1.00 81.69 390 THR A C 1
ATOM 3134 O O . THR A 1 390 ? -8.243 8.437 8.131 1.00 81.69 390 THR A O 1
ATOM 3137 N N . PRO A 1 391 ? -7.216 10.231 7.249 1.00 73.44 391 PRO A N 1
ATOM 3138 C CA . PRO A 1 391 ? -8.140 10.346 6.128 1.00 73.44 391 PRO A CA 1
ATOM 3139 C C . PRO A 1 391 ? -7.802 9.327 5.030 1.00 73.44 391 PRO A C 1
ATOM 3141 O O . PRO A 1 391 ? -6.644 8.934 4.881 1.00 73.44 391 PRO A O 1
ATOM 3144 N N . GLY A 1 392 ? -8.785 8.946 4.212 1.00 63.03 392 GLY A N 1
ATOM 3145 C CA . GLY A 1 392 ? -8.526 8.125 3.022 1.00 63.03 392 GLY A CA 1
ATOM 3146 C C . GLY A 1 392 ? -8.523 6.613 3.247 1.00 63.03 392 GLY A C 1
ATOM 3147 O O . GLY A 1 392 ? -8.187 5.886 2.319 1.00 63.03 392 GLY A O 1
ATOM 3148 N N . LEU A 1 393 ? -8.874 6.131 4.447 1.00 71.25 393 LEU A N 1
ATOM 3149 C CA . LEU A 1 393 ? -8.943 4.688 4.732 1.00 71.25 393 LEU A CA 1
ATOM 3150 C C . LEU A 1 393 ? -10.168 4.006 4.105 1.00 71.25 393 LEU A C 1
ATOM 3152 O O . LEU A 1 393 ? -10.085 2.839 3.745 1.00 71.25 393 LEU A O 1
ATOM 3156 N N . LEU A 1 394 ? -11.285 4.729 3.990 1.00 65.81 394 LEU A N 1
ATOM 3157 C CA . LEU A 1 394 ? -12.550 4.238 3.424 1.00 65.81 394 LEU A CA 1
ATOM 3158 C C . LEU A 1 394 ? -12.922 5.006 2.152 1.00 65.81 394 LEU A C 1
ATOM 3160 O O . LEU A 1 394 ? -13.125 4.411 1.098 1.00 65.81 394 LEU A O 1
ATOM 3164 N N . SER A 1 395 ? -12.921 6.339 2.242 1.00 60.75 395 SER A N 1
ATOM 3165 C CA . SER A 1 395 ? -13.147 7.249 1.116 1.00 60.75 395 SER A CA 1
ATOM 3166 C C . SER A 1 395 ? -12.045 8.312 1.063 1.00 60.75 395 SER A C 1
ATOM 3168 O O . SER A 1 395 ? -11.548 8.721 2.120 1.00 60.75 395 SER A O 1
ATOM 3170 N N . PRO A 1 396 ? -11.670 8.822 -0.128 1.00 53.56 396 PRO A N 1
ATOM 3171 C CA . PRO A 1 396 ? -10.677 9.886 -0.253 1.00 53.56 396 PRO A CA 1
ATOM 3172 C C . PRO A 1 396 ? -11.034 11.105 0.608 1.00 53.56 396 PRO A C 1
ATOM 3174 O O . PRO A 1 396 ? -12.139 11.627 0.517 1.00 53.56 396 PRO A O 1
ATOM 3177 N N . ASN A 1 397 ? -10.078 11.586 1.405 1.00 60.16 397 ASN A N 1
ATOM 3178 C CA . ASN A 1 397 ? -10.201 12.752 2.295 1.00 60.16 397 ASN A CA 1
ATOM 3179 C C . ASN A 1 397 ? -11.203 12.636 3.463 1.00 60.16 397 ASN A C 1
ATOM 3181 O O . ASN A 1 397 ? -11.261 13.560 4.274 1.00 60.16 397 ASN A O 1
ATOM 3185 N N . GLU A 1 398 ? -11.921 11.522 3.612 1.00 70.31 398 GLU A N 1
ATOM 3186 C CA . GLU A 1 398 ? -12.824 11.293 4.747 1.00 70.31 398 GLU A CA 1
ATOM 3187 C C . GLU A 1 398 ? -12.137 10.476 5.844 1.00 70.31 398 GLU A C 1
ATOM 3189 O O . GLU A 1 398 ? -11.353 9.558 5.579 1.00 70.31 398 GLU A O 1
ATOM 3194 N N . LYS A 1 399 ? -12.436 10.815 7.099 1.00 85.06 399 LYS A N 1
ATOM 3195 C CA . LYS A 1 399 ? -12.034 10.047 8.286 1.00 85.06 399 LYS A CA 1
ATOM 3196 C C . LYS A 1 399 ? -13.125 9.051 8.660 1.00 85.06 399 LYS A C 1
ATOM 3198 O O . LYS A 1 399 ? -14.304 9.320 8.447 1.00 85.06 399 LYS A O 1
ATOM 3203 N N . PHE A 1 400 ? -12.754 7.964 9.337 1.00 86.75 400 PHE A N 1
ATOM 3204 C CA . PHE A 1 400 ? -13.702 6.932 9.776 1.00 86.75 400 PHE A CA 1
ATOM 3205 C C . PHE A 1 400 ? -14.915 7.499 10.533 1.00 86.75 400 PHE A C 1
ATOM 3207 O O . PHE A 1 400 ? -16.051 7.135 10.250 1.00 86.75 400 PHE A O 1
ATOM 3214 N N . GLY A 1 401 ? -14.694 8.450 11.449 1.00 87.38 401 GLY A N 1
ATOM 3215 C CA . GLY A 1 401 ? -15.782 9.081 12.203 1.00 87.38 401 GLY A CA 1
ATOM 3216 C C . GLY A 1 401 ? -16.774 9.879 11.346 1.00 87.38 401 GLY A C 1
ATOM 3217 O O . GLY A 1 401 ? -17.944 9.962 11.712 1.00 87.38 401 GLY A O 1
ATOM 3218 N N . GLN A 1 402 ? -16.332 10.442 10.215 1.00 84.69 402 GLN A N 1
ATOM 3219 C CA . GLN A 1 402 ? -17.207 11.145 9.267 1.00 84.69 402 GLN A CA 1
ATOM 3220 C C . GLN A 1 402 ? -18.058 10.138 8.496 1.00 84.69 402 GLN A C 1
ATOM 3222 O O . GLN A 1 402 ? -19.278 10.222 8.565 1.00 84.69 402 GLN A O 1
ATOM 3227 N N . VAL A 1 403 ? -17.423 9.110 7.917 1.00 82.31 403 VAL A N 1
ATOM 3228 C CA . VAL A 1 403 ? -18.122 8.024 7.204 1.00 82.31 403 VAL A CA 1
ATOM 3229 C C . VAL A 1 403 ? -19.176 7.369 8.092 1.00 82.31 403 VAL A C 1
ATOM 3231 O O . VAL A 1 403 ? -20.289 7.105 7.650 1.00 82.31 403 VAL A O 1
ATOM 3234 N N . LEU A 1 404 ? -18.843 7.139 9.364 1.00 84.12 404 LEU A N 1
ATOM 3235 C CA . LEU A 1 404 ? -19.768 6.575 10.338 1.00 84.12 404 LEU A CA 1
ATOM 3236 C C . LEU A 1 404 ? -20.944 7.536 10.613 1.00 84.12 404 LEU A C 1
ATOM 3238 O O . LEU A 1 404 ? -22.091 7.105 10.645 1.00 84.12 404 LEU A O 1
ATOM 3242 N N . SER A 1 405 ? -20.687 8.842 10.739 1.00 83.00 405 SER A N 1
ATOM 3243 C CA . SER A 1 405 ? -21.734 9.857 10.954 1.00 83.00 405 SER A CA 1
ATOM 3244 C C . SER A 1 405 ? -22.694 9.992 9.764 1.00 83.00 405 SER A C 1
ATOM 3246 O O . SER A 1 405 ? -23.890 10.193 9.969 1.00 83.00 405 SER A O 1
ATOM 3248 N N . ASP A 1 406 ? -22.196 9.817 8.539 1.00 81.81 406 ASP A N 1
ATOM 3249 C CA . ASP A 1 406 ? -22.987 9.904 7.303 1.00 81.81 406 ASP A CA 1
ATOM 3250 C C . ASP A 1 406 ? -23.964 8.728 7.125 1.00 81.81 406 ASP A C 1
ATOM 3252 O O . ASP A 1 406 ? -24.854 8.778 6.278 1.00 81.81 406 ASP A O 1
ATOM 3256 N N . ARG A 1 407 ? -23.860 7.677 7.951 1.00 78.69 407 ARG A N 1
ATOM 3257 C CA . ARG A 1 407 ? -24.809 6.547 7.996 1.00 78.69 407 ARG A CA 1
ATOM 3258 C C . ARG A 1 407 ? -26.062 6.824 8.833 1.00 78.69 407 ARG A C 1
ATOM 3260 O O . ARG A 1 407 ? -26.685 5.893 9.337 1.00 78.69 407 ARG A O 1
ATOM 3267 N N . GLU A 1 408 ? -26.421 8.098 8.995 1.00 69.75 408 GLU A N 1
ATOM 3268 C CA . GLU A 1 408 ? -27.595 8.558 9.756 1.00 69.75 408 GLU A CA 1
ATOM 3269 C C . GLU A 1 408 ? -27.643 8.012 11.195 1.00 69.75 408 GLU A C 1
ATOM 3271 O O . GLU A 1 408 ? -28.704 7.727 11.760 1.00 69.75 408 GLU A O 1
ATOM 3276 N N . ILE A 1 409 ? -26.474 7.869 11.820 1.00 73.62 409 ILE A N 1
ATOM 3277 C CA . ILE A 1 409 ? -26.384 7.382 13.192 1.00 73.62 409 ILE A CA 1
ATOM 3278 C C . ILE A 1 409 ? -27.014 8.404 14.136 1.00 73.62 409 ILE A C 1
ATOM 3280 O O . ILE A 1 409 ? -26.569 9.545 14.251 1.00 73.62 409 ILE A O 1
ATOM 3284 N N . LYS A 1 410 ? -28.028 7.966 14.886 1.00 73.94 410 LYS A N 1
ATOM 3285 C CA . LYS A 1 410 ? -28.720 8.795 15.890 1.00 73.94 410 LYS A CA 1
ATOM 3286 C C . LYS A 1 410 ? -27.836 9.163 17.099 1.00 73.94 410 LYS A C 1
ATOM 3288 O O . LYS A 1 410 ? -28.206 10.033 17.885 1.00 73.94 410 LYS A O 1
ATOM 3293 N N . LEU A 1 411 ? -26.674 8.521 17.246 1.00 81.50 411 LEU A N 1
ATOM 3294 C CA . LEU A 1 411 ? -25.687 8.736 18.309 1.00 81.50 411 LEU A CA 1
ATOM 3295 C C . LEU A 1 411 ? -24.727 9.884 17.943 1.00 81.50 411 LEU A C 1
ATOM 3297 O O . LEU A 1 411 ? -23.868 9.721 17.080 1.00 81.50 411 LEU A O 1
ATOM 3301 N N . GLN A 1 412 ? -24.814 11.034 18.620 1.00 86.19 412 GLN A N 1
ATOM 3302 C CA . GLN A 1 412 ? -23.875 12.140 18.380 1.00 86.19 412 GLN A CA 1
ATOM 3303 C C . GLN A 1 412 ? -22.579 11.917 19.165 1.00 86.19 412 GLN A C 1
ATOM 3305 O O . GLN A 1 412 ? -22.532 12.115 20.381 1.00 86.19 412 GLN A O 1
ATOM 3310 N N . LEU A 1 413 ? -21.519 11.520 18.465 1.00 89.06 413 LEU A N 1
ATOM 3311 C CA . LEU A 1 413 ? -20.236 11.164 19.065 1.00 89.06 413 LEU A CA 1
ATOM 3312 C C . LEU A 1 413 ? -19.175 12.242 18.854 1.00 89.06 413 LEU A C 1
ATOM 3314 O O . LEU A 1 413 ? -19.009 12.777 17.762 1.00 89.06 413 LEU A O 1
ATOM 3318 N N . SER A 1 414 ? -18.397 12.505 19.900 1.00 91.62 414 SER A N 1
ATOM 3319 C CA . SER A 1 414 ? -17.213 13.359 19.849 1.00 91.62 414 SER A CA 1
ATOM 3320 C C . SER A 1 414 ? -15.991 12.577 20.315 1.00 91.62 414 SER A C 1
ATOM 3322 O O . SER A 1 414 ? -15.866 12.239 21.494 1.00 91.62 414 SER A O 1
ATOM 3324 N N . TYR A 1 415 ? -15.071 12.322 19.388 1.00 94.62 415 TYR A N 1
ATOM 3325 C CA . TYR A 1 415 ? -13.815 11.633 19.662 1.00 94.62 415 TYR A CA 1
ATOM 3326 C C . TYR A 1 415 ? -12.701 12.611 20.043 1.00 94.62 415 TYR A C 1
ATOM 3328 O O . TYR A 1 415 ? -12.482 13.612 19.358 1.00 94.62 415 TYR A O 1
ATOM 3336 N N . LYS A 1 416 ? -11.943 12.287 21.094 1.00 94.69 416 LYS A N 1
ATOM 3337 C CA . LYS A 1 416 ? -10.688 12.975 21.420 1.00 94.69 416 LYS A CA 1
ATOM 3338 C C . LYS A 1 416 ? -9.669 11.983 21.956 1.00 94.69 416 LYS A C 1
ATOM 3340 O O . LYS A 1 416 ? -9.912 11.373 22.985 1.00 94.69 416 LYS A O 1
ATOM 3345 N N . SER A 1 417 ? -8.521 11.861 21.302 1.00 94.75 417 SER A N 1
ATOM 3346 C CA . SER A 1 417 ? -7.409 10.993 21.712 1.00 94.75 417 SER A CA 1
ATOM 3347 C C . SER A 1 417 ? -6.776 11.412 23.049 1.00 94.75 417 SER A C 1
ATOM 3349 O O . SER A 1 417 ? -6.616 12.614 23.289 1.00 94.75 417 SER A O 1
ATOM 3351 N N . VAL A 1 418 ? -6.311 10.447 23.844 1.00 96.12 418 VAL A N 1
ATOM 3352 C CA . VAL A 1 418 ? -5.478 10.657 25.048 1.00 96.12 418 VAL A CA 1
ATOM 3353 C C . VAL A 1 418 ? -4.103 10.011 24.890 1.00 96.12 418 VAL A C 1
ATOM 3355 O O . VAL A 1 418 ? -3.891 9.202 23.989 1.00 96.12 418 VAL A O 1
ATOM 3358 N N . ASN A 1 419 ? -3.141 10.347 25.751 1.00 93.00 419 ASN A N 1
ATOM 3359 C CA . ASN A 1 419 ? -1.767 9.868 25.575 1.00 93.00 419 ASN A CA 1
ATOM 3360 C C . ASN A 1 419 ? -1.568 8.420 26.044 1.00 93.00 419 ASN A C 1
ATOM 3362 O O . ASN A 1 419 ? -0.701 7.727 25.513 1.00 93.00 419 ASN A O 1
ATOM 3366 N N . SER A 1 420 ? -2.346 7.958 27.029 1.00 91.38 420 SER A N 1
ATOM 3367 C CA . SER A 1 420 ? -2.176 6.634 27.643 1.00 91.38 420 SER A CA 1
ATOM 3368 C C . SER A 1 420 ? -3.498 5.968 28.020 1.00 91.38 420 SER A C 1
ATOM 3370 O O . SER A 1 420 ? -4.517 6.632 28.210 1.00 91.38 420 SER A O 1
ATOM 3372 N N . LEU A 1 421 ? -3.460 4.644 28.185 1.00 89.75 421 LEU A N 1
ATOM 3373 C CA . LEU A 1 421 ? -4.607 3.851 28.631 1.00 89.75 421 LEU A CA 1
ATOM 3374 C C . LEU A 1 421 ? -5.080 4.246 30.040 1.00 89.75 421 LEU A C 1
ATOM 3376 O O . LEU A 1 421 ? -6.278 4.374 30.271 1.00 89.75 421 LEU A O 1
ATOM 3380 N N . ASN A 1 422 ? -4.150 4.518 30.961 1.00 89.62 422 ASN A N 1
ATOM 3381 C CA . ASN A 1 422 ? -4.482 4.973 32.316 1.00 89.62 422 ASN A CA 1
ATOM 3382 C C . ASN A 1 422 ? -5.217 6.319 32.304 1.00 89.62 422 ASN A C 1
ATOM 3384 O O . ASN A 1 422 ? -6.120 6.541 33.105 1.00 89.62 422 ASN A O 1
ATOM 3388 N N . GLU A 1 423 ? -4.864 7.214 31.379 1.00 93.50 423 GLU A N 1
ATOM 3389 C CA . GLU A 1 423 ? -5.582 8.476 31.203 1.00 93.50 423 GLU A CA 1
ATOM 3390 C C . GLU A 1 423 ? -7.019 8.240 30.713 1.00 93.50 423 GLU A C 1
ATOM 3392 O O . GLU A 1 423 ? -7.944 8.827 31.272 1.00 93.50 423 GLU A O 1
ATOM 3397 N N . ALA A 1 424 ? -7.221 7.349 29.733 1.00 93.06 424 ALA A N 1
ATOM 3398 C CA . ALA A 1 424 ? -8.556 6.976 29.253 1.00 93.06 424 ALA A CA 1
ATOM 3399 C C . ALA A 1 424 ? -9.422 6.399 30.384 1.00 93.06 424 ALA A C 1
ATOM 3401 O O . ALA A 1 424 ? -10.560 6.828 30.585 1.00 93.06 424 ALA A O 1
ATOM 3402 N N . LEU A 1 425 ? -8.843 5.479 31.161 1.00 91.06 425 LEU A N 1
ATOM 3403 C CA . LEU A 1 425 ? -9.487 4.845 32.306 1.00 91.06 425 LEU A CA 1
ATOM 3404 C C . LEU A 1 425 ? -9.915 5.881 33.350 1.00 91.06 425 LEU A C 1
ATOM 3406 O O . LEU A 1 425 ? -11.089 5.953 33.708 1.00 91.06 425 LEU A O 1
ATOM 3410 N N . ASN A 1 426 ? -8.987 6.752 33.757 1.00 91.62 426 ASN A N 1
ATOM 3411 C CA . ASN A 1 426 ? -9.256 7.819 34.717 1.00 91.62 426 ASN A CA 1
ATOM 3412 C C . ASN A 1 426 ? -10.337 8.788 34.214 1.00 91.62 426 ASN A C 1
ATOM 3414 O O . ASN A 1 426 ? -11.100 9.325 35.017 1.00 91.62 426 ASN A O 1
ATOM 3418 N N . GLN A 1 427 ? -10.417 9.060 32.906 1.00 94.88 427 GLN A N 1
ATOM 3419 C CA . GLN A 1 427 ? -11.455 9.937 32.360 1.00 94.88 427 GLN A CA 1
ATOM 3420 C C . GLN A 1 427 ? -12.852 9.296 32.412 1.00 94.88 427 GLN A C 1
ATOM 3422 O O . GLN A 1 427 ? -13.807 10.013 32.720 1.00 94.88 427 GLN A O 1
ATOM 3427 N N . VAL A 1 428 ? -12.989 7.983 32.176 1.00 92.56 428 VAL A N 1
ATOM 3428 C CA . VAL A 1 428 ? -14.275 7.277 32.366 1.00 92.56 428 VAL A CA 1
ATOM 3429 C C . VAL A 1 428 ? -14.656 7.205 33.844 1.00 92.56 428 VAL A C 1
ATOM 3431 O O . VAL A 1 428 ? -15.794 7.521 34.199 1.00 92.56 428 VAL A O 1
ATOM 3434 N N . GLU A 1 429 ? -13.715 6.854 34.725 1.00 89.44 429 GLU A N 1
ATOM 3435 C CA . GLU A 1 429 ? -13.969 6.756 36.172 1.00 89.44 429 GLU A CA 1
ATOM 3436 C C . GLU A 1 429 ? -14.432 8.094 36.759 1.00 89.44 429 GLU A C 1
ATOM 3438 O O . GLU A 1 429 ? -15.420 8.154 37.492 1.00 89.44 429 GLU A O 1
ATOM 3443 N N . ASN A 1 430 ? -13.795 9.191 36.341 1.00 91.62 430 ASN A N 1
ATOM 3444 C CA . ASN A 1 430 ? -14.151 10.549 36.753 1.00 91.62 430 ASN A CA 1
ATOM 3445 C C . ASN A 1 430 ? -15.314 11.160 35.953 1.00 91.62 430 ASN A C 1
ATOM 3447 O O . ASN A 1 430 ? -15.534 12.369 36.035 1.00 91.62 430 ASN A O 1
ATOM 3451 N N . LYS A 1 431 ? -16.054 10.360 35.171 1.00 91.75 431 LYS A N 1
ATOM 3452 C CA . LYS A 1 431 ? -17.246 10.785 34.410 1.00 91.75 431 LYS A CA 1
ATOM 3453 C C . LYS A 1 431 ? -16.990 11.925 33.410 1.00 91.75 431 LYS A C 1
ATOM 3455 O O . LYS A 1 431 ? -17.911 12.661 33.069 1.00 91.75 431 LYS A O 1
ATOM 3460 N N . LYS A 1 432 ? -15.749 12.086 32.937 1.00 93.25 432 LYS A N 1
ATOM 3461 C CA . LYS A 1 432 ? -15.380 13.104 31.934 1.00 93.25 432 LYS A CA 1
ATOM 3462 C C . LYS A 1 432 ? -15.735 12.671 30.514 1.00 93.25 432 LYS A C 1
ATOM 3464 O O . LYS A 1 432 ? -16.006 13.517 29.672 1.00 93.25 432 LYS A O 1
ATOM 3469 N N . ILE A 1 433 ? -15.725 11.365 30.266 1.00 94.25 433 ILE A N 1
ATOM 3470 C CA . ILE A 1 433 ? -16.106 10.735 29.000 1.00 94.25 433 ILE A CA 1
ATOM 3471 C C . ILE A 1 433 ? -17.021 9.539 29.285 1.00 94.25 433 ILE A C 1
ATOM 3473 O O . ILE A 1 433 ? -17.069 9.038 30.410 1.00 94.25 433 ILE A O 1
ATOM 3477 N N . ASN A 1 434 ? -17.750 9.082 28.271 1.00 95.00 434 ASN A N 1
ATOM 3478 C CA . ASN A 1 434 ? -18.752 8.028 28.409 1.00 95.00 434 ASN A CA 1
ATOM 3479 C C . ASN A 1 434 ? -18.153 6.624 28.301 1.00 95.00 434 ASN A C 1
ATOM 3481 O O . ASN A 1 434 ? -18.547 5.729 29.042 1.00 95.00 434 ASN A O 1
ATOM 3485 N N . PHE A 1 435 ? -17.209 6.435 27.383 1.00 95.50 435 PHE A N 1
ATOM 3486 C CA . PHE A 1 435 ? -16.540 5.161 27.140 1.00 95.50 435 PHE A CA 1
ATOM 3487 C C . PHE A 1 435 ? -15.176 5.395 26.484 1.00 95.50 435 PHE A C 1
ATOM 3489 O O . PHE A 1 435 ? -14.854 6.508 26.059 1.00 95.50 435 PHE A O 1
ATOM 3496 N N . PHE A 1 436 ? -14.364 4.349 26.389 1.00 95.88 436 PHE A N 1
ATOM 3497 C CA . PHE A 1 436 ? -13.113 4.384 25.635 1.00 95.88 436 PHE A CA 1
ATOM 3498 C C . PHE A 1 436 ? -12.911 3.100 24.845 1.00 95.88 436 PHE A C 1
ATOM 3500 O O . PHE A 1 436 ? -13.577 2.097 25.086 1.00 95.88 436 PHE A O 1
ATOM 3507 N N . ILE A 1 437 ? -12.000 3.143 23.880 1.00 95.75 437 ILE A N 1
ATOM 3508 C CA . ILE A 1 437 ? -11.666 1.995 23.040 1.00 95.75 437 ILE A CA 1
ATOM 3509 C C . ILE A 1 437 ? -10.213 1.626 23.276 1.00 95.75 437 ILE A C 1
ATOM 3511 O O . ILE A 1 437 ? -9.342 2.500 23.318 1.00 95.75 437 ILE A O 1
ATOM 3515 N N . THR A 1 438 ? -9.968 0.332 23.458 1.00 92.94 438 THR A N 1
ATOM 3516 C CA . THR A 1 438 ? -8.643 -0.202 23.774 1.00 92.94 438 THR A CA 1
ATOM 3517 C C . THR A 1 438 ? -8.438 -1.589 23.177 1.00 92.94 438 THR A C 1
ATOM 3519 O O . THR A 1 438 ? -9.390 -2.326 22.920 1.00 92.94 438 THR A O 1
ATOM 3522 N N . GLN A 1 439 ? -7.172 -1.946 22.998 1.00 89.31 439 GLN A N 1
ATOM 3523 C CA . GLN A 1 439 ? -6.706 -3.290 22.663 1.00 89.31 439 GLN A CA 1
ATOM 3524 C C . GLN A 1 439 ? -6.434 -4.187 23.887 1.00 89.31 439 GLN A C 1
ATOM 3526 O O . GLN A 1 439 ? -6.109 -5.363 23.734 1.00 89.31 439 GLN A O 1
ATOM 3531 N N . HIS A 1 440 ? -6.559 -3.650 25.107 1.00 82.94 440 HIS A N 1
ATOM 3532 C CA . HIS A 1 440 ? -6.165 -4.315 26.359 1.00 82.94 440 HIS A CA 1
ATOM 3533 C C . HIS A 1 440 ? -7.355 -4.652 27.278 1.00 82.94 440 HIS A C 1
ATOM 3535 O O . HIS A 1 440 ? -7.184 -4.884 28.474 1.00 82.94 440 HIS A O 1
ATOM 3541 N N . ALA A 1 441 ? -8.580 -4.700 26.742 1.00 72.25 441 ALA A N 1
ATOM 3542 C CA . ALA A 1 441 ? -9.800 -4.851 27.544 1.00 72.25 441 ALA A CA 1
ATOM 3543 C C . ALA A 1 441 ? -10.051 -6.254 28.136 1.00 72.25 441 ALA A C 1
ATOM 3545 O O . ALA A 1 441 ? -10.976 -6.415 28.925 1.00 72.25 441 ALA A O 1
ATOM 3546 N N . SER A 1 442 ? -9.291 -7.285 27.761 1.00 59.75 442 SER A N 1
ATOM 3547 C CA . SER A 1 442 ? -9.506 -8.665 28.237 1.00 59.75 442 SER A CA 1
ATOM 3548 C C . SER A 1 442 ? -8.206 -9.268 28.755 1.00 59.75 442 SER A C 1
ATOM 3550 O O . SER A 1 442 ? -7.221 -9.146 28.043 1.00 59.75 442 SER A O 1
ATOM 3552 N N . ASN A 1 443 ? -8.195 -9.935 29.920 1.00 45.91 443 ASN A N 1
ATOM 3553 C CA . ASN A 1 443 ? -7.088 -10.736 30.502 1.00 45.91 443 ASN A CA 1
ATOM 3554 C C . ASN A 1 443 ? -5.648 -10.150 30.456 1.00 45.91 443 ASN A C 1
ATOM 3556 O O . ASN A 1 443 ? -4.703 -10.846 30.817 1.00 45.91 443 ASN A O 1
ATOM 3560 N N . PHE A 1 444 ? -5.464 -8.888 30.058 1.00 47.28 444 PHE A N 1
ATOM 3561 C CA . PHE A 1 444 ? -4.168 -8.268 29.751 1.00 47.28 444 PHE A CA 1
ATOM 3562 C C . PHE A 1 444 ? -3.907 -6.990 30.566 1.00 47.28 444 PHE A C 1
ATOM 3564 O O . PHE A 1 444 ? -3.246 -6.073 30.095 1.00 47.28 444 PHE A O 1
ATOM 3571 N N . GLY A 1 445 ? -4.386 -6.940 31.815 1.00 50.78 445 GLY A N 1
ATOM 3572 C CA . GLY A 1 445 ? -3.850 -6.007 32.818 1.00 50.78 445 GLY A CA 1
AT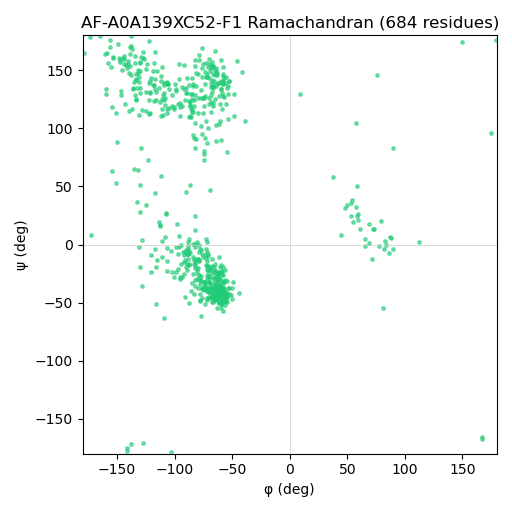OM 3573 C C . GLY A 1 445 ? -4.762 -4.872 33.289 1.00 50.78 445 GLY A C 1
ATOM 3574 O O . GLY A 1 445 ? -4.334 -4.094 34.137 1.00 50.78 445 GLY A O 1
ATOM 3575 N N . LEU A 1 446 ? -6.012 -4.778 32.821 1.00 61.75 446 LEU A N 1
ATOM 3576 C CA . LEU A 1 446 ? -7.005 -3.885 33.430 1.00 61.75 446 LEU A CA 1
ATOM 3577 C C . LEU A 1 446 ? -7.949 -4.674 34.353 1.00 61.75 446 LEU A C 1
ATOM 3579 O O . LEU A 1 446 ? -8.683 -5.533 33.856 1.00 61.75 446 LEU A O 1
ATOM 3583 N N . PRO A 1 447 ? -7.996 -4.382 35.667 1.00 64.88 447 PRO A N 1
ATOM 3584 C CA . PRO A 1 447 ? -9.003 -4.941 36.564 1.00 64.88 447 PRO A CA 1
ATOM 3585 C C . PRO A 1 447 ? -10.355 -4.250 36.310 1.00 64.88 447 PRO A C 1
ATOM 3587 O O . PRO A 1 447 ? -10.798 -3.392 37.069 1.00 64.88 447 PRO A O 1
ATOM 3590 N N . LEU A 1 448 ? -10.995 -4.572 35.179 1.00 73.75 448 LEU A N 1
ATOM 3591 C CA . LEU A 1 448 ? -12.266 -3.958 34.774 1.00 73.75 448 LEU A CA 1
ATOM 3592 C C . LEU A 1 448 ? -13.389 -4.260 35.772 1.00 73.75 448 LEU A C 1
ATOM 3594 O O . LEU A 1 448 ? -14.199 -3.382 36.062 1.00 73.75 448 LEU A O 1
ATOM 3598 N N . GLN A 1 449 ? -13.399 -5.477 36.329 1.00 68.94 449 GLN A N 1
ATOM 3599 C CA . GLN A 1 449 ? -14.396 -5.910 37.312 1.00 68.94 449 GLN A CA 1
ATOM 3600 C C . GLN A 1 449 ? -14.324 -5.066 38.591 1.00 68.94 449 GLN A C 1
ATOM 3602 O O . GLN A 1 449 ? -15.346 -4.527 39.013 1.00 68.94 449 GLN A O 1
ATOM 3607 N N . ASP A 1 450 ? -13.121 -4.847 39.133 1.00 74.44 450 ASP A N 1
ATOM 3608 C CA . ASP A 1 450 ? -12.906 -4.017 40.330 1.00 74.44 450 ASP A CA 1
ATOM 3609 C C . ASP A 1 450 ? -13.329 -2.555 40.111 1.00 74.44 450 ASP A C 1
ATOM 3611 O O . ASP A 1 450 ? -13.702 -1.850 41.047 1.00 74.44 450 ASP A O 1
ATOM 3615 N N . LYS A 1 451 ? -13.303 -2.102 38.853 1.00 76.19 451 LYS A N 1
ATOM 3616 C CA . LYS A 1 451 ? -13.627 -0.731 38.441 1.00 76.19 451 LYS A CA 1
ATOM 3617 C C . LYS A 1 451 ? -15.071 -0.554 37.959 1.00 76.19 451 LYS A C 1
ATOM 3619 O O . LYS A 1 451 ? -15.417 0.52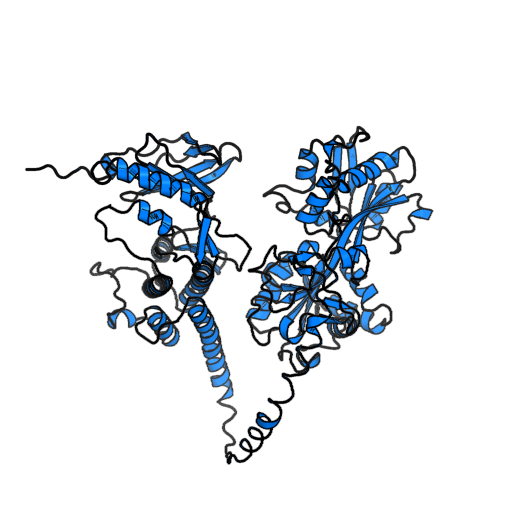3 37.479 1.00 76.19 451 LYS A O 1
ATOM 3624 N N . GLN A 1 452 ? -15.925 -1.577 38.091 1.00 86.56 452 GLN A N 1
ATOM 3625 C CA . GLN A 1 452 ? -17.312 -1.569 37.598 1.00 86.56 452 GLN A CA 1
ATOM 3626 C C . GLN A 1 452 ? -17.414 -1.215 36.103 1.00 86.56 452 GLN A C 1
ATOM 3628 O O . GLN A 1 452 ? -18.319 -0.492 35.680 1.00 86.56 452 GLN A O 1
ATOM 3633 N N . LEU A 1 453 ? -16.470 -1.708 35.303 1.00 89.62 453 LEU A N 1
ATOM 3634 C CA . LEU A 1 453 ? -16.448 -1.560 33.852 1.00 89.62 453 LEU A CA 1
ATOM 3635 C C . LEU A 1 453 ? -16.700 -2.915 33.186 1.00 89.62 453 LEU A C 1
ATOM 3637 O O . LEU A 1 453 ? -16.354 -3.970 33.724 1.00 89.62 453 LEU A O 1
ATOM 3641 N N . THR A 1 454 ? -17.253 -2.877 31.982 1.00 89.69 454 THR A N 1
ATOM 3642 C CA . THR A 1 454 ? -17.383 -4.028 31.086 1.00 89.69 454 THR A CA 1
ATOM 3643 C C . THR A 1 454 ? -16.811 -3.664 29.728 1.00 89.69 454 THR A C 1
ATOM 3645 O O . THR A 1 454 ? -16.535 -2.494 29.438 1.00 89.69 454 THR A O 1
ATOM 3648 N N . SER A 1 455 ? -16.586 -4.677 28.902 1.00 91.12 455 SER A N 1
ATOM 3649 C CA . SER A 1 455 ? -16.040 -4.507 27.572 1.00 91.12 455 SER A CA 1
ATOM 3650 C C . SER A 1 455 ? -16.737 -5.382 26.545 1.00 91.12 455 SER A C 1
ATOM 3652 O O . SER A 1 455 ? -17.142 -6.512 26.810 1.00 91.12 455 SER A O 1
ATOM 3654 N N . GLU A 1 456 ? -16.841 -4.847 25.335 1.00 91.81 456 GLU A N 1
ATOM 3655 C CA . GLU A 1 456 ? -17.338 -5.563 24.174 1.00 91.81 456 GLU A CA 1
ATOM 3656 C C . GLU A 1 456 ? -16.307 -5.497 23.058 1.00 91.81 456 GLU A C 1
ATOM 3658 O O . GLU A 1 456 ? -16.027 -4.425 22.521 1.00 91.81 456 GLU A O 1
ATOM 3663 N N . THR A 1 457 ? -15.741 -6.647 22.691 1.00 92.12 457 THR A N 1
ATOM 3664 C CA . THR A 1 457 ? -14.886 -6.740 21.504 1.00 92.12 457 THR A CA 1
ATOM 3665 C C . THR A 1 457 ? -15.720 -6.437 20.260 1.00 92.12 457 THR A C 1
ATOM 3667 O O . THR A 1 457 ? -16.840 -6.932 20.150 1.00 92.12 457 THR A O 1
ATOM 3670 N N . ILE A 1 458 ? -15.170 -5.645 19.341 1.00 93.69 458 ILE A N 1
ATOM 3671 C CA . ILE A 1 458 ? -15.805 -5.195 18.090 1.00 93.69 458 ILE A CA 1
ATOM 3672 C C . ILE A 1 458 ? -15.020 -5.617 16.840 1.00 93.69 458 ILE A C 1
ATOM 3674 O O . ILE A 1 458 ? -15.597 -5.721 15.764 1.00 93.69 458 ILE A O 1
ATOM 3678 N N . ALA A 1 459 ? -13.717 -5.870 16.972 1.00 94.38 459 ALA A N 1
ATOM 3679 C CA . ALA A 1 459 ? -12.820 -6.311 15.904 1.00 94.38 459 ALA A CA 1
ATOM 3680 C C . ALA A 1 459 ? -11.513 -6.847 16.509 1.00 94.38 459 ALA A C 1
ATOM 3682 O O . ALA A 1 459 ? -11.321 -6.812 17.728 1.00 94.38 459 ALA A O 1
ATOM 3683 N N . TYR A 1 460 ? -10.599 -7.299 15.658 1.00 93.88 460 TYR A N 1
ATOM 3684 C CA . TYR A 1 460 ? -9.229 -7.634 16.027 1.00 93.88 460 TYR A CA 1
ATOM 3685 C C . TYR A 1 460 ? -8.227 -6.849 15.179 1.00 93.88 460 TYR A C 1
ATOM 3687 O O . TYR A 1 460 ? -8.507 -6.442 14.052 1.00 93.88 460 TYR A O 1
ATOM 3695 N N . ASP A 1 461 ? -7.040 -6.677 15.740 1.00 94.00 461 ASP A N 1
ATOM 3696 C CA . ASP A 1 461 ? -5.814 -6.266 15.059 1.00 94.00 461 ASP A CA 1
ATOM 3697 C C . ASP A 1 461 ? -4.675 -7.136 15.619 1.00 94.00 461 ASP A C 1
ATOM 3699 O O . ASP A 1 461 ? -4.912 -8.086 16.376 1.00 94.00 461 ASP A O 1
ATOM 3703 N N . GLY A 1 462 ? -3.428 -6.840 15.283 1.00 93.94 462 GLY A N 1
ATOM 3704 C CA . GLY A 1 462 ? -2.294 -7.459 15.953 1.00 93.94 462 GLY A CA 1
ATOM 3705 C C . GLY A 1 462 ? -0.953 -7.004 15.422 1.00 93.94 462 GLY A C 1
ATOM 3706 O O . GLY A 1 462 ? -0.863 -6.244 14.461 1.00 93.94 462 GLY A O 1
ATOM 3707 N N . ILE A 1 463 ? 0.105 -7.483 16.071 1.00 96.69 463 ILE A N 1
ATOM 3708 C CA . ILE A 1 463 ? 1.477 -7.147 15.689 1.00 96.69 463 ILE A CA 1
ATOM 3709 C C . ILE A 1 463 ? 1.946 -8.112 14.604 1.00 96.69 463 ILE A C 1
ATOM 3711 O O . ILE A 1 463 ? 2.013 -9.322 14.813 1.00 96.69 463 ILE A O 1
ATOM 3715 N N . VAL A 1 464 ? 2.306 -7.582 13.444 1.00 97.25 464 VAL A N 1
ATOM 3716 C CA . VAL A 1 464 ? 2.916 -8.361 12.366 1.00 97.25 464 VAL A CA 1
ATOM 3717 C C . VAL A 1 464 ? 4.390 -8.049 12.253 1.00 97.25 464 VAL A C 1
ATOM 3719 O O . VAL A 1 464 ? 4.808 -6.900 12.390 1.00 97.25 464 VAL A O 1
ATOM 3722 N N . ILE A 1 465 ? 5.166 -9.098 12.006 1.00 98.38 465 ILE A N 1
ATOM 3723 C CA . ILE A 1 465 ? 6.589 -9.003 11.711 1.00 98.38 465 ILE A CA 1
ATOM 3724 C C . ILE A 1 465 ? 6.739 -8.948 10.201 1.00 98.38 465 ILE A C 1
ATOM 3726 O O . ILE A 1 465 ? 6.107 -9.727 9.488 1.00 98.38 465 ILE A O 1
ATOM 3730 N N . PHE A 1 466 ? 7.578 -8.049 9.711 1.00 96.69 466 PHE A N 1
ATOM 3731 C CA . PHE A 1 466 ? 7.760 -7.859 8.286 1.00 96.69 466 PHE A CA 1
ATOM 3732 C C . PHE A 1 466 ? 9.219 -7.588 7.922 1.00 96.69 466 PHE A C 1
ATOM 3734 O O . PHE A 1 466 ? 9.998 -7.034 8.700 1.00 96.69 466 PHE A O 1
ATOM 3741 N N . VAL A 1 467 ? 9.571 -7.980 6.705 1.00 94.81 467 VAL A N 1
ATOM 3742 C CA . VAL A 1 467 ? 10.894 -7.801 6.089 1.00 94.81 467 VAL A CA 1
ATOM 3743 C C . VAL A 1 467 ? 10.721 -7.177 4.702 1.00 94.81 467 VAL A C 1
ATOM 3745 O O . VAL A 1 467 ? 9.640 -7.312 4.125 1.00 94.81 467 VAL A O 1
ATOM 3748 N N . PRO A 1 468 ? 11.732 -6.488 4.148 1.00 89.19 468 PRO A N 1
ATOM 3749 C CA . PRO A 1 468 ? 11.606 -5.839 2.855 1.00 89.19 468 PRO A CA 1
ATOM 3750 C C . PRO A 1 468 ? 11.313 -6.843 1.742 1.00 89.19 468 PRO A C 1
ATOM 3752 O O . PRO A 1 468 ? 11.875 -7.940 1.683 1.00 89.19 468 PRO A O 1
ATOM 3755 N N . PHE A 1 469 ? 10.411 -6.437 0.857 1.00 80.94 469 PHE A N 1
ATOM 3756 C CA . PHE A 1 469 ? 9.919 -7.232 -0.255 1.00 80.94 469 PHE A CA 1
ATOM 3757 C C . PHE A 1 469 ? 9.521 -6.285 -1.378 1.00 80.94 469 PHE A C 1
ATOM 3759 O O . PHE A 1 469 ? 8.594 -5.503 -1.217 1.00 80.94 469 PHE A O 1
ATOM 3766 N N . SER A 1 470 ? 10.244 -6.322 -2.494 1.00 60.50 470 SER A N 1
ATOM 3767 C CA . SER A 1 470 ? 9.888 -5.569 -3.706 1.00 60.50 470 SER A CA 1
ATOM 3768 C C . SER A 1 470 ? 9.567 -6.454 -4.901 1.00 60.50 470 SER A C 1
ATOM 3770 O O . SER A 1 470 ? 8.942 -5.981 -5.850 1.00 60.50 470 SER A O 1
ATOM 3772 N N . ASP A 1 471 ? 10.005 -7.716 -4.873 1.00 61.34 471 ASP A N 1
ATOM 3773 C CA . ASP A 1 471 ? 9.853 -8.642 -5.988 1.00 61.34 471 ASP A CA 1
ATOM 3774 C C . ASP A 1 471 ? 9.844 -10.099 -5.497 1.00 61.34 471 ASP A C 1
ATOM 3776 O O . ASP A 1 471 ? 10.833 -10.597 -4.945 1.00 61.34 471 ASP A O 1
ATOM 3780 N N . ALA A 1 472 ? 8.724 -10.784 -5.740 1.00 57.91 472 ALA A N 1
ATOM 3781 C CA . ALA A 1 472 ? 8.524 -12.201 -5.447 1.00 57.91 472 ALA A CA 1
ATOM 3782 C C . ALA A 1 472 ? 9.492 -13.118 -6.214 1.00 57.91 472 ALA A C 1
ATOM 3784 O O . ALA A 1 472 ? 9.805 -14.218 -5.762 1.00 57.91 472 ALA A O 1
ATOM 3785 N N . GLN A 1 473 ? 9.999 -12.652 -7.359 1.00 57.25 473 GLN A N 1
ATOM 3786 C CA . GLN A 1 473 ? 10.869 -13.392 -8.272 1.00 57.25 473 GLN A CA 1
ATOM 3787 C C . GLN A 1 473 ? 12.360 -13.217 -7.947 1.00 57.25 473 GLN A C 1
ATOM 3789 O O . GLN A 1 473 ? 13.212 -13.861 -8.564 1.00 57.25 473 GLN A O 1
ATOM 3794 N N . ARG A 1 474 ? 12.713 -12.366 -6.972 1.00 65.50 474 ARG A N 1
ATOM 3795 C CA . ARG A 1 474 ? 14.110 -12.120 -6.601 1.00 65.50 474 ARG A CA 1
ATOM 3796 C C . ARG A 1 474 ? 14.696 -13.312 -5.849 1.00 65.50 474 ARG A C 1
ATOM 3798 O O . ARG A 1 474 ? 14.430 -13.502 -4.661 1.00 65.50 474 ARG A O 1
ATOM 3805 N N . VAL A 1 475 ? 15.558 -14.057 -6.540 1.00 63.59 475 VAL A N 1
ATOM 3806 C CA . VAL A 1 475 ? 1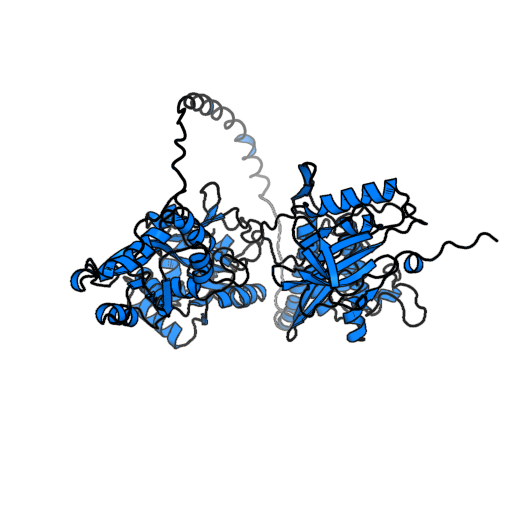6.357 -15.149 -5.970 1.00 63.59 475 VAL A CA 1
ATOM 3807 C C . VAL A 1 475 ? 17.223 -14.616 -4.824 1.00 63.59 475 VAL A C 1
ATOM 3809 O O . VAL A 1 475 ? 17.942 -13.629 -4.988 1.00 63.59 475 VAL A O 1
ATOM 3812 N N . GLY A 1 476 ? 17.144 -15.266 -3.660 1.00 68.06 476 GLY A N 1
ATOM 3813 C CA . GLY A 1 476 ? 17.930 -14.901 -2.474 1.00 68.06 476 GLY A CA 1
ATOM 3814 C C . GLY A 1 476 ? 17.386 -13.698 -1.694 1.00 68.06 476 GLY A C 1
ATOM 3815 O O . GLY A 1 476 ? 18.130 -13.066 -0.946 1.00 68.06 476 GLY A O 1
ATOM 3816 N N . SER A 1 477 ? 16.107 -13.346 -1.864 1.00 82.69 477 SER A N 1
ATOM 3817 C CA . SER A 1 477 ? 15.448 -12.366 -0.992 1.00 82.69 477 SER A CA 1
ATOM 3818 C C . SER A 1 477 ? 15.265 -12.909 0.434 1.00 82.69 477 SER A C 1
ATOM 3820 O O . SER A 1 477 ? 15.162 -14.120 0.643 1.00 82.69 477 SER A O 1
ATOM 3822 N N . ILE A 1 478 ? 15.192 -12.014 1.426 1.00 89.81 478 ILE A N 1
ATOM 3823 C CA . ILE A 1 478 ? 15.004 -12.394 2.838 1.00 89.81 478 ILE A CA 1
ATOM 3824 C C . ILE A 1 478 ? 13.723 -13.233 3.029 1.00 89.81 478 ILE A C 1
ATOM 3826 O O . ILE A 1 478 ? 13.816 -14.296 3.645 1.00 89.81 478 ILE A O 1
ATOM 3830 N N . PRO A 1 479 ? 12.552 -12.864 2.460 1.00 92.06 479 PRO A N 1
ATOM 3831 C CA . PRO A 1 479 ? 11.354 -13.703 2.534 1.00 92.06 479 PRO A CA 1
ATOM 3832 C C . PRO A 1 479 ? 11.552 -15.115 1.983 1.00 92.06 479 PRO A C 1
ATOM 3834 O O . PRO A 1 479 ? 11.105 -16.074 2.609 1.00 92.06 479 PRO A O 1
ATOM 3837 N N . GLN A 1 480 ? 12.233 -15.264 0.841 1.00 89.44 480 GLN A N 1
ATOM 3838 C CA . GLN A 1 480 ? 12.501 -16.579 0.255 1.00 89.44 480 GLN A CA 1
ATOM 3839 C C . GLN A 1 480 ? 13.460 -17.407 1.118 1.00 89.44 480 GLN A C 1
ATOM 3841 O O . GLN A 1 480 ? 13.182 -18.579 1.363 1.00 89.44 480 GLN A O 1
ATOM 3846 N N . GLY A 1 481 ? 14.548 -16.807 1.614 1.00 89.75 481 GLY A N 1
ATOM 3847 C CA . GLY A 1 481 ? 15.509 -17.490 2.490 1.00 89.75 481 GLY A CA 1
ATOM 3848 C C . GLY A 1 481 ? 14.878 -17.964 3.803 1.00 89.75 481 GLY A C 1
ATOM 3849 O O . GLY A 1 481 ? 15.166 -19.061 4.268 1.00 89.75 481 GLY A O 1
ATOM 3850 N N . LEU A 1 482 ? 13.933 -17.187 4.338 1.00 93.25 482 LEU A N 1
ATOM 3851 C CA . LEU A 1 482 ? 13.123 -17.538 5.509 1.00 93.25 482 LEU A CA 1
ATOM 3852 C C . LEU A 1 482 ? 11.964 -18.500 5.204 1.00 93.25 482 LEU A C 1
ATOM 3854 O O . LEU A 1 482 ? 11.245 -18.908 6.116 1.00 93.25 482 LEU A O 1
ATOM 3858 N N . ASN A 1 483 ? 11.715 -18.820 3.932 1.00 92.62 483 ASN A N 1
ATOM 3859 C CA . ASN A 1 483 ? 10.504 -19.510 3.482 1.00 92.62 483 ASN A CA 1
ATOM 3860 C C . ASN A 1 483 ? 9.207 -18.859 4.017 1.00 92.62 483 ASN A C 1
ATOM 3862 O O . ASN A 1 483 ? 8.236 -19.540 4.346 1.00 92.62 483 ASN A O 1
ATOM 3866 N N . GLY A 1 484 ? 9.222 -17.531 4.160 1.00 94.19 484 GLY A N 1
ATOM 3867 C CA . GLY A 1 484 ? 8.111 -16.723 4.656 1.00 94.19 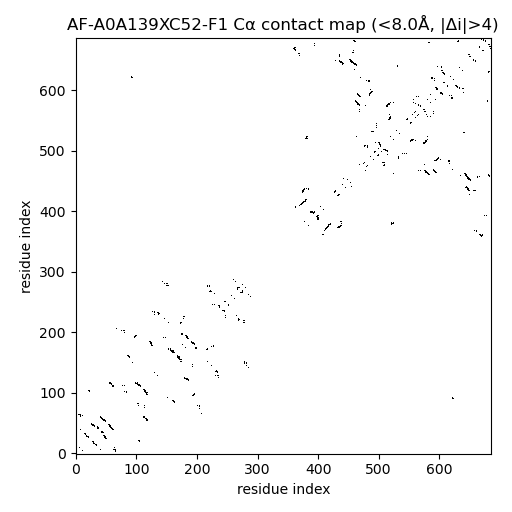484 GLY A CA 1
ATOM 3868 C C . GLY A 1 484 ? 7.826 -16.831 6.157 1.00 94.19 484 GLY A C 1
ATOM 3869 O O . GLY A 1 484 ? 6.758 -16.387 6.576 1.00 94.19 484 GLY A O 1
ATOM 3870 N N . LYS A 1 485 ? 8.729 -17.403 6.968 1.00 96.44 485 LYS A N 1
ATOM 3871 C CA . LYS A 1 485 ? 8.484 -17.712 8.390 1.00 96.44 485 LYS A CA 1
ATOM 3872 C C . LYS A 1 485 ? 9.609 -17.229 9.293 1.00 96.44 485 LYS A C 1
ATOM 3874 O O . LYS A 1 485 ? 10.772 -17.221 8.903 1.00 96.44 485 LYS A O 1
ATOM 3879 N N . ILE A 1 486 ? 9.270 -16.895 10.531 1.00 97.62 486 ILE A N 1
ATOM 3880 C CA . ILE A 1 486 ? 10.244 -16.623 11.583 1.00 97.62 486 ILE A CA 1
ATOM 3881 C C . ILE A 1 486 ? 9.700 -17.065 12.941 1.00 97.62 486 ILE A C 1
ATOM 3883 O O . ILE A 1 486 ? 8.564 -16.766 13.304 1.00 97.62 486 ILE A O 1
ATOM 3887 N N . SER A 1 487 ? 10.507 -17.792 13.706 1.00 97.88 487 SER A N 1
ATOM 3888 C CA . SER A 1 487 ? 10.099 -18.273 15.028 1.00 97.88 487 SER A CA 1
ATOM 3889 C C . SER A 1 487 ? 10.265 -17.208 16.118 1.00 97.88 487 SER A C 1
ATOM 3891 O O . SER A 1 487 ? 11.075 -16.284 15.993 1.00 97.88 487 SER A O 1
ATOM 3893 N N . LEU A 1 488 ? 9.544 -17.363 17.233 1.00 97.69 488 LEU A N 1
ATOM 3894 C CA . LEU A 1 488 ? 9.688 -16.490 18.407 1.00 97.69 488 LEU A CA 1
ATOM 3895 C C . LEU A 1 488 ? 11.125 -16.493 18.956 1.00 97.69 488 LEU A C 1
ATOM 3897 O O . LEU A 1 488 ? 11.640 -15.448 19.353 1.00 97.69 488 LEU A O 1
ATOM 3901 N N . GLU A 1 489 ? 11.807 -17.642 18.922 1.00 97.44 489 GLU A N 1
ATOM 3902 C CA . GLU A 1 489 ? 13.211 -17.747 19.326 1.00 97.44 489 GLU A CA 1
ATOM 3903 C C . GLU A 1 489 ? 14.130 -16.918 18.416 1.00 97.44 489 GLU A C 1
ATOM 3905 O O . GLU A 1 489 ? 14.992 -16.187 18.901 1.00 97.44 489 GLU A O 1
ATOM 3910 N N . GLN A 1 490 ? 13.935 -16.994 17.098 1.00 97.69 490 GLN A N 1
ATOM 3911 C CA . GLN A 1 490 ? 14.714 -16.215 16.133 1.00 97.69 490 GLN A CA 1
ATOM 3912 C C . GLN A 1 490 ? 14.495 -14.710 16.321 1.00 97.69 490 GLN A C 1
ATOM 3914 O O . GLN A 1 490 ? 15.462 -13.949 16.351 1.00 97.69 490 GLN A O 1
ATOM 3919 N N . LEU A 1 491 ? 13.246 -14.286 16.539 1.00 98.25 491 LEU A N 1
ATOM 3920 C CA . LEU A 1 491 ? 12.920 -12.896 16.869 1.00 98.25 491 LEU A CA 1
ATOM 3921 C C . LEU A 1 491 ? 13.605 -12.437 18.157 1.00 98.25 491 LEU A C 1
ATOM 3923 O O . LEU A 1 491 ? 14.201 -11.361 18.173 1.00 98.25 491 LEU A O 1
ATOM 3927 N N . ARG A 1 492 ? 13.584 -13.260 19.213 1.00 98.25 492 ARG A N 1
ATOM 3928 C CA . ARG A 1 492 ? 14.290 -12.982 20.472 1.00 98.25 492 ARG A CA 1
ATOM 3929 C C . ARG A 1 492 ? 15.782 -12.762 20.233 1.00 98.25 492 ARG A C 1
ATOM 3931 O O . ARG A 1 492 ? 16.349 -11.804 20.756 1.00 98.25 492 ARG A O 1
ATOM 3938 N N . ARG A 1 493 ? 16.427 -13.630 19.450 1.00 98.31 493 ARG A N 1
ATOM 3939 C CA . ARG A 1 493 ? 17.868 -13.542 19.155 1.00 98.31 493 ARG A CA 1
ATOM 3940 C C . ARG A 1 493 ? 18.215 -12.292 18.338 1.00 98.31 493 ARG A C 1
ATOM 3942 O O . ARG A 1 493 ? 19.182 -11.617 18.677 1.00 98.31 493 ARG A O 1
ATOM 3949 N N . LEU A 1 494 ? 17.403 -11.940 17.338 1.00 98.25 494 LEU A N 1
ATOM 3950 C CA . LEU A 1 494 ? 17.570 -10.711 16.548 1.00 98.25 494 LEU A CA 1
ATOM 3951 C C . LEU A 1 494 ? 17.411 -9.459 17.422 1.00 98.25 494 LEU A C 1
ATOM 3953 O O . LEU A 1 494 ? 18.321 -8.642 17.513 1.00 98.25 494 LEU A O 1
ATOM 3957 N N . TYR A 1 495 ? 16.290 -9.331 18.135 1.00 98.31 495 TYR A N 1
ATOM 3958 C CA . TYR A 1 495 ? 15.977 -8.128 18.916 1.00 98.31 495 TYR A CA 1
ATOM 3959 C C . TYR A 1 495 ? 16.751 -8.008 20.241 1.00 98.31 495 TYR A C 1
ATOM 3961 O O . TYR A 1 495 ? 16.721 -6.954 20.867 1.00 98.31 495 TYR A O 1
ATOM 3969 N N . SER A 1 496 ? 17.486 -9.041 20.660 1.00 97.75 496 SER A N 1
ATOM 3970 C CA . SER A 1 496 ? 18.477 -8.946 21.747 1.00 97.75 496 SER A CA 1
ATOM 3971 C C . SER A 1 496 ? 19.905 -8.684 21.260 1.00 97.75 496 SER A C 1
ATOM 3973 O O . SER A 1 496 ? 20.815 -8.600 22.087 1.00 97.75 496 SER A O 1
ATOM 3975 N N . GLY A 1 497 ? 20.115 -8.576 19.941 1.00 96.94 497 GLY A N 1
ATOM 3976 C CA . GLY A 1 497 ? 21.429 -8.368 19.329 1.00 96.94 497 GLY A CA 1
ATOM 3977 C C . GLY A 1 497 ? 22.340 -9.600 19.351 1.00 96.94 497 GLY A C 1
ATOM 3978 O O . GLY A 1 497 ? 23.532 -9.474 19.103 1.00 96.94 497 GLY A O 1
ATOM 3979 N N . GLN A 1 498 ? 21.810 -10.791 19.658 1.00 97.44 498 GLN A N 1
ATOM 3980 C CA . GLN A 1 498 ? 22.566 -12.051 19.573 1.00 97.44 498 GLN A CA 1
ATOM 3981 C C . GLN A 1 498 ? 22.813 -12.483 18.122 1.00 97.44 498 GLN A C 1
ATOM 3983 O O . GLN A 1 498 ? 23.694 -13.303 17.881 1.00 97.44 498 GLN A O 1
ATOM 3988 N N . ILE A 1 499 ? 22.001 -11.981 17.190 1.00 97.25 499 ILE A N 1
ATOM 3989 C CA . ILE A 1 499 ? 22.188 -12.124 15.748 1.00 97.25 499 ILE A CA 1
ATOM 3990 C C . ILE A 1 499 ? 22.264 -10.723 15.159 1.00 97.25 499 ILE A C 1
ATOM 3992 O O . ILE A 1 499 ? 21.341 -9.927 15.351 1.00 97.25 499 ILE A O 1
ATOM 3996 N N . THR A 1 500 ? 23.346 -10.438 14.439 1.00 96.50 500 THR A N 1
ATOM 3997 C CA . THR A 1 500 ? 23.576 -9.120 13.816 1.00 96.50 500 THR A CA 1
ATOM 3998 C C . THR A 1 500 ? 23.713 -9.186 12.300 1.00 96.50 500 THR A C 1
ATOM 4000 O O . THR A 1 500 ? 23.666 -8.151 11.634 1.00 96.50 500 THR A O 1
ATOM 4003 N N . ASN A 1 501 ? 23.798 -10.393 11.740 1.00 96.19 501 ASN A N 1
ATOM 4004 C CA . ASN A 1 501 ? 23.840 -10.642 10.306 1.00 96.19 501 ASN A CA 1
ATOM 4005 C C . ASN A 1 501 ? 22.828 -11.731 9.924 1.00 96.19 501 ASN A C 1
ATOM 4007 O O . ASN A 1 501 ? 22.673 -12.726 10.630 1.00 96.19 501 ASN A O 1
ATOM 4011 N N . TRP A 1 502 ? 22.137 -11.558 8.797 1.00 94.62 502 TRP A N 1
ATOM 4012 C CA . TRP A 1 502 ? 21.131 -12.509 8.321 1.00 94.62 502 TRP A CA 1
ATOM 4013 C C . TRP A 1 502 ? 21.685 -13.922 8.101 1.00 94.62 502 TRP A C 1
ATOM 4015 O O . TRP A 1 502 ? 20.983 -14.891 8.382 1.00 94.62 502 TRP A O 1
ATOM 4025 N N . LYS A 1 503 ? 22.947 -14.059 7.690 1.00 94.19 503 LYS A N 1
ATOM 4026 C CA . LYS A 1 503 ? 23.606 -15.356 7.486 1.00 94.19 503 LYS A CA 1
ATOM 4027 C C . LYS A 1 503 ? 23.842 -16.140 8.784 1.00 94.19 503 LYS A C 1
ATOM 4029 O O . LYS A 1 503 ? 23.898 -17.361 8.757 1.00 94.19 503 LYS A O 1
ATOM 4034 N N . GLU A 1 504 ? 23.919 -15.469 9.937 1.00 96.06 504 GLU A N 1
ATOM 4035 C CA . GLU A 1 504 ? 24.017 -16.134 11.252 1.00 96.06 504 GLU A CA 1
ATOM 4036 C C . GLU A 1 504 ? 22.702 -16.827 11.658 1.00 96.06 504 GLU A C 1
ATOM 4038 O O . GLU A 1 504 ? 22.682 -17.659 12.570 1.00 96.06 504 GLU A O 1
ATOM 4043 N N . LEU A 1 505 ? 21.587 -16.452 11.020 1.00 94.06 505 LEU A N 1
ATOM 4044 C CA . LEU A 1 505 ? 20.271 -17.028 11.273 1.00 94.06 505 LEU A CA 1
ATOM 4045 C C . LEU A 1 505 ? 20.062 -18.339 10.498 1.00 94.06 505 LEU A C 1
ATOM 4047 O O . LEU A 1 505 ? 19.498 -19.283 11.053 1.00 94.06 505 LEU A O 1
ATOM 4051 N N . ASP A 1 506 ? 20.489 -18.374 9.234 1.00 89.00 506 ASP A N 1
ATOM 4052 C CA . ASP A 1 506 ? 20.453 -19.526 8.323 1.00 89.00 506 ASP A CA 1
ATOM 4053 C C . ASP A 1 506 ? 21.469 -19.292 7.188 1.00 89.00 506 ASP A C 1
ATOM 4055 O O . ASP A 1 506 ? 21.478 -18.218 6.586 1.00 89.00 506 ASP A O 1
ATOM 4059 N N . ASP A 1 507 ? 22.282 -20.296 6.847 1.00 87.31 507 ASP A N 1
ATOM 4060 C CA . ASP A 1 507 ? 23.304 -20.202 5.790 1.00 87.31 507 ASP A CA 1
ATOM 4061 C C . ASP A 1 507 ? 22.730 -19.877 4.395 1.00 87.31 507 ASP A C 1
ATOM 4063 O O . ASP A 1 507 ? 23.468 -19.465 3.498 1.00 87.31 507 ASP A O 1
ATOM 4067 N N . LYS A 1 508 ? 21.419 -20.069 4.183 1.00 87.00 508 LYS A N 1
ATOM 4068 C CA . LYS A 1 508 ? 20.715 -19.715 2.936 1.00 87.00 508 LYS A CA 1
ATOM 4069 C C . LYS A 1 508 ? 20.385 -18.228 2.821 1.00 87.00 508 LYS A C 1
ATOM 4071 O O . LYS A 1 508 ? 19.969 -17.783 1.749 1.00 87.00 508 LYS A O 1
ATOM 4076 N N . LEU A 1 509 ? 20.492 -17.477 3.913 1.00 90.06 509 LEU A N 1
ATOM 4077 C CA . LEU A 1 509 ? 20.219 -16.047 3.932 1.00 90.06 509 LEU A CA 1
ATOM 4078 C C . LEU A 1 509 ? 21.434 -15.246 3.445 1.00 90.06 509 LEU A C 1
ATOM 4080 O O . LEU A 1 509 ? 22.571 -15.712 3.539 1.00 90.06 509 LEU A O 1
ATOM 4084 N N . PRO A 1 510 ? 21.212 -14.039 2.894 1.00 87.62 510 PRO A N 1
ATOM 4085 C CA . PRO A 1 510 ? 22.305 -13.209 2.412 1.00 87.62 510 PRO A CA 1
ATOM 4086 C C . PRO A 1 510 ? 23.235 -12.795 3.557 1.00 87.62 510 PRO A C 1
ATOM 4088 O O . PRO A 1 510 ? 22.789 -12.555 4.678 1.00 87.62 510 PRO A O 1
ATOM 4091 N N . ASP A 1 511 ? 24.522 -12.652 3.243 1.00 91.12 511 ASP A N 1
ATOM 4092 C CA . ASP A 1 511 ? 25.500 -12.030 4.135 1.00 91.12 511 ASP A CA 1
ATOM 4093 C C . ASP A 1 511 ? 25.241 -10.521 4.184 1.00 91.12 511 ASP A C 1
ATOM 4095 O O . ASP A 1 511 ? 25.708 -9.755 3.341 1.00 91.12 511 ASP A O 1
ATOM 4099 N N . LEU A 1 512 ? 24.363 -10.121 5.099 1.00 90.44 512 LEU A N 1
ATOM 4100 C CA . LEU A 1 512 ? 23.807 -8.780 5.146 1.00 90.44 512 LEU A CA 1
ATOM 4101 C C . LEU A 1 512 ? 23.561 -8.381 6.607 1.00 90.44 512 LEU A C 1
ATOM 4103 O O . LEU A 1 512 ? 22.887 -9.125 7.330 1.00 90.44 512 LEU A O 1
ATOM 4107 N N . PRO A 1 513 ? 24.044 -7.207 7.056 1.00 95.19 513 PRO A N 1
ATOM 4108 C CA . PRO A 1 513 ? 23.768 -6.718 8.401 1.00 95.19 513 PRO A CA 1
ATOM 4109 C C . PRO A 1 513 ? 22.267 -6.574 8.660 1.00 95.19 513 PRO A C 1
ATOM 4111 O O . PRO A 1 513 ? 21.510 -6.132 7.791 1.00 95.19 513 PRO A O 1
ATOM 4114 N N . VAL A 1 514 ? 21.830 -6.922 9.866 1.00 96.00 514 VAL A N 1
ATOM 4115 C CA . VAL A 1 514 ? 20.440 -6.770 10.304 1.00 96.00 514 VAL A CA 1
ATOM 4116 C C . VAL A 1 514 ? 20.210 -5.336 10.765 1.00 96.00 514 VAL A C 1
ATOM 4118 O O . VAL A 1 514 ? 20.922 -4.829 11.631 1.00 96.00 514 VAL A O 1
ATOM 4121 N N . LYS A 1 515 ? 19.162 -4.696 10.239 1.00 95.50 515 LYS A N 1
ATOM 4122 C CA . LYS A 1 515 ? 18.674 -3.402 10.735 1.00 95.50 515 LYS A CA 1
ATOM 4123 C C . LYS A 1 515 ? 17.301 -3.573 11.372 1.00 95.50 515 LYS A C 1
ATOM 4125 O O . LYS A 1 515 ? 16.369 -4.061 10.739 1.00 95.50 515 LYS A O 1
ATOM 4130 N N . LEU A 1 516 ? 17.180 -3.188 12.638 1.00 97.38 516 LEU A N 1
ATOM 4131 C CA . LEU A 1 516 ? 15.977 -3.409 13.439 1.00 97.38 516 LEU A CA 1
ATOM 4132 C C . LEU A 1 516 ? 15.113 -2.147 13.483 1.00 97.38 516 LEU A C 1
ATOM 4134 O O . LEU A 1 516 ? 15.615 -1.069 13.810 1.00 97.38 516 LEU A O 1
ATOM 4138 N N . TYR A 1 517 ? 13.812 -2.296 13.232 1.00 97.19 517 TYR A N 1
ATOM 4139 C CA . TYR A 1 517 ? 12.819 -1.228 13.387 1.00 97.19 517 TYR A CA 1
ATOM 4140 C C . TYR A 1 517 ? 11.790 -1.587 14.457 1.00 97.19 517 TYR A C 1
ATOM 4142 O O . TYR A 1 517 ? 11.353 -2.740 14.549 1.00 97.19 517 TYR A O 1
ATOM 4150 N N . ILE A 1 518 ? 11.378 -0.581 15.229 1.00 97.75 518 ILE A N 1
ATOM 4151 C CA . ILE A 1 518 ? 10.278 -0.669 16.194 1.00 97.75 518 ILE A CA 1
ATOM 4152 C C . ILE A 1 518 ? 9.304 0.511 16.033 1.00 97.75 518 ILE A C 1
ATOM 4154 O O . ILE A 1 518 ? 9.738 1.618 15.695 1.00 97.75 518 ILE A O 1
ATOM 4158 N N . PRO A 1 519 ? 8.002 0.294 16.290 1.00 96.62 519 PRO A N 1
ATOM 4159 C CA . PRO A 1 519 ? 6.972 1.321 16.188 1.00 96.62 519 PRO A CA 1
ATOM 4160 C C . PRO A 1 519 ? 7.062 2.341 17.335 1.00 96.62 519 PRO A C 1
ATOM 4162 O O . PRO A 1 519 ? 7.556 2.030 18.420 1.00 96.62 519 PRO A O 1
ATOM 4165 N N . ILE A 1 520 ? 6.543 3.557 17.125 1.00 94.38 520 ILE A N 1
ATOM 4166 C CA . ILE A 1 520 ? 6.500 4.611 18.163 1.00 94.38 520 ILE A CA 1
ATOM 4167 C C . ILE A 1 520 ? 5.477 4.319 19.272 1.00 94.38 520 ILE A C 1
ATOM 4169 O O . ILE A 1 520 ? 5.536 4.890 20.365 1.00 94.38 520 ILE A O 1
ATOM 4173 N N . GLU A 1 521 ? 4.526 3.431 18.999 1.00 93.56 521 GLU A N 1
ATOM 4174 C CA . GLU A 1 521 ? 3.466 3.016 19.901 1.00 93.56 521 GLU A CA 1
ATOM 4175 C C . GLU A 1 521 ? 4.018 2.164 21.048 1.00 93.56 521 GLU A C 1
ATOM 4177 O O . GLU A 1 521 ? 4.238 0.957 20.925 1.00 93.56 521 GLU A O 1
ATOM 4182 N N . LYS A 1 522 ? 4.207 2.796 22.211 1.00 92.69 522 LYS A N 1
ATOM 4183 C CA . LYS A 1 522 ? 4.781 2.149 23.401 1.00 92.69 522 LYS A CA 1
ATOM 4184 C C . LYS A 1 522 ? 4.057 0.866 23.816 1.00 92.69 522 LYS A C 1
ATOM 4186 O O . LYS A 1 522 ? 4.721 -0.072 24.243 1.00 92.69 522 LYS A O 1
ATOM 4191 N N . ALA A 1 523 ? 2.727 0.804 23.694 1.00 90.94 523 ALA A N 1
ATOM 4192 C CA . ALA A 1 523 ? 1.981 -0.398 24.064 1.00 90.94 523 ALA A CA 1
ATOM 4193 C C . ALA A 1 523 ? 2.259 -1.561 23.097 1.00 90.94 523 ALA A C 1
ATOM 4195 O O . ALA A 1 523 ? 2.339 -2.706 23.528 1.00 90.94 523 ALA A O 1
ATOM 4196 N N . VAL A 1 524 ? 2.495 -1.270 21.813 1.00 94.06 524 VAL A N 1
ATOM 4197 C CA . VAL A 1 524 ? 2.872 -2.271 20.803 1.00 94.06 524 VAL A CA 1
ATOM 4198 C C . VAL A 1 524 ? 4.268 -2.827 21.103 1.00 94.06 524 VAL A C 1
ATOM 4200 O O . VAL A 1 524 ? 4.458 -4.041 21.118 1.00 94.06 524 VAL A O 1
ATOM 4203 N N . VAL A 1 525 ? 5.234 -1.957 21.424 1.00 96.25 525 VAL A N 1
ATOM 4204 C CA . VAL A 1 525 ? 6.596 -2.370 21.818 1.00 96.25 525 VAL A CA 1
ATOM 4205 C C . VAL A 1 525 ? 6.582 -3.199 23.104 1.00 96.25 525 VAL A C 1
ATOM 4207 O O . VAL A 1 525 ? 7.227 -4.244 23.177 1.00 96.25 525 VAL A O 1
ATOM 4210 N N . GLN A 1 526 ? 5.818 -2.767 24.108 1.00 93.25 526 GLN A N 1
ATOM 4211 C CA . GLN A 1 526 ? 5.682 -3.487 25.372 1.00 93.25 526 GLN A CA 1
ATOM 4212 C C . GLN A 1 526 ? 5.042 -4.865 25.166 1.00 93.25 526 GLN A C 1
ATOM 4214 O O . GLN A 1 526 ? 5.539 -5.860 25.687 1.00 93.25 526 GLN A O 1
ATOM 4219 N N . ARG A 1 527 ? 3.996 -4.950 24.341 1.00 92.19 527 ARG A N 1
ATOM 4220 C CA . ARG A 1 527 ? 3.340 -6.217 24.018 1.00 92.19 527 ARG A CA 1
ATOM 4221 C C . ARG A 1 527 ? 4.269 -7.180 23.281 1.00 92.19 527 ARG A C 1
ATOM 4223 O O . ARG A 1 527 ? 4.304 -8.367 23.603 1.00 92.19 527 ARG A O 1
ATOM 4230 N N . PHE A 1 528 ? 5.047 -6.674 22.325 1.00 96.31 528 PHE A N 1
ATOM 4231 C CA . PHE A 1 528 ? 6.093 -7.458 21.672 1.00 96.31 528 PHE A CA 1
ATOM 4232 C C . PHE A 1 528 ? 7.096 -7.995 22.702 1.00 96.31 528 PHE A C 1
ATOM 4234 O O . PHE A 1 528 ? 7.387 -9.191 22.711 1.00 96.31 528 PHE A O 1
ATOM 4241 N N . LYS A 1 529 ? 7.555 -7.136 23.624 1.00 96.19 529 LYS A N 1
ATOM 4242 C CA . LYS A 1 529 ? 8.494 -7.508 24.689 1.00 96.19 529 LYS A CA 1
ATOM 4243 C C . LYS A 1 529 ? 7.943 -8.615 25.594 1.00 96.19 529 LYS A C 1
ATOM 4245 O O . LYS A 1 529 ? 8.653 -9.576 25.877 1.00 96.19 529 LYS A O 1
ATOM 4250 N N . GLU A 1 530 ? 6.685 -8.503 26.014 1.00 93.44 530 GLU A N 1
ATOM 4251 C CA . GLU A 1 530 ? 6.006 -9.484 26.873 1.00 93.44 530 GLU A CA 1
ATOM 4252 C C . GLU A 1 530 ? 5.890 -10.866 26.237 1.00 93.44 530 GLU A C 1
ATOM 4254 O O . GLU A 1 530 ? 6.015 -11.869 26.934 1.00 93.44 530 GLU A O 1
ATOM 4259 N N . ILE A 1 531 ? 5.647 -10.927 24.927 1.00 93.81 531 ILE A N 1
ATOM 4260 C CA . ILE A 1 531 ? 5.512 -12.196 24.208 1.00 93.81 531 ILE A CA 1
ATOM 4261 C C . ILE A 1 531 ? 6.891 -12.805 23.937 1.00 93.81 531 ILE A C 1
ATOM 4263 O O . ILE A 1 531 ? 7.110 -13.977 24.232 1.00 93.81 531 ILE A O 1
ATOM 4267 N N . ILE A 1 532 ? 7.831 -12.015 23.413 1.00 97.31 532 ILE A N 1
ATOM 4268 C CA . ILE A 1 532 ? 9.139 -12.509 22.956 1.00 97.31 532 ILE A CA 1
ATOM 4269 C C . ILE A 1 532 ? 10.080 -12.847 24.115 1.00 97.31 532 ILE A C 1
ATOM 4271 O O . ILE A 1 532 ? 10.825 -13.825 24.042 1.00 97.31 532 ILE A O 1
ATOM 4275 N N . PHE A 1 533 ? 10.053 -12.065 25.196 1.00 97.06 533 PHE A N 1
ATOM 4276 C CA . PHE A 1 533 ? 11.020 -12.184 26.289 1.00 97.06 533 PHE A CA 1
ATOM 4277 C C . PHE A 1 533 ? 10.413 -12.674 27.608 1.00 97.06 533 PHE A C 1
ATOM 4279 O O . PHE A 1 533 ? 11.066 -12.565 28.644 1.00 97.06 533 PHE A O 1
ATOM 4286 N N . LYS A 1 534 ? 9.198 -13.245 27.597 1.00 91.50 534 LYS A N 1
ATOM 4287 C CA . LYS A 1 534 ? 8.466 -13.685 28.804 1.00 91.50 534 LYS A CA 1
ATOM 4288 C C . LYS A 1 534 ? 9.330 -14.438 29.825 1.00 91.50 534 LYS A C 1
ATOM 4290 O O . LYS A 1 534 ? 9.205 -14.208 31.022 1.00 91.50 534 LYS A O 1
ATOM 4295 N N . ASN A 1 535 ? 10.203 -15.320 29.338 1.00 94.81 535 ASN A N 1
ATOM 4296 C CA . ASN A 1 535 ? 11.071 -16.176 30.152 1.00 94.81 535 ASN A CA 1
ATOM 4297 C C . ASN A 1 535 ? 12.567 -15.824 30.007 1.00 94.81 535 ASN A C 1
ATOM 4299 O O . ASN A 1 535 ? 13.423 -16.634 30.346 1.00 94.81 535 ASN A O 1
ATOM 4303 N N . TYR A 1 536 ? 12.882 -14.638 29.478 1.00 97.00 536 TYR A N 1
ATOM 4304 C CA . TYR A 1 536 ? 14.233 -14.217 29.091 1.00 97.00 536 TYR A CA 1
ATOM 4305 C C . TYR A 1 536 ? 14.524 -12.785 29.575 1.00 97.00 536 TYR A C 1
ATOM 4307 O O . TYR A 1 536 ? 14.663 -11.866 28.761 1.00 97.00 536 TYR A O 1
ATOM 4315 N N . PRO A 1 537 ? 14.571 -12.552 30.902 1.00 96.31 537 PRO A N 1
ATOM 4316 C CA . PRO A 1 537 ? 14.696 -11.207 31.466 1.00 96.31 537 PRO A CA 1
ATOM 4317 C C . PRO A 1 537 ? 16.005 -10.507 31.069 1.00 96.31 537 PRO A C 1
ATOM 4319 O O . PRO A 1 537 ? 15.992 -9.311 30.790 1.00 96.31 537 PRO A O 1
ATOM 4322 N N . LEU A 1 538 ? 17.114 -11.246 30.959 1.00 96.75 538 LEU A N 1
ATOM 4323 C CA . LEU A 1 538 ? 18.406 -10.682 30.551 1.00 96.75 538 LEU A CA 1
ATOM 4324 C C . LEU A 1 538 ? 18.375 -10.189 29.097 1.00 96.75 538 LEU A C 1
ATOM 4326 O O . LEU A 1 538 ? 18.877 -9.112 28.781 1.00 96.75 538 LEU A O 1
ATOM 4330 N N . GLU A 1 539 ? 17.757 -10.943 28.190 1.00 97.88 539 GLU A N 1
ATOM 4331 C CA . GLU A 1 539 ? 17.567 -10.506 26.809 1.00 97.88 539 GLU A CA 1
ATOM 4332 C C . GLU A 1 539 ? 16.547 -9.368 26.682 1.00 97.88 539 GLU A C 1
ATOM 4334 O O . GLU A 1 539 ? 16.731 -8.496 25.834 1.00 97.88 539 GLU A O 1
ATOM 4339 N N . ALA A 1 540 ? 15.525 -9.321 27.544 1.00 97.12 540 ALA A N 1
ATOM 4340 C CA . ALA A 1 540 ? 14.616 -8.176 27.640 1.00 97.12 540 ALA A CA 1
ATOM 4341 C C . ALA A 1 540 ? 15.338 -6.888 28.066 1.00 97.12 540 ALA A C 1
ATOM 4343 O O . ALA A 1 540 ? 14.999 -5.809 27.571 1.00 97.12 540 ALA A O 1
ATOM 4344 N N . GLU A 1 541 ? 16.306 -6.982 28.980 1.00 97.12 541 GLU A N 1
ATOM 4345 C CA . GLU A 1 541 ? 17.160 -5.855 29.367 1.00 97.12 541 GLU A CA 1
ATOM 4346 C C . GLU A 1 541 ? 18.051 -5.415 28.206 1.00 97.12 541 GLU A C 1
ATOM 4348 O O . GLU A 1 541 ? 18.110 -4.224 27.907 1.00 97.12 541 GLU A O 1
ATOM 4353 N N . ARG A 1 542 ? 18.671 -6.360 27.486 1.00 97.56 542 ARG A N 1
ATOM 4354 C CA . ARG A 1 542 ? 19.455 -6.046 26.278 1.00 97.56 542 ARG A CA 1
ATOM 4355 C C . ARG A 1 542 ? 18.615 -5.356 25.212 1.00 97.56 542 ARG A C 1
ATOM 4357 O O . ARG A 1 542 ? 19.045 -4.345 24.675 1.00 97.56 542 ARG A O 1
ATOM 4364 N N . PHE A 1 543 ? 17.406 -5.847 24.938 1.00 98.12 543 PHE A N 1
ATOM 4365 C CA . PHE A 1 543 ? 16.483 -5.193 24.008 1.00 98.12 543 PHE A CA 1
ATOM 4366 C C . PHE A 1 543 ? 16.236 -3.730 24.402 1.00 98.12 543 PHE A C 1
ATOM 4368 O O . PHE A 1 543 ? 16.327 -2.847 23.553 1.00 98.12 543 PHE A O 1
ATOM 4375 N N . GLN A 1 544 ? 16.010 -3.454 25.692 1.00 97.31 544 GLN A N 1
ATOM 4376 C CA . GLN A 1 544 ? 15.852 -2.083 26.180 1.00 97.31 544 GLN A CA 1
ATOM 4377 C C . GLN A 1 544 ? 17.128 -1.249 25.990 1.00 97.31 544 GLN A C 1
ATOM 4379 O O . GLN A 1 544 ? 17.054 -0.131 25.488 1.00 97.31 544 GLN A O 1
ATOM 4384 N N . GLN A 1 545 ? 18.298 -1.805 26.312 1.00 97.62 545 GLN A N 1
ATOM 4385 C CA . GLN A 1 545 ? 19.585 -1.130 26.118 1.00 97.62 545 GLN A CA 1
ATOM 4386 C C . GLN A 1 545 ? 19.827 -0.760 24.648 1.00 97.62 545 GLN A C 1
ATOM 4388 O O . GLN A 1 545 ? 20.274 0.348 24.367 1.00 97.62 545 GLN A O 1
ATOM 4393 N N . LEU A 1 546 ? 19.496 -1.647 23.704 1.00 97.75 546 LEU A N 1
ATOM 4394 C CA . LEU A 1 546 ? 19.645 -1.384 22.269 1.00 97.75 546 LEU A CA 1
ATOM 4395 C C . LEU A 1 546 ? 18.716 -0.260 21.775 1.00 97.75 546 LEU A C 1
ATOM 4397 O O . LEU A 1 546 ? 19.087 0.486 20.865 1.00 97.75 546 LEU A O 1
ATOM 4401 N N . ILE A 1 547 ? 17.527 -0.116 22.374 1.00 96.75 547 ILE A N 1
ATOM 4402 C CA . ILE A 1 547 ? 16.625 1.019 22.121 1.00 96.75 547 ILE A CA 1
ATOM 4403 C C . ILE A 1 547 ? 17.240 2.310 22.669 1.00 96.75 547 ILE A C 1
ATOM 4405 O O . ILE A 1 547 ? 17.329 3.301 21.944 1.00 96.75 547 ILE A O 1
ATOM 4409 N N . ASP A 1 548 ? 17.697 2.295 23.922 1.00 96.62 548 ASP A N 1
ATOM 4410 C CA . ASP A 1 548 ? 18.242 3.476 24.601 1.00 96.62 548 ASP A CA 1
ATOM 4411 C C . ASP A 1 548 ? 19.527 3.982 23.914 1.00 96.62 548 ASP A C 1
ATOM 4413 O O . ASP A 1 548 ? 19.746 5.189 23.786 1.00 96.62 548 ASP A O 1
ATOM 4417 N N . GLN A 1 549 ? 20.339 3.058 23.388 1.00 96.56 549 GLN A N 1
ATOM 4418 C CA . GLN A 1 549 ? 21.539 3.332 22.589 1.00 96.56 549 GLN A CA 1
ATOM 4419 C C . GLN A 1 549 ? 21.238 3.723 21.133 1.00 96.56 549 GLN A C 1
ATOM 4421 O O . GLN A 1 549 ? 22.162 4.051 20.391 1.00 96.56 549 GLN A O 1
ATOM 4426 N N . LYS A 1 550 ? 19.965 3.709 20.711 1.00 95.38 550 LYS A N 1
ATOM 4427 C CA . LYS A 1 550 ? 19.516 4.007 19.338 1.00 95.38 550 LYS A CA 1
ATOM 4428 C C . LYS A 1 550 ? 20.108 3.081 18.267 1.00 95.38 550 LYS A C 1
ATOM 4430 O O . LYS A 1 550 ? 20.206 3.468 17.105 1.00 95.38 550 LYS A O 1
ATOM 4435 N N . ILE A 1 551 ? 20.479 1.857 18.646 1.00 94.94 551 ILE A N 1
ATOM 4436 C CA . ILE A 1 551 ? 20.875 0.803 17.699 1.00 94.94 551 ILE A CA 1
ATOM 4437 C C . ILE A 1 551 ? 19.632 0.293 16.961 1.00 94.94 551 ILE A C 1
ATOM 4439 O O . ILE A 1 551 ? 19.662 0.050 15.756 1.00 94.94 551 ILE A O 1
ATOM 4443 N N . ILE A 1 552 ? 18.513 0.181 17.680 1.00 96.56 552 ILE A N 1
ATOM 4444 C CA . ILE A 1 552 ? 17.204 -0.110 17.098 1.00 96.56 552 ILE A CA 1
ATOM 4445 C C . ILE A 1 552 ? 16.553 1.203 16.651 1.00 96.56 552 ILE A C 1
ATOM 4447 O O . ILE A 1 552 ? 16.453 2.161 17.419 1.00 96.56 552 ILE A O 1
ATOM 4451 N N . THR A 1 553 ? 16.072 1.242 15.408 1.00 94.88 553 THR A N 1
ATOM 4452 C CA . THR A 1 553 ? 15.434 2.429 14.832 1.00 94.88 553 THR A CA 1
ATOM 4453 C C . THR A 1 553 ? 13.984 2.542 15.304 1.00 94.88 553 THR A C 1
ATOM 4455 O O . THR A 1 553 ? 13.134 1.731 14.937 1.00 94.88 553 THR A O 1
ATOM 4458 N N . LEU A 1 554 ? 13.688 3.576 16.093 1.00 95.31 554 LEU A N 1
ATOM 4459 C CA . LEU A 1 554 ? 12.329 3.939 16.500 1.00 95.31 554 LEU A CA 1
ATOM 4460 C C . LEU A 1 554 ? 11.671 4.817 15.427 1.00 95.31 554 LEU A C 1
ATOM 4462 O O . LEU A 1 554 ? 12.133 5.932 15.179 1.00 95.31 554 LEU A O 1
ATOM 4466 N N . GLN A 1 555 ? 10.594 4.340 14.801 1.00 91.31 555 GLN A N 1
ATOM 4467 C CA . GLN A 1 555 ? 9.931 5.055 13.707 1.00 91.31 555 GLN A CA 1
ATOM 4468 C C . GLN A 1 555 ? 8.453 4.660 13.573 1.00 91.31 555 GLN A C 1
ATOM 4470 O O . GLN A 1 555 ? 8.054 3.554 13.920 1.00 91.31 555 GLN A O 1
ATOM 4475 N N . GLU A 1 556 ? 7.614 5.563 13.059 1.00 87.69 556 GLU A N 1
ATOM 4476 C CA . GLU A 1 556 ? 6.239 5.214 12.685 1.00 87.69 556 GLU A CA 1
ATOM 4477 C C . GLU A 1 556 ? 6.229 4.109 11.627 1.00 87.69 556 GLU A C 1
ATOM 4479 O O . GLU A 1 556 ? 6.915 4.228 10.609 1.00 87.69 556 GLU A O 1
ATOM 4484 N N . THR A 1 557 ? 5.384 3.087 11.816 1.00 88.50 557 THR A N 1
ATOM 4485 C CA . THR A 1 557 ? 5.287 1.941 10.899 1.00 88.50 557 THR A CA 1
ATOM 4486 C C . THR A 1 557 ? 5.133 2.386 9.445 1.00 88.50 557 THR A C 1
ATOM 4488 O O . THR A 1 557 ? 5.884 1.937 8.592 1.00 88.50 557 THR A O 1
ATOM 4491 N N . ILE A 1 558 ? 4.240 3.335 9.148 1.00 82.31 558 ILE A N 1
ATOM 4492 C CA . ILE A 1 558 ? 4.022 3.817 7.774 1.00 82.31 558 ILE A CA 1
ATOM 4493 C C . ILE A 1 558 ? 5.288 4.433 7.157 1.00 82.31 558 ILE A C 1
ATOM 4495 O O . ILE A 1 558 ? 5.546 4.226 5.973 1.00 82.31 558 ILE A O 1
ATOM 4499 N N . ASN A 1 559 ? 6.105 5.141 7.939 1.00 80.44 559 ASN A N 1
ATOM 4500 C CA . ASN A 1 559 ? 7.353 5.722 7.439 1.00 80.44 559 ASN A CA 1
ATOM 4501 C C . ASN A 1 559 ? 8.420 4.636 7.237 1.00 80.44 559 ASN A C 1
ATOM 4503 O O . ASN A 1 559 ? 9.112 4.644 6.221 1.00 80.44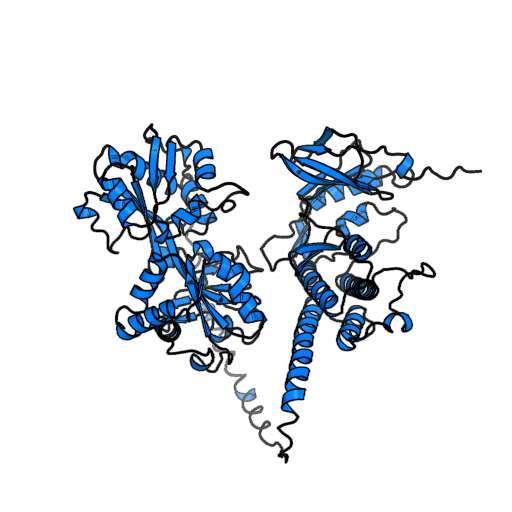 559 ASN A O 1
ATOM 4507 N N . THR A 1 560 ? 8.491 3.643 8.133 1.00 85.88 560 THR A N 1
ATOM 4508 C CA . THR A 1 560 ? 9.335 2.456 7.928 1.00 85.88 560 THR A CA 1
ATOM 4509 C C . THR A 1 560 ? 9.005 1.770 6.604 1.00 85.88 560 THR A C 1
ATOM 4511 O O . THR A 1 560 ? 9.918 1.454 5.841 1.00 85.88 560 THR A O 1
ATOM 4514 N N . LEU A 1 561 ? 7.712 1.603 6.306 1.00 81.69 561 LEU A N 1
ATOM 4515 C CA . LEU A 1 561 ? 7.228 0.963 5.085 1.00 81.69 561 LEU A CA 1
ATOM 4516 C C . LEU A 1 561 ? 7.459 1.816 3.828 1.00 81.69 561 LEU A C 1
ATOM 4518 O O . LEU A 1 561 ? 7.806 1.261 2.792 1.00 81.69 561 LEU A O 1
ATOM 4522 N N . ARG A 1 562 ? 7.275 3.140 3.877 1.00 68.88 562 ARG A N 1
ATOM 4523 C CA . ARG A 1 562 ? 7.341 3.998 2.677 1.00 68.88 562 ARG A CA 1
ATOM 4524 C C . ARG A 1 562 ? 8.752 4.344 2.215 1.00 68.88 562 ARG A C 1
ATOM 4526 O O . ARG A 1 562 ? 8.961 4.449 1.013 1.00 68.88 562 ARG A O 1
ATOM 4533 N N . SER A 1 563 ? 9.689 4.576 3.132 1.00 60.38 563 SER A N 1
ATOM 4534 C CA . SER A 1 563 ? 10.960 5.232 2.778 1.00 60.38 563 SER A CA 1
ATOM 4535 C C . SER A 1 563 ? 12.216 4.521 3.257 1.00 60.38 563 SER A C 1
ATOM 4537 O O . SER A 1 563 ? 13.284 4.789 2.720 1.00 60.38 563 SER A O 1
ATOM 4539 N N . ASN A 1 564 ? 12.127 3.637 4.253 1.00 68.25 564 ASN A N 1
ATOM 4540 C CA . ASN A 1 564 ? 13.325 3.153 4.937 1.00 68.25 564 ASN A CA 1
ATOM 4541 C C . ASN A 1 564 ? 13.614 1.699 4.593 1.00 68.25 564 ASN A C 1
ATOM 4543 O O . ASN A 1 564 ? 14.625 1.415 3.967 1.00 68.25 564 ASN A O 1
ATOM 4547 N N . ILE A 1 565 ? 12.711 0.781 4.944 1.00 78.31 565 ILE A N 1
ATOM 4548 C CA . ILE A 1 565 ? 13.043 -0.646 4.944 1.00 78.31 565 ILE A CA 1
ATOM 4549 C C . ILE A 1 565 ? 13.359 -1.187 3.544 1.00 78.31 565 ILE A C 1
ATOM 4551 O O . ILE A 1 565 ? 14.272 -1.996 3.388 1.00 78.31 565 ILE A O 1
ATOM 4555 N N . LEU A 1 566 ? 12.639 -0.708 2.522 1.00 71.44 566 LEU A N 1
ATOM 4556 C CA . LEU A 1 566 ? 12.882 -1.115 1.144 1.00 71.44 566 LEU A CA 1
ATOM 4557 C C . LEU A 1 566 ? 14.095 -0.404 0.541 1.00 71.44 566 LEU A C 1
ATOM 4559 O O . LEU A 1 566 ? 14.921 -1.062 -0.078 1.00 71.44 566 LEU A O 1
ATOM 4563 N N . ALA A 1 567 ? 14.249 0.902 0.769 1.00 68.62 567 ALA A N 1
ATOM 4564 C CA . ALA A 1 567 ? 15.399 1.657 0.271 1.00 68.62 567 ALA A CA 1
ATOM 4565 C C . ALA A 1 567 ? 16.722 1.138 0.863 1.00 68.62 567 ALA A C 1
ATOM 4567 O O . ALA A 1 567 ? 17.701 0.956 0.144 1.00 68.62 567 ALA A O 1
ATOM 4568 N N . ASP A 1 568 ? 16.739 0.840 2.164 1.00 69.75 568 ASP A N 1
ATOM 4569 C CA . ASP A 1 568 ? 17.871 0.229 2.862 1.00 69.75 568 ASP A CA 1
ATOM 4570 C C . ASP A 1 568 ? 18.281 -1.114 2.219 1.00 69.75 568 ASP A C 1
ATOM 4572 O O . ASP A 1 568 ? 19.470 -1.387 2.023 1.00 69.75 568 ASP A O 1
ATOM 4576 N N . PHE A 1 569 ? 17.287 -1.916 1.820 1.00 70.38 569 PHE A N 1
ATOM 4577 C CA . PHE A 1 569 ? 17.490 -3.193 1.141 1.00 70.38 569 PHE A CA 1
ATOM 4578 C C . PHE A 1 569 ? 17.916 -3.044 -0.330 1.00 70.38 569 PHE A C 1
ATOM 4580 O O . PHE A 1 569 ? 18.772 -3.793 -0.807 1.00 70.38 569 PHE A O 1
ATOM 4587 N N . GLU A 1 570 ? 17.349 -2.087 -1.066 1.00 68.44 570 GLU A N 1
ATOM 4588 C CA . GLU A 1 570 ? 17.703 -1.805 -2.464 1.00 68.44 570 GLU A CA 1
ATOM 4589 C C . GLU A 1 570 ? 19.136 -1.284 -2.596 1.00 68.44 570 GLU A C 1
ATOM 4591 O O . GLU A 1 570 ? 19.859 -1.725 -3.488 1.00 68.44 570 GLU A O 1
ATOM 4596 N N . ASN A 1 571 ? 19.586 -0.473 -1.636 1.00 69.38 571 ASN A N 1
ATOM 4597 C CA . ASN A 1 571 ? 20.972 -0.011 -1.532 1.00 69.38 571 ASN A CA 1
ATOM 4598 C C . ASN A 1 571 ? 21.950 -1.112 -1.074 1.00 69.38 571 ASN A C 1
ATOM 4600 O O . ASN A 1 571 ? 23.150 -0.864 -0.988 1.00 69.38 571 ASN A O 1
ATOM 4604 N N . ARG A 1 572 ? 21.453 -2.318 -0.749 1.00 67.25 572 ARG A N 1
ATOM 4605 C CA . ARG A 1 572 ? 22.222 -3.497 -0.299 1.00 67.25 572 ARG A CA 1
ATOM 4606 C C . ARG A 1 572 ? 23.150 -3.251 0.895 1.00 67.25 572 ARG A C 1
ATOM 4608 O O . ARG A 1 572 ? 24.113 -3.986 1.085 1.00 67.25 572 ARG A O 1
ATOM 4615 N N . GLN A 1 573 ? 22.863 -2.245 1.715 1.00 72.31 573 GLN A N 1
ATOM 4616 C CA . GLN A 1 573 ? 23.690 -1.938 2.884 1.00 72.31 573 GLN A CA 1
ATOM 4617 C C . GLN A 1 573 ? 23.303 -2.783 4.098 1.00 72.31 573 GLN A C 1
ATOM 4619 O O . GLN A 1 573 ? 24.148 -3.113 4.924 1.00 72.31 573 GLN A O 1
ATOM 4624 N N . ASN A 1 574 ? 22.017 -3.107 4.229 1.00 84.19 574 ASN A N 1
ATOM 4625 C CA . ASN A 1 574 ? 21.482 -3.895 5.330 1.00 84.19 574 ASN A CA 1
ATOM 4626 C C . ASN A 1 574 ? 20.139 -4.532 4.932 1.00 84.19 574 ASN A C 1
ATOM 4628 O O . ASN A 1 574 ? 19.521 -4.164 3.932 1.00 84.19 574 ASN A O 1
ATOM 4632 N N . GLY A 1 575 ? 19.702 -5.519 5.709 1.00 89.25 575 GLY A N 1
ATOM 4633 C CA . GLY A 1 575 ? 18.410 -6.171 5.570 1.00 89.25 575 GLY A CA 1
ATOM 4634 C C . GLY A 1 575 ? 17.547 -5.810 6.762 1.00 89.25 575 GLY A C 1
ATOM 4635 O O . GLY A 1 575 ? 17.826 -6.231 7.888 1.00 89.25 575 GLY A O 1
ATOM 4636 N N . GLY A 1 576 ? 16.514 -5.012 6.526 1.00 92.44 576 GLY A N 1
ATOM 4637 C CA . GLY A 1 576 ? 15.626 -4.583 7.592 1.00 92.44 576 GLY A CA 1
ATOM 4638 C C . GLY A 1 576 ? 14.718 -5.702 8.108 1.00 92.44 576 GLY A C 1
ATOM 4639 O O . GLY A 1 576 ? 14.257 -6.545 7.344 1.00 92.44 576 GLY A O 1
ATOM 4640 N N . ILE A 1 577 ? 14.396 -5.677 9.396 1.00 96.69 577 ILE A N 1
ATOM 4641 C CA . ILE A 1 577 ? 13.244 -6.380 9.970 1.00 96.69 577 ILE A CA 1
ATOM 4642 C C . ILE A 1 577 ? 12.539 -5.439 10.940 1.00 96.69 577 ILE A C 1
ATOM 4644 O O . ILE A 1 577 ? 13.173 -4.739 11.734 1.00 96.69 577 ILE A O 1
ATOM 4648 N N . GLY A 1 578 ? 11.217 -5.383 10.838 1.00 97.00 578 GLY A N 1
ATOM 4649 C CA . GLY A 1 578 ? 10.385 -4.527 11.666 1.00 97.00 578 GLY A CA 1
ATOM 4650 C C . GLY A 1 578 ? 9.143 -5.246 12.156 1.00 97.00 578 GLY A C 1
ATOM 4651 O O . GLY A 1 578 ? 8.780 -6.317 11.666 1.00 97.00 578 GLY A O 1
ATOM 4652 N N . PHE A 1 579 ? 8.467 -4.618 13.111 1.00 98.12 579 PHE A N 1
ATOM 4653 C CA . PHE A 1 579 ? 7.115 -4.997 13.483 1.00 98.12 579 PHE A CA 1
ATOM 4654 C C . PHE A 1 579 ? 6.205 -3.784 13.630 1.00 98.12 579 PHE A C 1
ATOM 4656 O O . PHE A 1 579 ? 6.654 -2.659 13.849 1.00 98.12 579 PHE A O 1
ATOM 4663 N N . GLY A 1 580 ? 4.905 -4.008 13.486 1.00 96.25 580 GLY A N 1
ATOM 4664 C CA . GLY A 1 580 ? 3.895 -2.960 13.570 1.00 96.25 580 GLY A CA 1
ATOM 4665 C C . GLY A 1 580 ? 2.487 -3.534 13.531 1.00 96.25 580 GLY A C 1
ATOM 4666 O O . GLY A 1 580 ? 2.307 -4.744 13.423 1.00 96.25 580 GLY A O 1
ATOM 4667 N N . LEU A 1 581 ? 1.490 -2.661 13.635 1.00 95.00 581 LEU A N 1
ATOM 4668 C CA . LEU A 1 581 ? 0.081 -3.056 13.589 1.00 95.00 581 LEU A CA 1
ATOM 4669 C C . LEU A 1 581 ? -0.301 -3.547 12.189 1.00 95.00 581 LEU A C 1
ATOM 4671 O O . LEU A 1 581 ? 0.037 -2.896 11.194 1.00 95.00 581 LEU A O 1
ATOM 4675 N N . LEU A 1 582 ? -1.036 -4.658 12.105 1.00 94.19 582 LEU A N 1
ATOM 4676 C CA . LEU A 1 582 ? -1.516 -5.211 10.839 1.00 94.19 582 LEU A CA 1
ATOM 4677 C C . LEU A 1 582 ? -2.330 -4.174 10.063 1.00 94.19 582 LEU A C 1
ATOM 4679 O O . LEU A 1 582 ? -2.116 -4.033 8.863 1.00 94.19 582 LEU A O 1
ATOM 4683 N N . SER A 1 583 ? -3.169 -3.387 10.740 1.00 90.25 583 SER A N 1
ATOM 4684 C CA . SER A 1 583 ? -3.962 -2.321 10.110 1.00 90.25 583 SER A CA 1
ATOM 4685 C C . SER A 1 583 ? -3.124 -1.278 9.347 1.00 90.25 583 SER A C 1
ATOM 4687 O O . SER A 1 583 ? -3.643 -0.580 8.481 1.00 90.25 583 SER A O 1
ATOM 4689 N N . LYS A 1 584 ? -1.827 -1.150 9.665 1.00 90.44 584 LYS A N 1
ATOM 4690 C CA . LYS A 1 584 ? -0.880 -0.240 8.997 1.00 90.44 584 LYS A CA 1
ATOM 4691 C C . LYS A 1 584 ? -0.020 -0.938 7.941 1.00 90.44 584 LYS A C 1
ATOM 4693 O O . LYS A 1 584 ? 0.502 -0.273 7.052 1.00 90.44 584 LYS A O 1
ATOM 4698 N N . VAL A 1 585 ? 0.158 -2.254 8.057 1.00 90.00 585 VAL A N 1
ATOM 4699 C CA . VAL A 1 585 ? 1.013 -3.076 7.179 1.00 90.00 585 VAL A CA 1
ATOM 4700 C C . VAL A 1 585 ? 0.211 -3.722 6.049 1.00 90.00 585 VAL A C 1
ATOM 4702 O O . VAL A 1 585 ? 0.733 -3.943 4.957 1.00 90.00 585 VAL A O 1
ATOM 4705 N N . TYR A 1 586 ? -1.067 -4.010 6.277 1.00 85.75 586 TYR A N 1
ATOM 4706 C CA . TYR A 1 586 ? -1.950 -4.584 5.274 1.00 85.75 586 TYR A CA 1
ATOM 4707 C C . TYR A 1 586 ? -2.023 -3.685 4.026 1.00 85.75 586 TYR A C 1
ATOM 4709 O O . TYR A 1 586 ? -2.043 -2.456 4.114 1.00 85.75 586 TYR A O 1
ATOM 4717 N N . ASN A 1 587 ? -2.025 -4.313 2.846 1.00 76.06 587 ASN A N 1
ATOM 4718 C CA . ASN A 1 587 ? -1.979 -3.664 1.527 1.00 76.06 587 ASN A CA 1
ATOM 4719 C C . ASN A 1 587 ? -0.738 -2.795 1.227 1.00 76.06 587 ASN A C 1
ATOM 4721 O O . ASN A 1 587 ? -0.743 -2.060 0.229 1.00 76.06 587 ASN A O 1
ATOM 4725 N N . GLN A 1 588 ? 0.333 -2.890 2.022 1.00 79.00 588 GLN A N 1
ATOM 4726 C CA . GLN A 1 588 ? 1.607 -2.222 1.739 1.00 79.00 588 GLN A CA 1
ATOM 4727 C C . GLN A 1 588 ? 2.500 -3.092 0.844 1.00 79.00 588 GLN A C 1
ATOM 4729 O O . GLN A 1 588 ? 2.594 -4.299 1.031 1.00 79.00 588 GLN A O 1
ATOM 4734 N N . CYS A 1 589 ? 3.138 -2.462 -0.145 1.00 73.75 589 CYS A N 1
ATOM 4735 C CA . CYS A 1 589 ? 3.902 -3.136 -1.204 1.00 73.75 589 CYS A CA 1
ATOM 4736 C C . CYS A 1 589 ? 5.376 -3.377 -0.866 1.00 73.75 589 CYS A C 1
ATOM 4738 O O . CYS A 1 589 ? 6.048 -4.121 -1.561 1.00 73.75 589 CYS A O 1
ATOM 4740 N N . SER A 1 590 ? 5.910 -2.688 0.136 1.00 78.81 590 SER A N 1
ATOM 4741 C CA . SER A 1 590 ? 7.352 -2.633 0.387 1.00 78.81 590 SER A CA 1
ATOM 4742 C C . SER A 1 590 ? 7.875 -3.758 1.273 1.00 78.81 590 SER A C 1
ATOM 4744 O O . SER A 1 590 ? 9.085 -3.850 1.501 1.00 78.81 590 SER A O 1
ATOM 4746 N N . VAL A 1 591 ? 6.979 -4.584 1.819 1.00 89.75 591 VAL A N 1
ATOM 4747 C CA . VAL A 1 591 ? 7.314 -5.600 2.813 1.00 89.75 591 VAL A CA 1
ATOM 4748 C C . VAL A 1 591 ? 6.492 -6.872 2.661 1.00 89.75 591 VAL A C 1
ATOM 4750 O O . VAL A 1 591 ? 5.368 -6.857 2.166 1.00 89.75 591 VAL A O 1
ATOM 4753 N N . TYR A 1 592 ? 7.057 -7.969 3.154 1.00 93.19 592 TYR A N 1
ATOM 4754 C CA . TYR A 1 592 ? 6.399 -9.260 3.285 1.00 93.19 592 TYR A CA 1
ATOM 4755 C C . TYR A 1 592 ? 6.112 -9.550 4.766 1.00 93.19 592 TYR A C 1
ATOM 4757 O O . TYR A 1 592 ? 7.063 -9.614 5.556 1.00 93.19 592 TYR A O 1
ATOM 4765 N N . PRO A 1 593 ? 4.840 -9.740 5.163 1.00 95.62 593 PRO A N 1
ATOM 4766 C CA . PRO A 1 593 ? 4.479 -10.203 6.501 1.00 95.62 593 PRO A CA 1
ATOM 4767 C C . PRO A 1 593 ? 4.870 -11.670 6.711 1.00 95.62 593 PRO A C 1
ATOM 4769 O O . PRO A 1 593 ? 4.436 -12.562 5.983 1.00 95.62 593 PRO A O 1
ATOM 4772 N N . LEU A 1 594 ? 5.705 -11.925 7.713 1.00 97.69 594 LEU A N 1
ATOM 4773 C CA . LEU A 1 594 ? 6.186 -13.265 8.035 1.00 97.69 594 LEU A CA 1
ATOM 4774 C C . LEU A 1 594 ? 5.155 -14.034 8.863 1.00 97.69 594 LEU A C 1
ATOM 4776 O O . LEU A 1 594 ? 4.451 -13.465 9.697 1.00 97.69 594 LEU A O 1
ATOM 4780 N N . SER A 1 595 ? 5.117 -15.351 8.672 1.00 98.06 595 SER A N 1
ATOM 4781 C CA . SER A 1 595 ? 4.461 -16.266 9.608 1.00 98.06 595 SER A CA 1
ATOM 4782 C C . SER A 1 595 ? 5.242 -16.312 10.914 1.00 98.06 595 SER A C 1
ATOM 4784 O O . SER A 1 595 ? 6.474 -16.360 10.880 1.00 98.06 595 SER A O 1
ATOM 4786 N N . VAL A 1 596 ? 4.547 -16.325 12.054 1.00 98.06 596 VAL A N 1
ATOM 4787 C CA . VAL A 1 596 ? 5.196 -16.257 13.370 1.00 98.06 596 VAL A CA 1
ATOM 4788 C C . VAL A 1 596 ? 4.607 -17.257 14.349 1.00 98.06 596 VAL A C 1
ATOM 4790 O O . VAL A 1 596 ? 3.395 -17.451 14.403 1.00 98.06 596 VAL A O 1
ATOM 4793 N N . GLY A 1 597 ? 5.466 -17.886 15.146 1.00 96.38 597 GLY A N 1
ATOM 4794 C CA . GLY A 1 597 ? 5.074 -18.825 16.192 1.00 96.38 597 GLY A CA 1
ATOM 4795 C C . GLY A 1 597 ? 6.260 -19.616 16.721 1.00 96.38 597 GLY A C 1
ATOM 4796 O O . GLY A 1 597 ? 7.419 -19.262 16.494 1.00 96.38 597 GLY A O 1
ATOM 4797 N N . GLU A 1 598 ? 5.971 -20.692 17.443 1.00 95.31 598 GLU A N 1
ATOM 4798 C CA . GLU A 1 598 ? 6.996 -21.683 17.769 1.00 95.31 598 GLU A CA 1
ATOM 4799 C C . GLU A 1 598 ? 7.507 -22.348 16.490 1.00 95.31 598 GLU A C 1
ATOM 4801 O O . GLU A 1 598 ? 6.766 -22.463 15.511 1.00 95.31 598 GLU A O 1
ATOM 4806 N N . LYS A 1 599 ? 8.761 -22.809 16.497 1.00 93.75 599 LYS A N 1
ATOM 4807 C CA . LYS A 1 599 ? 9.375 -23.423 15.314 1.00 93.75 599 LYS A CA 1
ATOM 4808 C C . LYS A 1 599 ? 8.529 -24.601 14.805 1.00 93.75 599 LYS A C 1
ATOM 4810 O O . LYS A 1 599 ? 8.309 -25.566 15.535 1.00 93.75 599 LYS A O 1
ATOM 4815 N N . GLY A 1 600 ? 8.071 -24.530 13.555 1.00 93.38 600 GLY A N 1
ATOM 4816 C CA . GLY A 1 600 ? 7.191 -25.528 12.928 1.00 93.38 600 GLY A CA 1
ATOM 4817 C C . GLY A 1 600 ? 5.697 -25.379 13.247 1.00 93.38 600 GLY A C 1
ATOM 4818 O O . GLY A 1 600 ? 4.901 -26.212 12.814 1.00 93.38 600 GLY A O 1
ATOM 4819 N N . LYS A 1 601 ? 5.311 -24.348 14.004 1.00 95.94 601 LYS A N 1
ATOM 4820 C CA . LYS A 1 601 ? 3.925 -23.966 14.323 1.00 95.94 601 LYS A CA 1
ATOM 4821 C C . LYS A 1 601 ? 3.695 -22.474 14.064 1.00 95.94 601 LYS A C 1
ATOM 4823 O O . LYS A 1 601 ? 2.892 -21.837 14.744 1.00 95.94 601 LYS A O 1
ATOM 4828 N N . GLU A 1 602 ? 4.447 -21.896 13.134 1.00 97.06 602 GLU A N 1
ATOM 4829 C CA . GLU A 1 602 ? 4.291 -20.506 12.737 1.00 97.06 602 GLU A CA 1
ATOM 4830 C C . GLU A 1 602 ? 2.940 -20.301 12.050 1.00 97.06 602 GLU A C 1
ATOM 4832 O O . GLU A 1 602 ? 2.536 -21.096 11.204 1.00 97.06 602 GLU A O 1
ATOM 4837 N N . VAL A 1 603 ? 2.248 -19.223 12.408 1.00 97.56 603 VAL A N 1
ATOM 4838 C CA . VAL A 1 603 ? 0.933 -18.886 11.863 1.00 97.56 603 VAL A CA 1
ATOM 4839 C C . VAL A 1 603 ? 1.069 -17.658 10.978 1.00 97.56 603 VAL A C 1
ATOM 4841 O O . VAL A 1 603 ? 1.630 -16.641 11.394 1.00 97.56 603 VAL A O 1
ATOM 4844 N N . GLN A 1 604 ? 0.565 -17.750 9.753 1.00 97.06 604 GLN A N 1
ATOM 4845 C CA . GLN A 1 604 ? 0.612 -16.666 8.785 1.00 97.06 604 GLN A CA 1
ATOM 4846 C C . GLN A 1 604 ? -0.494 -15.623 9.066 1.00 97.06 604 GLN A C 1
ATOM 4848 O O . GLN A 1 604 ? -1.677 -15.984 9.121 1.00 97.06 604 GLN A O 1
ATOM 4853 N N . PRO A 1 605 ? -0.155 -14.324 9.216 1.00 96.06 605 PRO A N 1
ATOM 4854 C CA . PRO A 1 605 ? -1.152 -13.273 9.426 1.00 96.06 605 PRO A CA 1
ATOM 4855 C C . PRO A 1 605 ? -2.041 -12.972 8.209 1.00 96.06 605 PRO A C 1
ATOM 4857 O O . PRO A 1 605 ? -3.130 -12.425 8.393 1.00 96.06 605 PRO A O 1
ATOM 4860 N N . LEU A 1 606 ? -1.614 -13.311 6.987 1.00 93.75 606 LEU A N 1
ATOM 4861 C CA . LEU A 1 606 ? -2.373 -13.091 5.749 1.00 93.75 606 LEU A CA 1
ATOM 4862 C C . LEU A 1 606 ? -2.642 -14.397 4.990 1.00 93.75 606 LEU A C 1
ATOM 4864 O O . LEU A 1 606 ? -1.731 -15.155 4.689 1.00 93.75 606 LEU A O 1
ATOM 4868 N N . VAL A 1 607 ? -3.881 -14.626 4.576 1.00 92.88 607 VAL A N 1
ATOM 4869 C CA . VAL A 1 607 ? -4.246 -15.787 3.750 1.00 92.88 607 VAL A CA 1
ATOM 4870 C C . VAL A 1 607 ? -4.736 -15.337 2.391 1.00 92.88 607 VAL A C 1
ATOM 4872 O O . VAL A 1 607 ? -5.333 -14.271 2.246 1.00 92.88 607 VAL A O 1
ATOM 4875 N N . GLN A 1 608 ? -4.513 -16.166 1.387 1.00 87.56 608 GLN A N 1
ATOM 4876 C CA . GLN A 1 608 ? -5.122 -16.026 0.078 1.00 87.56 608 GLN A CA 1
ATOM 4877 C C . GLN A 1 608 ? -6.647 -16.222 0.166 1.00 87.56 608 GLN A C 1
ATOM 4879 O O . GLN A 1 608 ? -7.203 -16.699 1.160 1.00 87.56 608 GLN A O 1
ATOM 4884 N N . ASN A 1 609 ? -7.369 -15.860 -0.892 1.00 80.88 609 ASN A N 1
ATOM 4885 C CA . ASN A 1 609 ? -8.829 -15.973 -0.928 1.00 80.88 609 ASN A CA 1
ATOM 4886 C C . ASN A 1 609 ? -9.336 -17.419 -0.804 1.00 80.88 609 ASN A C 1
ATOM 4888 O O . ASN A 1 609 ? -10.450 -17.615 -0.320 1.00 80.88 609 ASN A O 1
ATOM 4892 N N . ASN A 1 610 ? -8.523 -18.403 -1.198 1.00 79.88 610 ASN A N 1
ATOM 4893 C CA . ASN A 1 610 ? -8.788 -19.834 -1.016 1.00 79.88 610 ASN A CA 1
ATOM 4894 C C . ASN A 1 610 ? -8.534 -20.326 0.427 1.00 79.88 610 ASN A C 1
ATOM 4896 O O . ASN A 1 610 ? -8.827 -21.478 0.721 1.00 79.88 610 ASN A O 1
ATOM 4900 N N . GLY A 1 611 ? -8.024 -19.467 1.317 1.00 83.12 611 GLY A N 1
ATOM 4901 C CA . GLY A 1 611 ? -7.727 -19.786 2.714 1.00 83.12 611 GLY A CA 1
ATOM 4902 C C . GLY A 1 611 ? -6.314 -20.312 2.969 1.00 83.12 611 GLY A C 1
ATOM 4903 O O . GLY A 1 611 ? -5.960 -20.499 4.127 1.00 83.12 611 GLY A O 1
ATOM 4904 N N . GLU A 1 612 ? -5.500 -20.519 1.933 1.00 90.25 612 GLU A N 1
ATOM 4905 C CA . GLU A 1 612 ? -4.105 -20.935 2.097 1.00 90.25 612 GLU A CA 1
ATOM 4906 C C . GLU A 1 612 ? -3.221 -19.765 2.539 1.00 90.25 612 GLU A C 1
ATOM 4908 O O . GLU A 1 612 ? -3.479 -18.608 2.198 1.00 90.25 612 GLU A O 1
ATOM 4913 N N . ASP A 1 613 ? -2.138 -20.066 3.250 1.00 94.19 613 ASP A N 1
ATOM 4914 C CA . ASP A 1 613 ? -1.134 -19.071 3.618 1.00 94.19 613 ASP A CA 1
ATOM 4915 C C . ASP A 1 613 ? -0.565 -18.372 2.372 1.00 94.19 613 ASP A C 1
ATOM 4917 O O . ASP A 1 613 ? -0.350 -18.984 1.316 1.00 94.19 613 ASP A O 1
ATOM 4921 N N . ILE A 1 614 ? -0.284 -17.071 2.489 1.00 92.25 614 ILE A N 1
ATOM 4922 C CA . ILE A 1 614 ? 0.577 -16.415 1.503 1.00 92.25 614 ILE A CA 1
ATOM 4923 C C . ILE A 1 614 ? 1.987 -17.011 1.576 1.00 92.25 614 ILE A C 1
ATOM 4925 O O . ILE A 1 614 ? 2.453 -17.443 2.635 1.00 92.25 614 ILE A O 1
ATOM 4929 N N . ASN A 1 615 ? 2.680 -17.012 0.443 1.00 89.81 615 ASN A N 1
ATOM 4930 C CA . ASN A 1 615 ? 4.059 -17.471 0.351 1.00 89.81 615 ASN A CA 1
ATOM 4931 C C . ASN A 1 615 ? 4.937 -16.402 -0.324 1.00 89.81 615 ASN A C 1
ATOM 4933 O O . ASN A 1 615 ? 4.406 -15.549 -1.036 1.00 89.81 615 ASN A O 1
ATOM 4937 N N . PRO A 1 616 ? 6.272 -16.447 -0.161 1.00 89.56 616 PRO A N 1
ATOM 4938 C CA . PRO A 1 616 ? 7.176 -15.451 -0.743 1.00 89.56 616 PRO A CA 1
ATOM 4939 C C . PRO A 1 616 ? 7.187 -15.349 -2.278 1.00 89.56 616 PRO A C 1
ATOM 4941 O O . PRO A 1 616 ? 7.805 -14.427 -2.799 1.00 89.56 616 PRO A O 1
ATOM 4944 N N . GLN A 1 617 ? 6.569 -16.292 -3.002 1.00 84.81 617 GLN A N 1
ATOM 4945 C CA . GLN A 1 617 ? 6.410 -16.236 -4.463 1.00 84.81 617 GLN A CA 1
ATOM 4946 C C . GLN A 1 617 ? 5.132 -15.499 -4.884 1.00 84.81 617 GLN A C 1
ATOM 4948 O O . GLN A 1 617 ? 4.979 -15.180 -6.063 1.00 84.81 617 GLN A O 1
ATOM 4953 N N . LEU A 1 618 ? 4.220 -15.236 -3.943 1.00 79.88 618 LEU A N 1
ATOM 4954 C CA . LEU A 1 618 ? 3.044 -14.412 -4.178 1.00 79.88 618 LEU A CA 1
ATOM 4955 C C . LEU A 1 618 ? 3.471 -12.950 -4.249 1.00 79.88 618 LEU A C 1
ATOM 4957 O O . LEU A 1 618 ? 4.091 -12.422 -3.322 1.00 79.88 618 LEU A O 1
ATOM 4961 N N . ASP A 1 619 ? 3.107 -12.278 -5.332 1.00 75.19 619 ASP A N 1
ATOM 4962 C CA . ASP A 1 619 ? 3.417 -10.872 -5.491 1.00 75.19 619 ASP A CA 1
ATOM 4963 C C . ASP A 1 619 ? 2.386 -10.039 -4.730 1.00 75.19 619 ASP A C 1
ATOM 4965 O O . ASP A 1 619 ? 1.344 -9.657 -5.251 1.00 75.19 619 ASP A O 1
ATOM 4969 N N . LEU A 1 620 ? 2.679 -9.733 -3.465 1.00 74.56 620 LEU A N 1
ATOM 4970 C CA . LEU A 1 620 ? 1.803 -8.912 -2.621 1.00 74.56 620 LEU A CA 1
ATOM 4971 C C . LEU A 1 620 ? 1.523 -7.521 -3.213 1.00 74.56 620 LEU A C 1
ATOM 4973 O O . LEU A 1 620 ? 0.540 -6.883 -2.832 1.00 74.56 620 LEU A O 1
ATOM 4977 N N . CYS A 1 621 ? 2.355 -7.052 -4.149 1.00 66.31 621 CYS A N 1
ATOM 4978 C CA . CYS A 1 621 ? 2.078 -5.834 -4.885 1.00 66.31 621 CYS A CA 1
ATOM 4979 C C . CYS A 1 621 ? 1.033 -6.101 -5.951 1.00 66.31 621 CYS A C 1
ATOM 4981 O O . CYS A 1 621 ? 0.000 -5.461 -5.835 1.00 66.31 621 CYS A O 1
ATOM 4983 N N . ASN A 1 622 ? 1.321 -6.999 -6.915 1.00 56.47 622 ASN A N 1
ATOM 4984 C CA . ASN A 1 622 ? 0.532 -7.329 -8.126 1.00 56.47 622 ASN A CA 1
ATOM 4985 C C . ASN A 1 622 ? -0.772 -8.105 -7.847 1.00 56.47 622 ASN A C 1
ATOM 4987 O O . ASN A 1 622 ? -1.734 -8.066 -8.621 1.00 56.47 622 ASN A O 1
ATOM 4991 N N . ASP A 1 623 ? -0.824 -8.787 -6.709 1.00 62.38 623 ASP A N 1
ATOM 4992 C CA . ASP A 1 623 ? -1.929 -9.638 -6.302 1.00 62.38 623 ASP A CA 1
ATOM 4993 C C . ASP A 1 623 ? -2.751 -9.010 -5.164 1.00 62.38 623 ASP A C 1
ATOM 4995 O O . ASP A 1 623 ? -3.408 -9.725 -4.401 1.00 62.38 623 ASP A O 1
ATOM 4999 N N . LYS A 1 624 ? -2.782 -7.673 -5.029 1.00 63.38 624 LYS A N 1
ATOM 5000 C CA . LYS A 1 624 ? -3.679 -7.019 -4.055 1.00 63.38 624 LYS A CA 1
ATOM 5001 C C . LYS A 1 624 ? -5.132 -7.454 -4.252 1.00 63.38 624 LYS A C 1
ATOM 5003 O O . LYS A 1 624 ? -5.652 -7.530 -5.369 1.00 63.38 624 LYS A O 1
ATOM 5008 N N . GLY A 1 625 ? -5.792 -7.760 -3.137 1.00 66.62 625 GLY A N 1
ATOM 5009 C CA . GLY A 1 625 ? -7.139 -8.335 -3.113 1.00 66.62 625 GLY A CA 1
ATOM 5010 C C . GLY A 1 625 ? -7.204 -9.835 -3.437 1.00 66.62 625 GLY A C 1
ATOM 5011 O O . GLY A 1 625 ? -8.295 -10.406 -3.424 1.00 66.62 625 GLY A O 1
ATOM 5012 N N . SER A 1 626 ? -6.077 -10.498 -3.732 1.00 70.88 626 SER A N 1
ATOM 5013 C CA . SER A 1 626 ? -5.986 -11.970 -3.741 1.00 70.88 626 SER A CA 1
ATOM 5014 C C . SER A 1 626 ? -5.774 -12.559 -2.345 1.00 70.88 626 SER A C 1
ATOM 5016 O O . SER A 1 626 ? -6.013 -13.749 -2.150 1.00 70.88 626 SER A O 1
ATOM 5018 N N . TYR A 1 627 ? -5.345 -11.726 -1.397 1.00 83.44 627 TYR A N 1
ATOM 5019 C CA . TYR A 1 627 ? -5.098 -12.066 -0.007 1.00 83.44 627 TYR A CA 1
ATOM 5020 C C . TYR A 1 627 ? -5.864 -11.122 0.920 1.00 83.44 627 TYR A C 1
ATOM 5022 O O . TYR A 1 627 ? -6.277 -10.027 0.536 1.00 83.44 627 TYR A O 1
ATOM 5030 N N . LYS A 1 628 ? -6.061 -11.575 2.152 1.00 86.38 628 LYS A N 1
ATOM 5031 C CA . LYS A 1 628 ? -6.817 -10.912 3.211 1.00 86.38 628 LYS A CA 1
ATOM 5032 C C . LYS A 1 628 ? -6.206 -11.261 4.571 1.00 86.38 628 LYS A C 1
ATOM 5034 O O . LYS A 1 628 ? -5.507 -12.271 4.678 1.00 86.38 628 LYS A O 1
ATOM 5039 N N . PRO A 1 629 ? -6.472 -10.478 5.626 1.00 90.56 629 PRO A N 1
ATOM 5040 C CA . PRO A 1 629 ? -6.132 -10.880 6.982 1.00 90.56 629 PRO A CA 1
ATOM 5041 C C . PRO A 1 629 ? -6.679 -12.269 7.322 1.00 90.56 629 PRO A C 1
ATOM 5043 O O . PRO A 1 629 ? -7.811 -12.608 6.960 1.00 90.56 629 PRO A O 1
ATOM 5046 N N . ASN A 1 630 ? -5.891 -13.065 8.040 1.00 92.94 630 ASN A N 1
ATOM 5047 C CA . ASN A 1 630 ? -6.283 -14.392 8.499 1.00 92.94 630 ASN A CA 1
ATOM 5048 C C . ASN A 1 630 ? -7.277 -14.292 9.668 1.00 92.94 630 ASN A C 1
ATOM 5050 O O . ASN A 1 630 ? -6.928 -14.453 10.837 1.00 92.94 630 ASN A O 1
ATOM 5054 N N . ALA A 1 631 ? -8.538 -13.994 9.352 1.00 89.88 631 ALA A N 1
ATOM 5055 C CA . ALA A 1 631 ? -9.574 -13.763 10.356 1.00 89.88 631 ALA A CA 1
ATOM 5056 C C . ALA A 1 631 ? -9.778 -14.957 11.303 1.00 89.88 631 ALA A C 1
ATOM 5058 O O . ALA A 1 631 ? -10.067 -14.774 12.487 1.00 89.88 631 ALA A O 1
ATOM 5059 N N . GLU A 1 632 ? -9.584 -16.182 10.811 1.00 89.31 632 GLU A N 1
ATOM 5060 C CA . GLU A 1 632 ? -9.669 -17.394 11.623 1.00 89.31 632 GLU A CA 1
ATOM 5061 C C . GLU A 1 632 ? -8.552 -17.458 12.665 1.00 89.31 632 GLU A C 1
ATOM 5063 O O . GLU A 1 632 ? -8.837 -17.604 13.854 1.00 89.31 632 GLU A O 1
ATOM 5068 N N . ALA A 1 633 ? -7.301 -17.245 12.253 1.00 92.62 633 ALA A N 1
ATOM 5069 C CA . ALA A 1 633 ? -6.169 -17.268 13.172 1.00 92.62 633 ALA A CA 1
ATOM 5070 C C . ALA A 1 633 ? -6.267 -16.203 14.273 1.00 92.62 633 ALA A C 1
ATOM 5072 O O . ALA A 1 633 ? -5.871 -16.454 15.412 1.00 92.62 633 ALA A O 1
ATOM 5073 N N . PHE A 1 634 ? -6.803 -15.022 13.962 1.00 91.62 634 PHE A N 1
ATOM 5074 C CA . PHE A 1 634 ? -6.959 -13.950 14.946 1.00 91.62 634 PHE A CA 1
ATOM 5075 C C . PHE A 1 634 ? -8.161 -14.194 15.869 1.00 91.62 634 PHE A C 1
ATOM 5077 O O . PHE A 1 634 ? -8.010 -14.149 17.090 1.00 91.62 634 PHE A O 1
ATOM 5084 N N . SER A 1 635 ? -9.336 -14.528 15.328 1.00 85.62 635 SER A N 1
ATOM 5085 C CA . SER A 1 635 ? -10.536 -14.778 16.147 1.00 85.62 635 SER A CA 1
ATOM 5086 C C . SER A 1 635 ? -10.371 -15.969 17.100 1.00 85.62 635 SER A C 1
ATOM 5088 O O . SER A 1 635 ? -10.790 -15.896 18.256 1.00 85.62 635 SER A O 1
ATOM 5090 N N . GLN A 1 636 ? -9.689 -17.032 16.658 1.00 89.50 636 GLN A N 1
ATOM 5091 C CA . GLN A 1 636 ? -9.380 -18.210 17.478 1.00 89.50 636 GLN A CA 1
ATOM 5092 C C . GLN A 1 636 ? -8.127 -18.042 18.351 1.00 89.50 636 GLN A C 1
ATOM 5094 O O . GLN A 1 636 ? -7.777 -18.953 19.098 1.00 89.50 636 GLN A O 1
ATOM 5099 N N . LYS A 1 637 ? -7.459 -16.881 18.290 1.00 89.50 637 LYS A N 1
ATOM 5100 C CA . LYS A 1 637 ? -6.223 -16.577 19.032 1.00 89.50 637 LYS A CA 1
ATOM 5101 C C . LYS A 1 637 ? -5.069 -17.549 18.750 1.00 89.50 637 LYS A C 1
ATOM 5103 O O . LYS A 1 637 ? -4.247 -17.808 19.625 1.00 89.50 637 LYS A O 1
ATOM 5108 N N . LEU A 1 638 ? -5.008 -18.073 17.528 1.00 93.19 638 LEU A N 1
ATOM 5109 C CA . LEU A 1 638 ? -3.911 -18.917 17.053 1.00 93.19 638 LEU A CA 1
ATOM 5110 C C . LEU A 1 638 ? -2.678 -18.083 16.685 1.00 93.19 638 LEU A C 1
ATOM 5112 O O . LEU A 1 638 ? -1.554 -18.530 16.888 1.00 93.19 638 LEU A O 1
ATOM 5116 N N . TYR A 1 639 ? -2.873 -16.866 16.165 1.00 95.75 639 TYR A N 1
ATOM 5117 C CA . TYR A 1 639 ? -1.762 -15.965 15.864 1.00 95.75 639 TYR A CA 1
ATOM 5118 C C . TYR A 1 639 ? -1.199 -15.335 17.161 1.00 95.75 639 TYR A C 1
ATOM 5120 O O . TYR A 1 639 ? -1.971 -14.722 17.907 1.00 95.75 639 TYR A O 1
ATOM 5128 N N . PRO A 1 640 ? 0.120 -15.423 17.450 1.00 94.12 640 PRO A N 1
ATOM 5129 C CA . PRO A 1 640 ? 0.670 -15.085 18.774 1.00 94.12 640 PRO A CA 1
ATOM 5130 C C . PRO A 1 640 ? 0.454 -13.636 19.230 1.00 94.12 640 PRO A C 1
ATOM 5132 O O . PRO A 1 640 ? 0.364 -13.366 20.427 1.00 94.12 640 PRO A O 1
ATOM 5135 N N . PHE A 1 641 ? 0.370 -12.699 18.284 1.00 93.81 641 PHE A N 1
ATOM 5136 C CA . PHE A 1 641 ? 0.308 -11.263 18.558 1.00 93.81 641 PHE A CA 1
ATOM 5137 C C . PHE A 1 641 ? -1.072 -10.646 18.307 1.00 93.81 641 PHE A C 1
ATOM 5139 O O . PHE A 1 641 ? -1.165 -9.462 17.980 1.00 93.81 641 PHE A O 1
ATOM 5146 N N . VAL A 1 642 ? -2.146 -11.429 18.425 1.00 92.62 642 VAL A N 1
ATOM 5147 C CA . VAL A 1 642 ? -3.511 -10.902 18.308 1.00 92.62 642 VAL A CA 1
ATOM 5148 C C . VAL A 1 642 ? -3.855 -9.936 19.450 1.00 92.62 642 VAL A C 1
ATOM 5150 O O . VAL A 1 642 ? -3.548 -10.194 20.619 1.00 92.62 642 VAL A O 1
ATOM 5153 N N . SER A 1 643 ? -4.567 -8.864 19.103 1.00 90.38 643 SER A N 1
ATOM 5154 C CA . SER A 1 643 ? -5.119 -7.874 20.026 1.00 90.38 643 SER A CA 1
ATOM 5155 C C . SER A 1 643 ? -6.614 -7.661 19.747 1.00 90.38 643 SER A C 1
ATOM 5157 O O . SER A 1 643 ? -6.971 -7.192 18.662 1.00 90.38 643 SER A O 1
ATOM 5159 N N . PRO A 1 644 ? -7.521 -7.990 20.688 1.00 91.31 644 PRO A N 1
ATOM 5160 C CA . PRO A 1 644 ? -8.939 -7.684 20.538 1.00 91.31 644 PRO A CA 1
ATOM 5161 C C . PRO A 1 644 ? -9.176 -6.186 20.735 1.00 91.31 644 PRO A C 1
ATOM 5163 O O . PRO A 1 644 ? -8.800 -5.628 21.760 1.00 91.31 644 PRO A O 1
ATOM 5166 N N . ILE A 1 645 ? -9.855 -5.543 19.791 1.00 93.69 645 ILE A N 1
ATOM 5167 C CA . ILE A 1 645 ? -10.293 -4.154 19.929 1.00 93.69 645 ILE A CA 1
ATOM 5168 C C . ILE A 1 645 ? -11.650 -4.169 20.610 1.00 93.69 645 ILE A C 1
ATOM 5170 O O . ILE A 1 645 ? -12.584 -4.799 20.112 1.00 93.69 645 ILE A O 1
ATOM 5174 N N . ALA A 1 646 ? -11.769 -3.472 21.733 1.00 93.75 646 ALA A N 1
ATOM 5175 C CA . ALA A 1 646 ? -12.988 -3.461 22.518 1.00 93.75 646 ALA A CA 1
ATOM 5176 C C . ALA A 1 646 ? -13.411 -2.058 22.935 1.00 93.75 646 ALA A C 1
ATOM 5178 O O . ALA A 1 646 ? -12.582 -1.197 23.233 1.00 93.75 646 ALA A O 1
ATOM 5179 N N . VAL A 1 647 ? -14.726 -1.875 23.006 1.00 95.44 647 VAL A N 1
ATOM 5180 C CA . VAL A 1 647 ? -15.367 -0.718 23.626 1.00 95.44 647 VAL A CA 1
ATOM 5181 C C . VAL A 1 647 ? -15.513 -1.018 25.113 1.00 95.44 647 VAL A C 1
ATOM 5183 O O . VAL A 1 647 ? -16.113 -2.028 25.471 1.00 95.44 647 VAL A O 1
ATOM 5186 N N . VAL A 1 648 ? -14.958 -0.166 25.972 1.00 94.00 648 VAL A N 1
ATOM 5187 C CA . VAL A 1 648 ? -15.010 -0.290 27.434 1.00 94.00 648 VAL A CA 1
ATOM 5188 C C . VAL A 1 648 ? -15.888 0.811 28.005 1.00 94.00 648 VAL A C 1
ATOM 5190 O O . VAL A 1 648 ? -15.646 1.996 27.757 1.00 94.00 648 VAL A O 1
ATOM 5193 N N . TYR A 1 649 ? -16.893 0.426 28.787 1.00 93.75 649 TYR A N 1
ATOM 5194 C CA . TYR A 1 649 ? -17.894 1.337 29.335 1.00 93.75 649 TYR A CA 1
ATOM 5195 C C . TYR A 1 649 ? -18.343 0.920 30.753 1.00 93.75 649 TYR A C 1
ATOM 5197 O O . TYR A 1 649 ? -18.116 -0.224 31.152 1.00 93.75 649 TYR A O 1
ATOM 5205 N N . PRO A 1 650 ? -18.933 1.833 31.552 1.00 92.06 650 PRO A N 1
ATOM 5206 C CA . PRO A 1 650 ? -19.402 1.526 32.908 1.00 92.06 650 PRO A CA 1
ATOM 5207 C C . PRO A 1 650 ? -20.532 0.495 32.955 1.00 92.06 650 PRO A C 1
ATOM 5209 O O . PRO A 1 650 ? -21.376 0.478 32.069 1.00 92.06 650 PRO A O 1
ATOM 5212 N N . ASN A 1 651 ? -20.607 -0.291 34.030 1.00 87.44 651 ASN A N 1
ATOM 5213 C CA . ASN A 1 651 ? -21.634 -1.325 34.226 1.00 87.44 651 ASN A CA 1
ATOM 5214 C C . ASN A 1 651 ? -22.999 -0.791 34.686 1.00 87.44 651 ASN A C 1
ATOM 5216 O O . ASN A 1 651 ? -23.917 -1.584 34.878 1.00 87.44 651 ASN A O 1
ATOM 5220 N N . ASP A 1 652 ? -23.161 0.520 34.884 1.00 86.31 652 ASP A N 1
ATOM 5221 C CA . ASP A 1 652 ? -24.454 1.097 35.265 1.00 86.31 652 ASP A CA 1
ATOM 5222 C C . ASP A 1 652 ? -25.358 1.373 34.054 1.00 86.31 652 ASP A C 1
ATOM 5224 O O . ASP A 1 652 ? -24.904 1.792 32.986 1.00 86.31 652 ASP A O 1
ATOM 5228 N N . GLU A 1 653 ? -26.665 1.162 34.230 1.00 79.69 653 GLU A N 1
ATOM 5229 C CA . GLU A 1 653 ? -27.676 1.221 33.159 1.00 79.69 653 GLU A CA 1
ATOM 5230 C C . GLU A 1 653 ? -27.769 2.573 32.445 1.00 79.69 653 GLU A C 1
ATOM 5232 O O . GLU A 1 653 ? -28.219 2.629 31.303 1.00 79.69 653 GLU A O 1
ATOM 5237 N N . ILE A 1 654 ? -27.353 3.666 33.091 1.00 81.81 654 ILE A N 1
ATOM 5238 C CA . ILE A 1 654 ? -27.454 5.012 32.520 1.00 81.81 654 ILE A CA 1
ATOM 5239 C C . ILE A 1 654 ? -26.216 5.324 31.676 1.00 81.81 654 ILE A C 1
ATOM 5241 O O . ILE A 1 654 ? -26.339 5.752 30.528 1.00 81.81 654 ILE A O 1
ATOM 5245 N N . ARG A 1 655 ? -25.006 5.112 32.210 1.00 84.06 655 ARG A N 1
ATOM 5246 C CA . ARG A 1 655 ? -23.762 5.462 31.501 1.00 84.06 655 ARG A CA 1
ATOM 5247 C C . ARG A 1 655 ? -23.341 4.422 30.461 1.00 84.06 655 ARG A C 1
ATOM 5249 O O . ARG A 1 655 ? -22.624 4.784 29.528 1.00 84.06 655 ARG A O 1
ATOM 5256 N N . SER A 1 656 ? -23.796 3.174 30.580 1.00 86.75 656 SER A N 1
ATOM 5257 C CA . SER A 1 656 ? -23.487 2.092 29.630 1.00 86.75 656 SER A CA 1
ATOM 5258 C C . SER A 1 656 ? -24.088 2.298 28.238 1.00 86.75 656 SER A C 1
ATOM 5260 O O . SER A 1 656 ? -23.504 1.847 27.254 1.00 86.75 656 SER A O 1
ATOM 5262 N N . GLN A 1 657 ? -25.223 3.001 28.131 1.00 89.50 657 GLN A N 1
ATOM 5263 C CA . GLN A 1 657 ? -26.038 3.043 26.908 1.00 89.50 657 GLN A CA 1
ATOM 5264 C C . GLN A 1 657 ? -25.254 3.501 25.677 1.00 89.50 657 GLN A C 1
ATOM 5266 O O . GLN A 1 657 ? -25.382 2.903 24.610 1.00 89.50 657 GLN A O 1
ATOM 5271 N N . ALA A 1 658 ? -24.417 4.533 25.820 1.00 91.06 658 ALA A N 1
ATOM 5272 C CA . ALA A 1 658 ? -23.637 5.074 24.710 1.00 91.06 658 ALA A CA 1
ATOM 5273 C C . ALA A 1 658 ? -22.558 4.095 24.226 1.00 91.06 658 ALA A C 1
ATOM 5275 O O . ALA A 1 658 ? -22.435 3.871 23.025 1.00 91.06 658 ALA A O 1
ATOM 5276 N N . GLY A 1 659 ? -21.805 3.493 25.154 1.00 92.75 659 GLY A N 1
ATOM 5277 C CA . GLY A 1 659 ? -20.760 2.520 24.824 1.00 92.75 659 GLY A CA 1
ATOM 5278 C C . GLY A 1 659 ? -21.338 1.235 24.233 1.00 92.75 659 GLY A C 1
ATOM 5279 O O . GLY A 1 659 ? -20.852 0.762 23.209 1.00 92.75 659 GLY A O 1
ATOM 5280 N N . LYS A 1 660 ? -22.427 0.729 24.820 1.00 92.62 660 LYS A N 1
ATOM 5281 C CA . LYS A 1 660 ? -23.154 -0.440 24.321 1.00 92.62 660 LYS A CA 1
ATOM 5282 C C . LYS A 1 660 ? -23.714 -0.205 22.918 1.00 92.62 660 LYS A C 1
ATOM 5284 O O . LYS A 1 660 ? -23.429 -0.980 22.015 1.00 92.62 660 LYS A O 1
ATOM 5289 N N . SER A 1 661 ? -24.421 0.906 22.700 1.00 91.56 661 SER A N 1
ATOM 5290 C CA . SER A 1 661 ? -24.976 1.235 21.376 1.00 91.56 661 SER A CA 1
ATOM 5291 C C . SER A 1 661 ? -23.879 1.417 20.331 1.00 91.56 661 SER A C 1
ATOM 5293 O O . SER A 1 661 ? -24.030 0.994 19.191 1.00 91.56 661 SER A O 1
ATOM 5295 N N . PHE A 1 662 ? -22.751 2.023 20.713 1.00 92.94 662 PHE A N 1
ATOM 5296 C CA . PHE A 1 662 ? -21.604 2.159 19.823 1.00 92.94 662 PHE A CA 1
ATOM 5297 C C . PHE A 1 662 ? -21.001 0.800 19.442 1.00 92.94 662 PHE A C 1
ATOM 5299 O O . PHE A 1 662 ? -20.691 0.571 18.273 1.00 92.94 662 PHE A O 1
ATOM 5306 N N . ALA A 1 663 ? -20.873 -0.120 20.403 1.00 93.62 663 ALA A N 1
ATOM 5307 C CA . ALA A 1 663 ? -20.433 -1.484 20.133 1.00 93.62 663 ALA A CA 1
ATOM 5308 C C . ALA A 1 663 ? -21.419 -2.230 19.218 1.00 93.62 663 ALA A C 1
ATOM 5310 O O . ALA A 1 663 ? -20.987 -2.867 18.261 1.00 93.62 663 ALA A O 1
ATOM 5311 N N . GLU A 1 664 ? -22.727 -2.111 19.461 1.00 91.56 664 GLU A N 1
ATOM 5312 C CA . GLU A 1 664 ? -23.774 -2.713 18.627 1.00 91.56 664 GLU A CA 1
ATOM 5313 C C . GLU A 1 664 ? -23.737 -2.179 17.185 1.00 91.56 664 GLU A C 1
ATOM 5315 O O . GLU A 1 664 ? -23.753 -2.978 16.250 1.00 91.56 664 GLU A O 1
ATOM 5320 N N . ILE A 1 665 ? -23.585 -0.860 16.991 1.00 89.69 665 ILE A N 1
ATOM 5321 C CA . ILE A 1 665 ? -23.421 -0.229 15.667 1.00 89.69 665 ILE A CA 1
ATOM 5322 C C . ILE A 1 665 ? -22.260 -0.870 14.905 1.00 89.69 665 ILE A C 1
ATOM 5324 O O . ILE A 1 665 ? -22.412 -1.273 13.752 1.00 89.69 665 ILE A O 1
ATOM 5328 N N . LEU A 1 666 ? -21.101 -0.997 15.551 1.00 91.69 666 LEU A N 1
ATOM 5329 C CA . LEU A 1 666 ? -19.904 -1.546 14.918 1.00 91.69 666 LEU A CA 1
ATOM 5330 C C . LEU A 1 666 ? -19.991 -3.055 14.666 1.00 91.69 666 LEU A C 1
ATOM 5332 O O . LEU A 1 666 ? -19.287 -3.557 13.794 1.00 91.69 666 LEU A O 1
ATOM 5336 N N . LYS A 1 667 ? -20.846 -3.776 15.396 1.00 90.69 667 LYS A N 1
ATOM 5337 C CA . LYS A 1 667 ? -21.079 -5.221 15.239 1.00 90.69 667 LYS A CA 1
ATOM 5338 C C . LYS A 1 667 ? -22.091 -5.583 14.146 1.00 90.69 667 LYS A C 1
ATOM 5340 O O . LYS A 1 667 ? -22.184 -6.764 13.812 1.00 90.69 667 LYS A O 1
ATOM 5345 N N . THR A 1 668 ? -22.822 -4.613 13.592 1.00 84.75 668 THR A N 1
ATOM 5346 C CA . THR A 1 668 ? -23.675 -4.825 12.404 1.00 84.75 668 THR A CA 1
ATOM 5347 C C . THR A 1 668 ? -22.856 -5.309 11.205 1.00 84.75 668 THR A C 1
ATOM 5349 O O . THR A 1 668 ? -21.647 -5.087 11.152 1.00 84.75 668 THR A O 1
ATOM 5352 N N . ASP A 1 669 ? -23.491 -5.949 10.219 1.00 79.62 669 ASP A N 1
ATOM 5353 C CA . ASP A 1 669 ? -22.786 -6.413 9.015 1.00 79.62 669 ASP A CA 1
ATOM 5354 C C . ASP A 1 669 ? -22.153 -5.234 8.249 1.00 79.62 669 ASP A C 1
ATOM 5356 O O . ASP A 1 669 ? -21.019 -5.336 7.775 1.00 79.62 669 ASP A O 1
ATOM 5360 N N . GLU A 1 670 ? -22.842 -4.089 8.194 1.00 80.38 670 GLU A N 1
ATOM 5361 C CA . GLU A 1 670 ? -22.299 -2.844 7.637 1.00 80.38 670 GLU A CA 1
ATOM 5362 C C . GLU A 1 670 ? -21.109 -2.315 8.459 1.00 80.38 670 GLU A C 1
ATOM 5364 O O . GLU A 1 670 ? -20.059 -2.006 7.896 1.00 80.38 670 GLU A O 1
ATOM 5369 N N . GLY A 1 671 ? -21.220 -2.262 9.791 1.00 84.44 671 GLY A N 1
ATOM 5370 C CA . GLY A 1 671 ? -20.130 -1.831 10.671 1.00 84.44 671 GLY A CA 1
ATOM 5371 C C . GLY A 1 671 ? -18.886 -2.720 10.562 1.00 84.44 671 GLY A C 1
ATOM 5372 O O . GLY A 1 671 ? -17.764 -2.218 10.473 1.00 84.44 671 GLY A O 1
ATOM 5373 N N . GLN A 1 672 ? -19.073 -4.038 10.487 1.00 85.81 672 GLN A N 1
ATOM 5374 C CA . GLN A 1 672 ? -17.991 -5.006 10.295 1.00 85.81 672 GLN A CA 1
ATOM 5375 C C . GLN A 1 672 ? -17.325 -4.861 8.922 1.00 85.81 672 GLN A C 1
ATOM 5377 O O . GLN A 1 672 ? -16.101 -4.975 8.826 1.00 85.81 672 GLN A O 1
ATOM 5382 N N . GLN A 1 673 ? -18.098 -4.561 7.874 1.00 81.50 673 GLN A N 1
ATOM 5383 C CA . GLN A 1 673 ? -17.557 -4.285 6.545 1.00 81.50 673 GLN A CA 1
ATOM 5384 C C . GLN A 1 673 ? -16.702 -3.008 6.538 1.00 81.50 673 GLN A C 1
ATOM 5386 O O . GLN A 1 673 ? -15.589 -3.034 6.015 1.00 81.50 673 GLN A O 1
ATOM 5391 N N . LEU A 1 674 ? -17.155 -1.931 7.192 1.00 81.88 674 LEU A N 1
ATOM 5392 C CA . LEU A 1 674 ? -16.360 -0.705 7.341 1.00 81.88 674 LEU A CA 1
ATOM 5393 C C . LEU A 1 674 ? -15.051 -0.974 8.100 1.00 81.88 674 LEU A C 1
ATOM 5395 O O . LEU A 1 674 ? -13.982 -0.545 7.675 1.00 81.88 674 LEU A O 1
ATOM 5399 N N . LEU A 1 675 ? -15.097 -1.725 9.205 1.00 87.75 675 LEU A N 1
ATOM 5400 C CA . LEU A 1 675 ? -13.885 -2.076 9.958 1.00 87.75 675 LEU A CA 1
ATOM 5401 C C . LEU A 1 675 ? -12.910 -2.897 9.095 1.00 87.75 675 LEU A C 1
ATOM 5403 O O . LEU A 1 675 ? -11.714 -2.598 9.065 1.00 87.75 675 LEU A O 1
ATOM 5407 N N . LYS A 1 676 ? -13.420 -3.868 8.330 1.00 83.50 676 LYS A N 1
ATOM 5408 C CA . LYS A 1 676 ? -12.634 -4.693 7.399 1.00 83.50 676 LYS A CA 1
ATOM 5409 C C . LYS A 1 676 ? -11.930 -3.868 6.322 1.00 83.50 676 LYS A C 1
ATOM 5411 O O . LYS A 1 676 ? -10.760 -4.112 6.034 1.00 83.50 676 LYS A O 1
ATOM 5416 N N . GLU A 1 677 ? -12.614 -2.887 5.739 1.00 76.12 677 GLU A N 1
ATOM 5417 C CA . GLU A 1 677 ? -12.042 -2.004 4.712 1.00 76.12 677 GLU A CA 1
ATOM 5418 C C . GLU A 1 677 ? -10.887 -1.151 5.251 1.00 76.12 677 GLU A C 1
ATOM 5420 O O . GLU A 1 677 ? -9.940 -0.870 4.521 1.00 76.12 677 GLU A O 1
ATOM 5425 N N . THR A 1 678 ? -10.881 -0.848 6.553 1.00 76.94 678 THR A N 1
ATOM 5426 C CA . THR A 1 678 ? -9.762 -0.140 7.201 1.00 76.94 678 THR A CA 1
ATOM 5427 C C . THR A 1 678 ? -8.562 -1.025 7.551 1.00 76.94 678 THR A C 1
ATOM 5429 O O . THR A 1 678 ? -7.585 -0.547 8.127 1.00 76.94 678 THR A O 1
ATOM 5432 N N . GLY A 1 679 ? -8.615 -2.317 7.211 1.00 79.50 679 GLY A N 1
ATOM 5433 C CA . GLY A 1 679 ? -7.556 -3.291 7.484 1.00 79.50 679 GLY A CA 1
ATOM 5434 C C . GLY A 1 679 ? -7.654 -3.969 8.852 1.00 79.50 679 GLY A C 1
ATOM 5435 O O . GLY A 1 679 ? -6.759 -4.735 9.207 1.00 79.50 679 GLY A O 1
ATOM 5436 N N . LEU A 1 680 ? -8.728 -3.718 9.607 1.00 90.56 680 LEU A N 1
ATOM 5437 C CA . LEU A 1 680 ? -9.045 -4.474 10.817 1.00 90.56 680 LEU A CA 1
ATOM 5438 C C . LEU A 1 680 ? -9.683 -5.816 10.472 1.00 90.56 680 LEU A C 1
ATOM 5440 O O . LEU A 1 680 ? -10.175 -6.048 9.369 1.00 90.56 680 LEU A O 1
ATOM 5444 N N . ILE A 1 681 ? -9.687 -6.716 11.446 1.00 92.19 681 ILE A N 1
ATOM 5445 C CA . ILE A 1 681 ? -10.236 -8.056 11.287 1.00 92.19 681 ILE A CA 1
ATOM 5446 C C . ILE A 1 681 ? -11.632 -8.090 11.915 1.00 92.19 681 ILE A C 1
ATOM 5448 O O . ILE A 1 681 ? -11.748 -7.911 13.133 1.00 92.19 681 ILE A O 1
ATOM 5452 N N . PRO A 1 682 ? -12.694 -8.325 11.126 1.00 87.00 682 PRO A N 1
ATOM 5453 C CA . PRO A 1 682 ? -14.046 -8.418 11.657 1.00 87.00 682 PRO A CA 1
ATOM 5454 C C . PRO A 1 682 ? -14.213 -9.666 12.537 1.00 87.00 682 PRO A C 1
ATOM 5456 O O . PRO A 1 682 ? -13.525 -10.673 12.366 1.00 87.00 682 PRO A O 1
ATOM 5459 N N . GLN A 1 683 ? -15.152 -9.613 13.480 1.00 82.00 683 GLN A N 1
ATOM 5460 C CA . GLN A 1 683 ? -15.539 -10.754 14.316 1.00 82.00 683 GLN A CA 1
ATOM 5461 C C . GLN A 1 683 ? -16.361 -11.790 13.549 1.00 82.00 683 GLN A C 1
ATOM 5463 O O . GLN A 1 683 ? -16.239 -12.990 13.796 1.00 82.00 683 GLN A O 1
ATOM 5468 N N . ASN A 1 684 ? -17.209 -11.322 12.631 1.00 64.25 684 ASN A N 1
ATOM 5469 C CA . ASN A 1 684 ? -18.144 -12.164 11.895 1.00 64.25 684 ASN A CA 1
ATOM 5470 C C . ASN A 1 684 ? -17.518 -12.637 10.574 1.00 64.25 684 ASN A C 1
ATOM 5472 O O . ASN A 1 684 ? -16.955 -11.844 9.824 1.00 64.25 684 ASN A O 1
ATOM 5476 N N . LYS A 1 685 ? -17.646 -13.939 10.276 1.00 51.78 685 LYS A N 1
ATOM 5477 C CA . LYS A 1 685 ? -17.063 -14.608 9.092 1.00 51.78 685 LYS A CA 1
ATOM 5478 C C . LYS A 1 685 ? -17.747 -14.265 7.746 1.00 51.78 685 LYS A C 1
ATOM 5480 O O . LYS A 1 685 ? -17.415 -14.911 6.755 1.00 51.78 685 LYS A O 1
ATOM 5485 N N . LYS A 1 686 ? -18.717 -13.343 7.708 1.00 40.25 686 LYS A N 1
ATOM 5486 C CA . LYS A 1 686 ? -19.553 -13.102 6.518 1.00 40.25 686 LYS A CA 1
ATOM 5487 C C . LYS A 1 686 ? -18.818 -12.357 5.403 1.00 40.25 686 LYS A C 1
ATOM 5489 O O . LYS A 1 686 ? -18.087 -11.382 5.693 1.00 40.25 686 LYS A O 1
#

Mean predicted aligned error: 18.0 Å

Organism: NCBI:txid128403

Nearest PDB structures (foldseek):
  1how-assembly1_A  TM=6.501E-01  e=4.365E-07  Saccharomyces cerevisiae
  1q97-assembly1_A  TM=6.632E-01  e=9.489E-07  Saccharomyces cerevisiae
  1q99-assembly1_A  TM=6.515E-01  e=1.003E-06  Saccharomyces cerevisiae
  2jd5-assembly1_A  TM=6.192E-01  e=1.479E-06  Saccharomyces cerevisiae
  1q8z-assembly2_B  TM=6.111E-01  e=3.042E-06  Saccharomyces cerevisiae

Foldseek 3Di:
DPDDPDQLPPADDDDAFQDWADDPLAIKGFHDRAFPDDDSFWGWTWIAGPPVRATKIKIKGAQDVVFAPPVLQVVLLVLQQQCLPWCPPPLFFPPQQEFRFPHKGDDNVDRMIITITHDDPQKDFLLVVLVVVVDADDLVVLLVVLLNLLVNLVSQQATWIQGSVRDTDGHDFQQDDDSRQWIWHDDDPDIHIHGYDRCSNVVSRDGPPDPDDDGDQLVSLLSSLLVSLCRRVSHQADPPPRHGQDPPDVVSCVSVPPPLSNVLSCQSNVVPVHDPGSVSSNVSSLVSVVVVVVVVVVVVVVVPDPDDDDDDDDDDDPVVVVVVVVVPVPPPPPPVVVVVVPPPPPPDDDPDDPPPDDFFALVPPPQADADEFEEEEAVLQPDVCCQQPDADLQHHRDGLVRVLVVSVHNYHYDYDYDHDPVVRLVCQLVVVGLWYKDLQQPPRDDPQVVSQKHKDFLFKKWKWKKWFDQALPDQQDPQVLCQQADELQRVLCVLLVVDQASCVSPVSHDRFGEAAEEELNNVRVVLNLCLSCVPPVVSSVSSVVCVVVCSHPYDHPLCCLPPNRQVCVSVRRHIYMYMDMQLNVQLGQGIRTGFYYHVVLGHAQKAAPVRHHDTSNDRSRSNNVRMAGNLVCQLVVVHPTMTGIIMMGHNDPPSCSNSVSVSVSCLGSNNQVSCRSSSTRGNDPD

Solvent-accessible surface area (backbone atoms only — not comparable to full-atom values): 38363 Å² total; per-residue (Å²): 133,85,77,76,77,77,57,59,72,78,78,60,83,81,73,55,51,67,44,74,49,73,53,96,91,49,45,35,31,32,69,35,77,57,62,83,45,78,58,76,50,40,35,31,33,45,27,30,33,68,88,79,65,44,69,32,34,36,40,36,38,51,50,46,76,95,69,40,53,74,67,59,48,51,56,38,39,52,51,54,45,48,54,65,56,47,45,69,61,80,44,35,47,69,95,52,42,62,63,67,69,75,44,50,38,51,54,88,95,49,61,41,36,38,40,31,30,70,69,64,81,78,51,42,29,44,50,56,48,26,64,74,64,71,47,49,48,51,72,69,55,46,51,51,50,50,49,49,49,27,53,32,44,30,48,37,44,65,37,67,35,37,43,74,88,68,48,74,41,77,30,44,46,52,55,37,74,47,51,75,26,27,31,37,32,76,54,99,97,46,73,47,63,31,44,36,68,43,26,86,63,55,58,65,66,50,59,83,85,52,80,87,75,86,65,36,59,69,53,43,39,29,38,50,23,52,47,49,50,23,40,60,61,34,42,64,45,41,89,92,75,63,47,66,70,50,88,88,42,70,76,75,51,69,80,58,78,53,61,69,59,50,51,52,39,36,15,41,51,56,78,44,82,53,59,94,44,42,56,54,46,41,53,50,55,58,56,51,55,53,50,60,55,46,51,61,54,44,63,68,48,59,78,76,62,88,74,86,87,88,86,91,83,85,92,88,74,74,78,67,60,63,66,59,64,68,71,63,72,78,73,67,78,74,67,64,65,67,66,66,72,74,69,80,83,81,87,82,90,80,91,69,80,78,75,81,72,81,82,44,48,56,70,70,62,86,80,56,58,83,56,82,43,38,33,32,27,24,47,27,63,35,61,68,43,47,48,55,69,41,55,44,55,84,44,85,82,36,25,51,63,54,61,52,51,73,53,69,53,70,56,43,75,45,81,52,76,37,74,32,63,69,56,49,51,52,32,39,77,70,66,73,28,46,24,35,43,41,58,48,72,64,104,61,83,63,70,38,71,87,66,48,34,47,66,42,74,46,32,33,46,29,59,39,43,32,32,45,32,88,58,41,82,49,85,70,34,63,41,56,47,42,70,28,44,48,31,45,66,58,50,39,35,44,59,38,62,76,40,54,36,42,32,81,78,40,83,70,30,51,91,34,40,56,39,46,41,39,40,69,27,55,50,54,52,49,51,50,47,54,68,53,27,69,93,34,66,70,48,46,50,39,32,50,49,36,46,77,71,57,69,36,43,77,40,51,50,60,54,41,52,73,64,40,34,38,51,42,40,74,70,67,70,29,44,35,40,34,41,35,51,34,48,69,51,59,95,45,52,36,44,42,76,35,14,34,27,56,84,96,58,50,35,52,61,42,17,29,80,89,66,47,68,67,50,44,70,54,41,64,28,54,42,41,83,48,48,44,72,30,45,63,40,46,77,72,58,64,29,83,46,53,29,51,32,20,40,36,21,40,70,48,86,76,55,20,44,63,32,52,40,52,37,51,39,35,60,21,56,48,28,29,50,55,44,37,62,49,44,34,34,41,78,66,94,122